Protein AF-0000000076351783 (afdb_homodimer)

Nearest PDB structures (foldseek):
  5v1q-assembly1_A  TM=6.896E-01  e=2.067E-13  Streptococcus suis
  5v1s-assembly1_A  TM=7.085E-01  e=1.022E-12  Streptococcus suis
  5v1t-assembly1_A  TM=7.245E-01  e=1.572E-12  Streptococcus suis
  7voc-assembly1_C  TM=6.623E-01  e=6.250E-13  Streptomyces griseochromogenes
  8wm2-assembly1_A  TM=5.155E-01  e=4.401E-07  Streptomyces sp. ATCC 700974

Solvent-accessible surface area (backbone atoms only — not comparable to full-atom values): 35086 Å² total; per-residue (Å²): 38,42,64,53,67,68,52,44,51,52,51,51,51,50,51,51,51,38,55,75,68,68,53,91,73,61,42,52,31,36,38,34,22,51,32,30,38,49,95,65,67,35,44,61,50,38,74,58,81,59,59,68,75,58,38,69,45,67,56,52,47,28,28,58,51,14,44,47,59,70,58,62,31,57,26,35,38,37,30,52,40,30,35,83,70,44,91,56,44,50,58,40,50,49,55,40,40,75,68,67,24,36,38,32,45,33,30,67,31,82,57,39,70,83,48,49,83,67,56,74,69,43,99,37,40,30,41,28,36,54,51,54,39,48,60,71,55,24,14,58,51,39,64,38,85,64,47,42,61,44,28,51,52,28,49,52,52,40,46,74,69,57,36,45,38,30,34,36,27,54,44,41,56,84,57,47,37,64,53,52,43,51,31,52,46,41,42,45,69,72,67,50,49,60,27,33,37,77,30,54,36,62,77,35,89,64,15,76,49,80,75,56,48,34,45,55,66,57,42,17,52,39,42,42,57,36,37,43,96,56,39,55,66,69,45,34,42,60,65,52,63,55,36,54,32,35,45,41,61,77,42,84,76,65,57,30,32,67,26,29,35,22,39,42,88,78,29,35,37,29,66,26,77,81,48,79,80,42,62,35,79,39,63,65,52,48,67,72,69,49,71,67,83,53,53,28,65,90,57,24,80,90,27,59,42,63,71,38,49,64,26,36,38,50,39,29,50,53,51,25,71,75,27,70,69,43,40,51,50,45,54,50,52,25,53,57,32,61,73,105,39,44,64,54,68,67,51,44,50,50,52,50,52,49,51,51,50,37,56,74,67,68,52,92,74,60,41,53,30,35,39,33,21,51,32,31,38,49,94,65,66,35,44,61,50,38,73,59,79,62,57,68,75,57,37,69,44,66,56,52,46,27,28,56,51,14,45,48,58,70,57,62,30,57,26,34,38,38,30,53,39,30,37,82,72,44,90,56,44,51,58,39,50,49,56,39,40,75,68,66,23,36,39,33,43,34,32,67,31,83,57,39,71,82,48,50,84,67,55,74,67,44,98,36,38,31,41,28,36,54,52,55,38,48,60,70,55,23,14,56,51,38,64,40,83,64,47,41,60,45,28,53,51,26,50,53,51,40,48,75,72,57,34,46,38,30,34,37,27,54,44,40,56,83,58,47,38,65,54,51,44,51,34,51,46,42,43,46,69,72,67,50,48,58,25,34,36,77,30,55,36,64,76,35,91,65,15,77,49,80,74,57,48,35,43,55,68,56,42,16,54,41,42,42,57,36,36,41,95,57,40,55,68,69,45,32,43,57,67,52,64,56,35,55,32,34,44,42,60,78,42,85,77,64,57,30,32,65,25,28,36,22,39,42,88,77,29,34,37,28,65,25,78,80,47,78,81,43,63,34,78,40,63,65,51,48,68,72,69,49,72,67,81,53,53,31,63,90,57,24,81,90,28,59,43,63,71,37,48,64,25,35,39,50,38,27,50,53,51,25,70,76,27,71,68,43,39,52,50,45,52,49,55,27,52,56,32,61,74,104

InterPro domains:
  IPR007197 Radical SAM [PF04055] (36-187)
  IPR007197 Radical SAM [PS51918] (22-231)
  IPR007197 Radical SAM [SFLDS00029] (1-335)
  IPR013785 Aldolase-type TIM barrel [G3DSA:3.20.20.70] (28-293)
  IPR017833 Hopanoid biosynthesis associated radical SAM protein HpnH [SFLDF00397] (1-335)
  IPR017833 Hopanoid biosynthesis associated radical SAM protein HpnH [TIGR03470] (1-318)
  IPR022563 Domain of unknown function DUF3463 [PF11946] (196-328)
  IPR050377 Radical SAM PqqA peptide cyclase/Mycofactocin maturase MftC-like [PTHR11228] (17-315)
  IPR058240 Radical SAM superfamily [SSF102114] (24-308)

Foldseek 3Di:
DEQPPVRVVVQLVVVVVCVVVVPPFAAAEAEEEQAAAAPFDFQQDQRNPDDPVRRPGGHDLCRRLVQCVQRVHLEYEYDHHALVPHPCSLVSVVVCVVVNRQYEYEHLQLCQVVCVVSHDADSSYEYEHEAAFPQVVRCNRRVHHPSRVNSLVSLLVCVVRPHAYEYEYEYWQPDALVRVLVRQCCVCPVSNHQEYEYWFRARAPRRNDRDTGDALVSQLVRLLSNPPPVSVLQGRYHAAPQLSCSSNVNDDDWWRQSHHWYQYPQATAPPHPRDHPDHDHHNVCRVPVDPPVCDTDPRDPSRVRGSGCSTCRVRSVVVLSVDPVSVVVRVVSNVSNVVD/DEQPPVRVVVQLVVVVVCVVVVPPFAAAEAEEEQAAAAPFDFQQDQRNPDDPVRRPGGHDLCRRLVQCVQRVHLEYEYDHHALVPHPCSLVSVVVCVVVNRQYEYEHLQLCQVVCVVSHDADSSYEYEHEAAFPQVVRCNRRVHHPSRVNSLVSLLVCVVRPHAYEYEYEYWQPDALVRVLVRQCCVCPVSNHQEYEYWFRARFPRRNDRDTGDALVRQLVRLLSNPPPVSVLQGRYHAAPQLSCSSNVVDDDWWRQSHHWYQYPQATAPPHPRDHPDHDHHNVCRVPVDPPVCDTDPRDPSRVRGSGCSTCRVRSVVVLSVDPVSVVVRVVSNVSNVVD

Organism: Streptomyces venezuelae (NCBI:txid54571)

Sequence (680 aa):
MAMPLRQSIKVATYLFEQKLRKRDKFPLIVELEPLFACNLKCEGCGKIQHPAGVLKQRMPVAQAVGAVLESGAPMVSIAGGEPLMHPQIDEIVRQLVARKKYVFLCTNAMLLRKKIEKFEPSPYFAFAVHIDGMRERHDESVAKEGVFDEAVAAIKEAKRRGFRVTTNSTFFNTDTPQTIIEVLNFLNDDLQVDEMMLSPAYAYEKAPDQEHFLGVEQTRELFKKAFAGGNRLRWRLNHSPLFLDFLEGKADFPCTAWAIPNYSLFGWQRPCYLMSDGYVPTYRQLIEETDWDKYGRGKDPRCANCMAHCGYEPTAVLATMGSLKESIRAARETVSGNRGMAMPLRQSIKVATYLFEQKLRKRDKFPLIVELEPLFACNLKCEGCGKIQHPAGVLKQRMPVAQAVGAVLESGAPMVSIAGGEPLMHPQIDEIVRQLVARKKYVFLCTNAMLLRKKIEKFEPSPYFAFAVHIDGMRERHDESVAKEGVFDEAVAAIKEAKRRGFRVTTNSTFFNTDTPQTIIEVLNFLNDDLQVDEMMLSPAYAYEKAPDQEHFLGVEQTRELFKKAFAGGNRLRWRLNHSPLFLDFLEGKADFPCTAWAIPNYSLFGWQRPCYLMSDGYVPTYRQLIEETDWDKYGRGKDPRCANCMAHCGYEPTAVLATMGSLKESIRAARETVSGNRG

pLDDT: mean 90.88, std 11.42, range [29.58, 98.81]

Secondary structure (DSSP, 8-state):
--S-HHHHHHHHHHHHHHHHTT-S---SEEEE-S----S---TT--TT---HHHHT----HHHHHHHHHHHT-SEEEE-SS-GGGSTTHHHHHHHHHHTT-EEEEEE-STTHHHHGGG----TTEEEEEE--SSHHHHHHHTT-TTHHHHHHHHHHHHHHTT-EEEEEEEE-TT--HHHHHHHHHIIIIIS--SEEEEEE----TT-S--S----HHHHHHHHHHHHTTTHHHHS-B-S-HHHHHHHHTS------GGGS-EEETTEEEES-SS--SEEESSHHHHHHHS-GGG-STTT-GGGTT---HHHHHHHHHHHHHH-HHHHHHHHHHHHHHH--/--S-HHHHHHHHHHHHHHHHTT-S---SEEEE-S----S---TT--TT---HHHHT----HHHHHHHHHHHT-SEEEE-SS-GGGSTTHHHHHHHHHHTT-EEEEEE-STTHHHHGGG----TTEEEEEE--SSHHHHHHHTT-TTHHHHHHHHHHHHHHTT-EEEEEEEE-TT--HHHHHHHHHIIIIIS--SEEEEEE----TT-S--S----HHHHHHHHHHHHTTTHHHHS-B-S-HHHHHHHHTS------GGGS-EEETTEEEES-SS--SEEESSHHHHHHHS-GGG-STTT-GGGTT---HHHHHHHHHHHHHH-HHHHHHHHHHHHHHH--

Radius of gyration: 28.99 Å; Cα contacts (8 Å, |Δi|>4): 1317; chains: 2; bounding box: 46×86×68 Å

Structure (mmCIF, N/CA/C/O backbone):
data_AF-0000000076351783-model_v1
#
loop_
_entity.id
_entity.type
_entity.pdbx_description
1 polymer 'Adenosyl-hopene transferase HpnH'
#
loop_
_atom_site.group_PDB
_atom_site.id
_atom_site.type_symbol
_atom_site.label_atom_id
_atom_site.label_alt_id
_atom_site.label_comp_id
_atom_site.label_asym_id
_atom_site.label_entity_id
_atom_site.label_seq_id
_atom_site.pdbx_PDB_ins_code
_atom_site.Cartn_x
_atom_site.Cartn_y
_atom_site.Cartn_z
_atom_site.occupancy
_atom_site.B_iso_or_equiv
_atom_site.auth_seq_id
_atom_site.auth_comp_id
_atom_site.auth_asym_id
_atom_site.auth_atom_id
_atom_site.pdbx_PDB_model_num
ATOM 1 N N . MET A 1 1 ? -13.188 22.578 20.219 1 29.58 1 MET A N 1
ATOM 2 C CA . MET A 1 1 ? -14.055 21.422 20.047 1 29.58 1 MET A CA 1
ATOM 3 C C . MET A 1 1 ? -13.234 20.125 19.969 1 29.58 1 MET A C 1
ATOM 5 O O . MET A 1 1 ? -12.297 20.047 19.172 1 29.58 1 MET A O 1
ATOM 9 N N . ALA A 1 2 ? -13.094 19.422 21.156 1 43.53 2 ALA A N 1
ATOM 10 C CA . ALA A 1 2 ? -12.391 18.188 21.484 1 43.53 2 ALA A CA 1
ATOM 11 C C . ALA A 1 2 ? -12.609 17.125 20.406 1 43.53 2 ALA A C 1
ATOM 13 O O . ALA A 1 2 ? -13.57 17.203 19.641 1 43.53 2 ALA A O 1
ATOM 14 N N . MET A 1 3 ? -11.727 16.422 20.188 1 56.38 3 MET A N 1
ATOM 15 C CA . MET A 1 3 ? -11.906 15.273 19.312 1 56.38 3 MET A CA 1
ATOM 16 C C . MET A 1 3 ? -13.305 14.68 19.469 1 56.38 3 MET A C 1
ATOM 18 O O . MET A 1 3 ? -13.797 14.531 20.594 1 56.38 3 MET A O 1
ATOM 22 N N . PRO A 1 4 ? -14.141 14.781 18.391 1 61.84 4 PRO A N 1
ATOM 23 C CA . PRO A 1 4 ? -15.414 14.062 18.531 1 61.84 4 PRO A CA 1
ATOM 24 C C . PRO A 1 4 ? -15.289 12.812 19.391 1 61.84 4 PRO A C 1
ATOM 26 O O . PRO A 1 4 ? -14.234 12.188 19.438 1 61.84 4 PRO A O 1
ATOM 29 N N . LEU A 1 5 ? -16.25 12.789 20.312 1 58.41 5 LEU A N 1
ATOM 30 C CA . LEU A 1 5 ? -16.281 11.672 21.25 1 58.41 5 LEU A CA 1
ATOM 31 C C . LEU A 1 5 ? -15.797 10.391 20.578 1 58.41 5 LEU A C 1
ATOM 33 O O . LEU A 1 5 ? -15.023 9.633 21.172 1 58.41 5 LEU A O 1
ATOM 37 N N . ARG A 1 6 ? -16.266 10.203 19.359 1 69.75 6 ARG A N 1
ATOM 38 C CA . ARG A 1 6 ? -15.859 9 18.641 1 69.75 6 ARG A CA 1
ATOM 39 C C . ARG A 1 6 ? -14.352 8.977 18.406 1 69.75 6 ARG A C 1
ATOM 41 O O . ARG A 1 6 ? -13.719 7.926 18.547 1 69.75 6 ARG A O 1
ATOM 48 N N . GLN A 1 7 ? -13.859 10.023 18.109 1 77.12 7 GLN A N 1
ATOM 49 C CA . GLN A 1 7 ? -12.422 10.141 17.875 1 77.12 7 GLN A CA 1
ATOM 50 C C . GLN A 1 7 ? -11.641 9.93 19.172 1 77.12 7 GLN A C 1
ATOM 52 O O . GLN A 1 7 ? -10.633 9.219 19.172 1 77.12 7 GLN A O 1
ATOM 57 N N . SER A 1 8 ? -12.195 10.492 20.234 1 74.88 8 SER A N 1
ATOM 58 C CA . SER A 1 8 ? -11.539 10.352 21.531 1 74.88 8 SER A CA 1
ATOM 59 C C . SER A 1 8 ? -11.531 8.891 21.984 1 74.88 8 SER A C 1
ATOM 61 O O . SER A 1 8 ? -10.523 8.398 22.484 1 74.88 8 SER A O 1
ATOM 63 N N . ILE A 1 9 ? -12.641 8.242 21.781 1 77.19 9 ILE A N 1
ATOM 64 C CA . ILE A 1 9 ? -12.758 6.848 22.188 1 77.19 9 ILE A CA 1
ATOM 65 C C . ILE A 1 9 ? -11.805 5.988 21.359 1 77.19 9 ILE A C 1
ATOM 67 O O . ILE A 1 9 ? -11.133 5.102 21.891 1 77.19 9 ILE A O 1
ATOM 71 N N . LYS A 1 10 ? -11.711 6.27 20.094 1 84.25 10 LYS A N 1
ATOM 72 C CA . LYS A 1 10 ? -10.828 5.516 19.203 1 84.25 10 LYS A CA 1
ATOM 73 C C . LYS A 1 10 ? -9.367 5.672 19.625 1 84.25 10 LYS A C 1
ATOM 75 O O . LYS A 1 10 ? -8.625 4.691 19.672 1 84.25 10 LYS A O 1
ATOM 80 N N . VAL A 1 11 ? -9.023 6.859 19.922 1 81.19 11 VAL A N 1
ATOM 81 C CA . VAL A 1 11 ? -7.652 7.137 20.312 1 81.19 11 VAL A CA 1
ATOM 82 C C . VAL A 1 11 ? -7.367 6.484 21.672 1 81.19 11 VAL A C 1
ATOM 84 O O . VAL A 1 11 ? -6.312 5.871 21.859 1 81.19 11 VAL A O 1
ATOM 87 N N . ALA A 1 12 ? -8.312 6.594 22.578 1 81.62 12 ALA A N 1
ATOM 88 C CA . ALA A 1 12 ? -8.141 5.992 23.891 1 81.62 12 ALA A CA 1
ATOM 89 C C . ALA A 1 12 ? -7.984 4.48 23.797 1 81.62 12 ALA A C 1
ATOM 91 O O . ALA A 1 12 ? -7.113 3.895 24.438 1 81.62 12 ALA A O 1
ATOM 92 N N . THR A 1 13 ? -8.852 3.885 23.031 1 86.75 13 THR A N 1
ATOM 93 C CA . THR A 1 13 ? -8.773 2.443 22.828 1 86.75 13 THR A CA 1
ATOM 94 C C . THR A 1 13 ? -7.438 2.061 22.188 1 86.75 13 THR A C 1
ATOM 96 O O . THR A 1 13 ? -6.805 1.085 22.609 1 86.75 13 THR A O 1
ATOM 99 N N . TYR A 1 14 ? -7.051 2.805 21.281 1 90.5 14 TYR A N 1
ATOM 100 C CA . TYR A 1 14 ? -5.77 2.584 20.609 1 90.5 14 TYR A CA 1
ATOM 101 C C . TYR A 1 14 ? -4.617 2.666 21.609 1 90.5 14 TYR A C 1
ATOM 103 O O . TYR A 1 14 ? -3.74 1.799 21.625 1 90.5 14 TYR A O 1
ATOM 111 N N . LEU A 1 15 ? -4.621 3.604 22.422 1 85.44 15 LEU A N 1
ATOM 112 C CA . LEU A 1 15 ? -3.553 3.783 23.406 1 85.44 15 LEU A CA 1
ATOM 113 C C . LEU A 1 15 ? -3.529 2.631 24.406 1 85.44 15 LEU A C 1
ATOM 115 O O . LEU A 1 15 ? -2.457 2.156 24.781 1 85.44 15 LEU A O 1
ATOM 119 N N . PHE A 1 16 ? -4.652 2.221 24.797 1 87.44 16 PHE A N 1
ATOM 120 C CA . PHE A 1 16 ? -4.762 1.087 25.703 1 87.44 16 PHE A CA 1
ATOM 121 C C . PHE A 1 16 ? -4.184 -0.173 25.078 1 87.44 16 PHE A C 1
ATOM 123 O O . PHE A 1 16 ? -3.453 -0.92 25.734 1 87.44 16 PHE A O 1
ATOM 130 N N . GLU A 1 17 ? -4.504 -0.352 23.844 1 90.31 17 GLU A N 1
ATOM 131 C CA . GLU A 1 17 ? -3.99 -1.514 23.125 1 90.31 17 GLU A CA 1
ATOM 132 C C . GLU A 1 17 ? -2.467 -1.477 23.031 1 90.31 17 GLU A C 1
ATOM 134 O O . GLU A 1 17 ? -1.806 -2.508 23.172 1 90.31 17 GLU A O 1
ATOM 139 N N . GLN A 1 18 ? -1.924 -0.348 22.703 1 90 18 GLN A N 1
ATOM 140 C CA . GLN A 1 18 ? -0.473 -0.219 22.625 1 90 18 GLN A CA 1
ATOM 141 C C . GLN A 1 18 ? 0.191 -0.524 23.953 1 90 18 GLN A C 1
ATOM 143 O O . GLN A 1 18 ? 1.243 -1.165 24 1 90 18 GLN A O 1
ATOM 148 N N . LYS A 1 19 ? -0.387 -0.045 25 1 84.81 19 LYS A N 1
ATOM 149 C CA . LYS A 1 19 ? 0.124 -0.322 26.328 1 84.81 19 LYS A CA 1
ATOM 150 C C . LYS A 1 19 ? 0.107 -1.819 26.625 1 84.81 19 LYS A C 1
ATOM 152 O O . LYS A 1 19 ? 1.076 -2.363 27.156 1 84.81 19 LYS A O 1
ATOM 157 N N . LEU A 1 20 ? -0.953 -2.457 26.297 1 89.5 20 LEU A N 1
ATOM 158 C CA . LEU A 1 20 ? -1.085 -3.895 26.516 1 89.5 20 LEU A CA 1
ATOM 159 C C . LEU A 1 20 ? -0.029 -4.66 25.719 1 89.5 20 LEU A C 1
ATOM 161 O O . LEU A 1 20 ? 0.486 -5.676 26.203 1 89.5 20 LEU A O 1
ATOM 165 N N . ARG A 1 21 ? 0.283 -4.145 24.594 1 91 21 ARG A N 1
ATOM 166 C CA . ARG A 1 21 ? 1.267 -4.797 23.734 1 91 21 ARG A CA 1
ATOM 167 C C . ARG A 1 21 ? 2.686 -4.387 24.109 1 91 21 ARG A C 1
ATOM 169 O O . ARG A 1 21 ? 3.652 -4.805 23.469 1 91 21 ARG A O 1
ATOM 176 N N . LYS A 1 22 ? 2.857 -3.525 25.078 1 89.94 22 LYS A N 1
ATOM 177 C CA . LYS A 1 22 ? 4.129 -3.064 25.625 1 89.94 22 LYS A CA 1
ATOM 178 C C . LYS A 1 22 ? 4.973 -2.379 24.547 1 89.94 22 LYS A C 1
ATOM 180 O O . LYS A 1 22 ? 6.172 -2.646 24.438 1 89.94 22 LYS A O 1
ATOM 185 N N . ARG A 1 23 ? 4.277 -1.635 23.766 1 90.12 23 ARG A N 1
ATOM 186 C CA . ARG A 1 23 ? 4.98 -0.859 22.75 1 90.12 23 ARG A CA 1
ATOM 187 C C . ARG A 1 23 ? 5.387 0.508 23.297 1 90.12 23 ARG A C 1
ATOM 189 O O . ARG A 1 23 ? 4.535 1.294 23.703 1 90.12 23 ARG A O 1
ATOM 196 N N . ASP A 1 24 ? 6.695 0.792 23.188 1 88.25 24 ASP A N 1
ATOM 197 C CA . ASP A 1 24 ? 7.227 2.045 23.719 1 88.25 24 ASP A CA 1
ATOM 198 C C . ASP A 1 24 ? 7.043 3.186 22.719 1 88.25 24 ASP A C 1
ATOM 200 O O . ASP A 1 24 ? 6.961 4.352 23.109 1 88.25 24 ASP A O 1
ATOM 204 N N . LYS A 1 25 ? 7.02 2.854 21.484 1 93.75 25 LYS A N 1
ATOM 205 C CA . LYS A 1 25 ? 6.836 3.828 20.406 1 93.75 25 LYS A CA 1
ATOM 206 C C . LYS A 1 25 ? 5.742 3.387 19.438 1 93.75 25 LYS A C 1
ATOM 208 O O . LYS A 1 25 ? 5.727 2.236 19 1 93.75 25 LYS A O 1
ATOM 213 N N . PHE A 1 26 ? 4.812 4.273 19.25 1 93.94 26 PHE A N 1
ATOM 214 C CA . PHE A 1 26 ? 3.684 3.99 18.375 1 93.94 26 PHE A CA 1
ATOM 215 C C . PHE A 1 26 ? 3.143 5.273 17.75 1 93.94 26 PHE A C 1
ATOM 217 O O . PHE A 1 26 ? 3.199 6.34 18.375 1 93.94 26 PHE A O 1
ATOM 224 N N . PRO A 1 27 ? 2.613 5.156 16.578 1 95.19 27 PRO A N 1
ATOM 225 C CA . PRO A 1 27 ? 2.143 6.352 15.867 1 95.19 27 PRO A CA 1
ATOM 226 C C . PRO A 1 27 ? 0.735 6.77 16.281 1 95.19 27 PRO A C 1
ATOM 228 O O . PRO A 1 27 ? -0.129 5.914 16.5 1 95.19 27 PRO A O 1
ATOM 231 N N . LEU A 1 28 ? 0.527 8.07 16.438 1 93.75 28 LEU A N 1
ATOM 232 C CA . LEU A 1 28 ? -0.812 8.609 16.625 1 93.75 28 LEU A CA 1
ATOM 233 C C . LEU A 1 28 ? -1.401 9.109 15.312 1 93.75 28 LEU A C 1
ATOM 235 O O . LEU A 1 28 ? -2.562 8.836 15.008 1 93.75 28 LEU A O 1
ATOM 239 N N . ILE A 1 29 ? -0.597 9.805 14.594 1 95.38 29 ILE A N 1
ATOM 240 C CA . ILE A 1 29 ? -0.979 10.359 13.305 1 95.38 29 ILE A CA 1
ATOM 241 C C . ILE A 1 29 ? 0.149 10.148 12.297 1 95.38 29 ILE A C 1
ATOM 243 O O . ILE A 1 29 ? 1.315 10.414 12.594 1 95.38 29 ILE A O 1
ATOM 247 N N . VAL A 1 30 ? -0.186 9.617 11.156 1 97.81 30 VAL A N 1
ATOM 248 C CA . VAL A 1 30 ? 0.773 9.562 10.062 1 97.81 30 VAL A CA 1
ATOM 249 C C . VAL A 1 30 ? 0.634 10.812 9.188 1 97.81 30 VAL A C 1
ATOM 251 O O . VAL A 1 30 ? -0.477 11.188 8.812 1 97.81 30 VAL A O 1
ATOM 254 N N . GLU A 1 31 ? 1.743 11.484 9.008 1 97.88 31 GLU A N 1
ATOM 255 C CA . GLU A 1 31 ? 1.794 12.508 7.977 1 97.88 31 GLU A CA 1
ATOM 256 C C . GLU A 1 31 ? 2.113 11.906 6.613 1 97.88 31 GLU A C 1
ATOM 258 O O . GLU A 1 31 ? 3.244 11.477 6.363 1 97.88 31 GLU A O 1
ATOM 263 N N . LEU A 1 32 ? 1.16 11.898 5.75 1 98.56 32 LEU A N 1
ATOM 264 C CA . LEU A 1 32 ? 1.303 11.281 4.438 1 98.56 32 LEU A CA 1
ATOM 265 C C . LEU A 1 32 ? 1.491 12.336 3.357 1 98.56 32 LEU A C 1
ATOM 267 O O . LEU A 1 32 ? 0.7 13.281 3.258 1 98.56 32 LEU A O 1
ATOM 271 N N . GLU A 1 33 ? 2.514 12.203 2.529 1 98.12 33 GLU A N 1
ATOM 272 C CA . GLU A 1 33 ? 2.773 13.102 1.405 1 98.12 33 GLU A CA 1
ATOM 273 C C . GLU A 1 33 ? 2.764 12.336 0.082 1 98.12 33 GLU A C 1
ATOM 275 O O . GLU A 1 33 ? 3.822 11.977 -0.442 1 98.12 33 GLU A O 1
ATOM 280 N N . PRO A 1 34 ? 1.61 12.281 -0.55 1 98.44 34 PRO A N 1
ATOM 281 C CA . PRO A 1 34 ? 1.5 11.5 -1.782 1 98.44 34 PRO A CA 1
ATOM 282 C C . PRO A 1 34 ? 2.098 12.219 -2.992 1 98.44 34 PRO A C 1
ATOM 284 O O . PRO A 1 34 ? 2.211 11.625 -4.07 1 98.44 34 PRO A O 1
ATOM 287 N N . LEU A 1 35 ? 2.473 13.445 -2.852 1 98.38 35 LEU A N 1
ATOM 288 C CA . LEU A 1 35 ? 3.156 14.25 -3.859 1 98.38 35 LEU A CA 1
ATOM 289 C C . LEU A 1 35 ? 3.885 15.43 -3.215 1 98.38 35 LEU A C 1
ATOM 291 O O . LEU A 1 35 ? 3.605 15.781 -2.068 1 98.38 35 LEU A O 1
ATOM 295 N N . PHE A 1 36 ? 4.789 16.016 -4.023 1 97.38 36 PHE A N 1
ATOM 296 C CA . PHE A 1 36 ? 5.488 17.203 -3.537 1 97.38 36 PHE A CA 1
ATOM 297 C C . PHE A 1 36 ? 5.062 18.438 -4.316 1 97.38 36 PHE A C 1
ATOM 299 O O . PHE A 1 36 ? 5.289 19.562 -3.869 1 97.38 36 PHE A O 1
ATOM 306 N N . ALA A 1 37 ? 4.453 18.266 -5.434 1 97.44 37 ALA A N 1
ATOM 307 C CA . ALA A 1 37 ? 4.047 19.391 -6.285 1 97.44 37 ALA A CA 1
ATOM 308 C C . ALA A 1 37 ? 2.965 20.219 -5.613 1 97.44 37 ALA A C 1
ATOM 310 O O . ALA A 1 37 ? 2.08 19.688 -4.941 1 97.44 37 ALA A O 1
ATOM 311 N N . CYS A 1 38 ? 3.064 21.5 -5.875 1 97.31 38 CYS A N 1
ATOM 312 C CA . CYS A 1 38 ? 2.086 22.438 -5.344 1 97.31 38 CYS A CA 1
ATOM 313 C C . CYS A 1 38 ? 1.77 23.531 -6.359 1 97.31 38 CYS A C 1
ATOM 315 O O . CYS A 1 38 ? 2.617 23.891 -7.184 1 97.31 38 CYS A O 1
ATOM 317 N N . ASN A 1 39 ? 0.604 24.031 -6.301 1 97.12 39 ASN A N 1
ATOM 318 C CA . ASN A 1 39 ? 0.207 25.094 -7.211 1 97.12 39 ASN A CA 1
ATOM 319 C C . ASN A 1 39 ? 0.465 26.469 -6.609 1 97.12 39 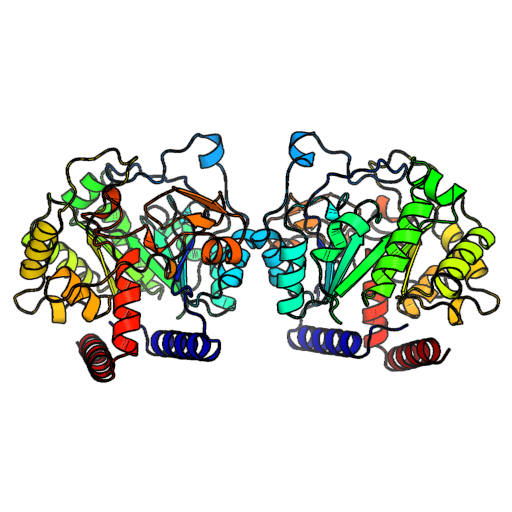ASN A C 1
ATOM 321 O O . ASN A 1 39 ? 0.062 27.484 -7.18 1 97.12 39 ASN A O 1
ATOM 325 N N . LEU A 1 40 ? 1.062 26.516 -5.383 1 96.69 40 LEU A N 1
ATOM 326 C CA . LEU A 1 40 ? 1.504 27.75 -4.754 1 96.69 40 LEU A CA 1
ATOM 327 C C . LEU A 1 40 ? 2.998 27.703 -4.453 1 96.69 40 LEU A C 1
ATOM 329 O O . LEU A 1 40 ? 3.611 26.641 -4.492 1 96.69 40 LEU A O 1
ATOM 333 N N . LYS A 1 41 ? 3.582 28.812 -4.219 1 91.44 41 LYS A N 1
ATOM 334 C CA . LYS A 1 41 ? 4.996 28.953 -3.879 1 91.44 41 LYS A CA 1
ATOM 335 C C . LYS A 1 41 ? 5.18 29.797 -2.617 1 91.44 41 LYS A C 1
ATOM 337 O O . LYS A 1 41 ? 5.789 30.859 -2.664 1 91.44 41 LYS A O 1
ATOM 342 N N . CYS A 1 42 ? 4.832 29.234 -1.562 1 90.38 42 CYS A N 1
ATOM 343 C CA . CYS A 1 42 ? 4.828 29.953 -0.301 1 90.38 42 CYS A CA 1
ATOM 344 C C . CYS A 1 42 ? 6.25 30.297 0.141 1 90.38 42 CYS A C 1
ATOM 346 O O . CYS A 1 42 ? 7.156 29.469 -0.011 1 90.38 42 CYS A O 1
ATOM 348 N N . GLU A 1 43 ? 6.41 31.359 0.812 1 83.69 43 GLU A N 1
ATOM 349 C CA . GLU A 1 43 ? 7.727 31.891 1.18 1 83.69 43 GLU A CA 1
ATOM 350 C C . GLU A 1 43 ? 8.375 31.031 2.266 1 83.69 43 GLU A C 1
ATOM 352 O O . GLU A 1 43 ? 9.594 30.859 2.285 1 83.69 43 GLU A O 1
ATOM 357 N N . GLY A 1 44 ? 7.598 30.5 3.125 1 81.06 44 GLY A N 1
ATOM 358 C CA . GLY A 1 44 ? 8.133 29.75 4.246 1 81.06 44 GLY A CA 1
ATOM 359 C C . GLY A 1 44 ? 8.148 28.25 4.004 1 81.06 44 GLY A C 1
ATOM 360 O O . GLY A 1 44 ? 8.469 27.469 4.906 1 81.06 44 GLY A O 1
ATOM 361 N N . CYS A 1 45 ? 7.855 27.859 2.768 1 84.12 45 CYS A N 1
ATOM 362 C CA . CYS A 1 45 ? 7.699 26.422 2.514 1 84.12 45 CYS A CA 1
ATOM 363 C C . CYS A 1 45 ? 8.992 25.828 1.975 1 84.12 45 CYS A C 1
ATOM 365 O O . CYS A 1 45 ? 9.516 26.281 0.958 1 84.12 45 CYS A O 1
ATOM 367 N N . GLY A 1 46 ? 9.469 24.781 2.576 1 79.38 46 GLY A N 1
ATOM 368 C CA . 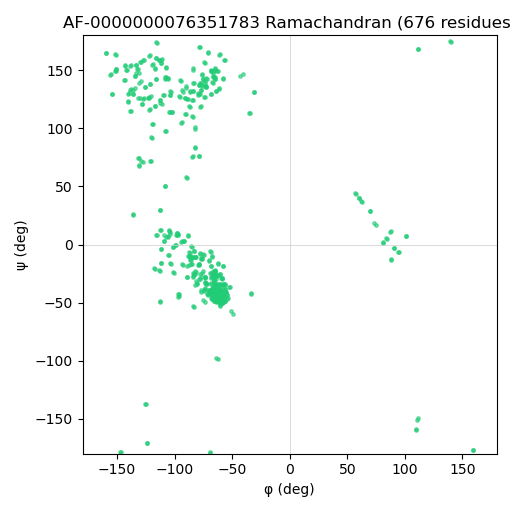GLY A 1 46 ? 10.648 24.078 2.102 1 79.38 46 GLY A CA 1
ATOM 369 C C . GLY A 1 46 ? 10.328 22.719 1.507 1 79.38 46 GLY A C 1
ATOM 370 O O . GLY A 1 46 ? 11.227 21.984 1.084 1 79.38 46 GLY A O 1
ATOM 371 N N . LYS A 1 47 ? 9.094 22.406 1.34 1 84.19 47 LYS A N 1
ATOM 372 C CA . LYS A 1 47 ? 8.664 21.047 1.003 1 84.19 47 LYS A CA 1
ATOM 373 C C . LYS A 1 47 ? 8.641 20.844 -0.509 1 84.19 47 LYS A C 1
ATOM 375 O O . LYS A 1 47 ? 8.672 19.703 -0.986 1 84.19 47 LYS A O 1
ATOM 380 N N . ILE A 1 48 ? 8.617 21.875 -1.304 1 86.94 48 ILE A N 1
ATOM 381 C CA . ILE A 1 48 ? 8.383 21.703 -2.732 1 86.94 48 ILE A CA 1
ATOM 382 C C . ILE A 1 48 ? 9.688 21.906 -3.498 1 86.94 48 ILE A C 1
ATOM 384 O O . ILE A 1 48 ? 9.688 21.984 -4.727 1 86.94 48 ILE A O 1
ATOM 388 N N . GLN A 1 49 ? 10.766 22.047 -2.832 1 88.5 49 GLN A N 1
ATOM 389 C CA . GLN A 1 49 ? 12.055 22.25 -3.473 1 88.5 49 GLN A CA 1
ATOM 390 C C . GLN A 1 49 ? 12.688 20.922 -3.885 1 88.5 49 GLN A C 1
ATOM 392 O O . GLN A 1 49 ? 13.672 20.484 -3.285 1 88.5 49 GLN A O 1
ATOM 397 N N . HIS A 1 50 ? 12.211 20.328 -4.938 1 92.69 50 HIS A N 1
ATOM 398 C CA . HIS A 1 50 ? 12.672 19.062 -5.5 1 92.69 50 HIS A CA 1
ATOM 399 C C . HIS A 1 50 ? 12.852 19.172 -7.012 1 92.69 50 HIS A C 1
ATOM 401 O O . HIS A 1 50 ? 12.273 20.062 -7.648 1 92.69 50 HIS A O 1
ATOM 407 N N . PRO A 1 51 ? 13.711 18.359 -7.594 1 94.56 51 PRO A N 1
ATOM 408 C CA . PRO A 1 51 ? 13.828 18.328 -9.055 1 94.56 51 PRO A CA 1
ATOM 409 C C . PRO A 1 51 ? 12.5 18.031 -9.742 1 94.56 51 PRO A C 1
ATOM 411 O O . PRO A 1 51 ? 11.617 17.406 -9.148 1 94.56 51 PRO A O 1
ATOM 414 N N . ALA A 1 52 ? 12.391 18.391 -10.992 1 94.81 52 ALA A N 1
ATOM 415 C CA . ALA A 1 52 ? 11.164 18.281 -11.773 1 94.81 52 ALA A CA 1
ATOM 416 C C . ALA A 1 52 ? 10.656 16.844 -11.805 1 94.81 52 ALA A C 1
ATOM 418 O O . ALA A 1 52 ? 9.453 16.594 -11.734 1 94.81 52 ALA A O 1
ATOM 419 N N . GLY A 1 53 ? 11.586 15.953 -12 1 95.12 53 GLY A N 1
ATOM 420 C CA . GLY A 1 53 ? 11.203 14.555 -12.047 1 95.12 53 GLY A CA 1
ATOM 421 C C . GLY A 1 53 ? 10.469 14.094 -10.797 1 95.12 53 GLY A C 1
ATOM 422 O O . GLY A 1 53 ? 9.523 13.312 -10.875 1 95.12 53 GLY A O 1
ATOM 423 N N . VAL A 1 54 ? 10.883 14.57 -9.656 1 95.81 54 VAL A N 1
ATOM 424 C CA . VAL A 1 54 ? 10.273 14.227 -8.383 1 95.81 54 VAL A CA 1
ATOM 425 C C . VAL A 1 54 ? 8.93 14.945 -8.242 1 95.81 54 VAL A C 1
ATOM 427 O O . VAL A 1 54 ? 7.945 14.352 -7.797 1 95.81 54 VAL A O 1
ATOM 430 N N . LEU A 1 55 ? 8.891 16.172 -8.68 1 96.44 55 LEU A N 1
ATOM 431 C CA . LEU A 1 55 ? 7.672 16.969 -8.57 1 96.44 55 LEU A CA 1
ATOM 432 C C . LEU A 1 55 ? 6.551 16.375 -9.414 1 96.44 55 LEU A C 1
ATOM 434 O O . LEU A 1 55 ? 5.371 16.562 -9.109 1 96.44 55 LEU A O 1
ATOM 438 N N . LYS A 1 56 ? 6.84 15.617 -10.383 1 96.75 56 LYS A N 1
ATOM 439 C CA . LYS A 1 56 ? 5.836 15.031 -11.266 1 96.75 56 LYS A CA 1
ATOM 440 C C . LYS A 1 56 ? 5.289 13.727 -10.688 1 96.75 56 LYS A C 1
ATOM 442 O O . LYS A 1 56 ? 4.25 13.234 -11.133 1 96.75 56 LYS A O 1
ATOM 447 N N . GLN A 1 57 ? 5.926 13.164 -9.789 1 96.69 57 GLN A N 1
ATOM 448 C CA . GLN A 1 57 ? 5.543 11.867 -9.25 1 96.69 57 GLN A CA 1
ATOM 449 C C . GLN A 1 57 ? 4.289 11.969 -8.391 1 96.69 57 GLN A C 1
ATOM 451 O O . GLN A 1 57 ? 4.074 12.984 -7.719 1 96.69 57 GLN A O 1
ATOM 456 N N . ARG A 1 58 ? 3.457 10.945 -8.492 1 98.19 58 ARG A N 1
ATOM 457 C CA . ARG A 1 58 ? 2.266 10.75 -7.672 1 98.19 58 ARG A CA 1
ATOM 458 C C . ARG A 1 58 ? 2.271 9.375 -7.016 1 98.19 58 ARG A C 1
ATOM 460 O O . ARG A 1 58 ? 2.457 8.359 -7.691 1 98.19 58 ARG A O 1
ATOM 467 N N . MET A 1 59 ? 2.129 9.383 -5.742 1 98.38 59 MET A N 1
ATOM 468 C CA . MET A 1 59 ? 2.107 8.117 -5.016 1 98.38 59 MET A CA 1
ATOM 469 C C . MET A 1 59 ? 0.899 7.277 -5.414 1 98.38 59 MET A C 1
ATOM 471 O O . MET A 1 59 ? -0.228 7.773 -5.438 1 98.38 59 MET A O 1
ATOM 475 N N . PRO A 1 60 ? 1.104 5.93 -5.738 1 98.19 60 PRO A N 1
ATOM 476 C CA . PRO A 1 60 ? -0.049 5.07 -6.012 1 98.19 60 PRO A CA 1
ATOM 477 C C . PRO A 1 60 ? -0.978 4.922 -4.812 1 98.19 60 PRO A C 1
ATOM 479 O O . PRO A 1 60 ? -0.52 4.945 -3.666 1 98.19 60 PRO A O 1
ATOM 482 N N . VAL A 1 61 ? -2.279 4.738 -5.074 1 98.56 61 VAL A N 1
ATOM 483 C CA . VAL A 1 61 ? -3.293 4.602 -4.035 1 98.56 61 VAL A CA 1
ATOM 484 C C . VAL A 1 61 ? -2.904 3.477 -3.078 1 98.56 61 VAL A C 1
ATOM 486 O O . VAL A 1 61 ? -2.936 3.652 -1.857 1 98.56 61 VAL A O 1
ATOM 489 N N . ALA A 1 62 ? -2.449 2.371 -3.629 1 98.5 62 ALA A N 1
ATOM 490 C CA . ALA A 1 62 ? -2.088 1.205 -2.828 1 98.5 62 ALA A CA 1
ATOM 491 C C . ALA A 1 62 ? -0.941 1.527 -1.876 1 98.5 62 ALA A C 1
ATOM 493 O O . ALA A 1 62 ? -0.929 1.07 -0.731 1 98.5 62 ALA A O 1
ATOM 494 N N . GLN A 1 63 ? -0.029 2.285 -2.371 1 98.56 63 GLN A N 1
ATOM 495 C CA . GLN A 1 63 ? 1.127 2.656 -1.562 1 98.56 63 GLN A CA 1
ATOM 496 C C . GLN A 1 63 ? 0.719 3.559 -0.401 1 98.56 63 GLN A C 1
ATOM 498 O O . GLN A 1 63 ? 1.132 3.336 0.739 1 98.56 63 GLN A O 1
ATOM 503 N N . ALA A 1 64 ? -0.075 4.551 -0.673 1 98.75 64 ALA A N 1
ATOM 504 C CA . ALA A 1 64 ? -0.537 5.496 0.339 1 98.75 64 ALA A CA 1
ATOM 505 C C . ALA A 1 64 ? -1.326 4.785 1.435 1 98.75 64 ALA A C 1
ATOM 507 O O . ALA A 1 64 ? -1.02 4.926 2.621 1 98.75 64 ALA A O 1
ATOM 508 N N . VAL A 1 65 ? -2.291 4.031 1.001 1 98.62 65 VAL A N 1
ATOM 509 C CA . VAL A 1 65 ? -3.145 3.32 1.946 1 98.62 65 VAL A CA 1
ATOM 510 C C . VAL A 1 65 ? -2.316 2.293 2.717 1 98.62 65 VAL A C 1
ATOM 512 O O . VAL A 1 65 ? -2.445 2.174 3.938 1 98.62 65 VAL A O 1
ATOM 515 N N . GLY A 1 66 ? -1.425 1.607 2.004 1 98.5 66 GLY A N 1
ATOM 516 C CA . GLY A 1 66 ? -0.575 0.607 2.627 1 98.5 66 GLY A CA 1
ATOM 517 C C . GLY A 1 66 ? 0.315 1.176 3.717 1 98.5 66 GLY A C 1
ATOM 518 O O . GLY A 1 66 ? 0.523 0.539 4.75 1 98.5 66 GLY A O 1
ATOM 519 N N . ALA A 1 67 ? 0.84 2.359 3.51 1 98.56 67 ALA A N 1
ATOM 520 C CA . ALA A 1 67 ? 1.719 2.988 4.492 1 98.56 67 ALA A CA 1
ATOM 521 C C . ALA A 1 67 ? 0.967 3.291 5.785 1 98.56 67 ALA A C 1
ATOM 523 O O . ALA A 1 67 ? 1.479 3.045 6.879 1 98.56 67 ALA A O 1
ATOM 524 N N . VAL A 1 68 ? -0.244 3.805 5.645 1 98.5 68 VAL A N 1
ATOM 525 C CA . VAL A 1 68 ? -1.049 4.141 6.812 1 98.5 68 VAL A CA 1
ATOM 526 C C . VAL A 1 68 ? -1.39 2.867 7.586 1 98.5 68 VAL A C 1
ATOM 528 O O . VAL A 1 68 ? -1.248 2.82 8.812 1 98.5 68 VAL A O 1
ATOM 531 N N . LEU A 1 69 ? -1.725 1.865 6.863 1 97.38 69 LEU A N 1
ATOM 532 C CA . LEU A 1 69 ? -2.109 0.618 7.512 1 97.38 69 LEU A CA 1
ATOM 533 C C . LEU A 1 69 ? -0.9 -0.056 8.156 1 97.38 69 LEU A C 1
ATOM 535 O O . LEU A 1 69 ? -1.01 -0.641 9.234 1 97.38 69 LEU A O 1
ATOM 539 N N . GLU A 1 70 ? 0.221 -0.004 7.508 1 97.12 70 GLU A N 1
ATOM 540 C CA . GLU A 1 70 ? 1.459 -0.572 8.031 1 97.12 70 GLU A CA 1
ATOM 541 C C . GLU A 1 70 ? 1.794 0.004 9.406 1 97.12 70 GLU A C 1
ATOM 543 O O . GLU A 1 70 ? 2.229 -0.723 10.297 1 97.12 70 GLU A O 1
ATOM 548 N N . SER A 1 71 ? 1.586 1.273 9.562 1 96.62 71 SER A N 1
ATOM 549 C CA . SER A 1 71 ? 1.957 1.961 10.797 1 96.62 71 SER A CA 1
ATOM 550 C C . SER A 1 71 ? 1.006 1.607 11.93 1 96.62 71 SER A C 1
ATOM 552 O O . SER A 1 71 ? 1.374 1.697 13.109 1 96.62 71 SER A O 1
ATOM 554 N N . GLY A 1 72 ? -0.294 1.357 11.562 1 95.06 72 GLY A N 1
ATOM 555 C CA . GLY A 1 72 ? -1.318 1.089 12.555 1 95.06 72 GLY A CA 1
ATOM 556 C C . GLY A 1 72 ? -1.915 2.35 13.156 1 95.06 72 GLY A C 1
ATOM 557 O O . GLY A 1 72 ? -2.775 2.277 14.031 1 95.06 72 GLY A O 1
ATOM 558 N N . ALA A 1 73 ? -1.558 3.502 12.672 1 95.81 73 ALA A N 1
ATOM 559 C CA . ALA A 1 73 ? -2.037 4.766 13.234 1 95.81 73 ALA A CA 1
ATOM 560 C C . ALA A 1 73 ? -3.547 4.906 13.047 1 95.81 73 ALA A C 1
ATOM 562 O O . ALA A 1 73 ? -4.086 4.543 12 1 95.81 73 ALA A O 1
ATOM 563 N N . PRO A 1 74 ? -4.223 5.465 14.039 1 95.88 74 PRO A N 1
ATOM 564 C CA . PRO A 1 74 ? -5.668 5.668 13.914 1 95.88 74 PRO A CA 1
ATOM 565 C C . PRO A 1 74 ? -6.023 6.891 13.07 1 95.88 74 PRO A C 1
ATOM 567 O O . PRO A 1 74 ? -7.16 7.02 12.617 1 95.88 74 PRO A O 1
ATOM 570 N N . MET A 1 75 ? -5.031 7.781 12.859 1 96.5 75 MET A N 1
ATOM 571 C CA . MET A 1 75 ? -5.281 9.031 12.156 1 96.5 75 MET A CA 1
ATOM 572 C C . MET A 1 75 ? -4.223 9.273 11.078 1 96.5 75 MET A C 1
ATOM 574 O O . MET A 1 75 ? -3.094 8.797 11.203 1 96.5 75 MET A O 1
ATOM 578 N N . VAL A 1 76 ? -4.633 9.969 10.055 1 98.06 76 VAL A N 1
ATOM 579 C CA . VAL A 1 76 ? -3.705 10.328 8.992 1 98.06 76 VAL A CA 1
ATOM 580 C C . VAL A 1 76 ? -3.986 11.758 8.523 1 98.06 76 VAL A C 1
ATOM 582 O O . VAL A 1 76 ? -5.145 12.148 8.383 1 98.06 76 VAL A O 1
ATOM 585 N N . SER A 1 77 ? -2.949 12.516 8.477 1 97.88 77 SER A N 1
ATOM 586 C CA . SER A 1 77 ? -2.979 13.812 7.812 1 97.88 77 SER A CA 1
ATOM 587 C C . SER A 1 77 ? -2.318 13.75 6.438 1 97.88 77 SER A C 1
ATOM 589 O O . SER A 1 77 ? -1.116 13.5 6.332 1 97.88 77 SER A O 1
ATOM 591 N N . ILE A 1 78 ? -3.127 13.945 5.414 1 98.69 78 ILE A N 1
ATOM 592 C CA . ILE A 1 78 ? -2.596 13.898 4.059 1 98.69 78 ILE A CA 1
ATOM 593 C C . ILE A 1 78 ? -2.158 15.297 3.625 1 98.69 78 ILE A C 1
ATOM 595 O O . ILE A 1 78 ? -2.984 16.203 3.52 1 98.69 78 ILE A O 1
ATOM 599 N N . ALA A 1 79 ? -0.89 15.422 3.471 1 96.19 79 ALA A N 1
ATOM 600 C CA . ALA A 1 79 ? -0.302 16.703 3.074 1 96.19 79 ALA A CA 1
ATOM 601 C C . ALA A 1 79 ? 0.56 16.547 1.824 1 96.19 79 ALA A C 1
ATOM 603 O O . ALA A 1 79 ? 0.196 15.812 0.899 1 96.19 79 ALA A O 1
ATOM 604 N N . GLY A 1 80 ? 1.725 17.219 1.886 1 92.81 80 GLY A N 1
ATOM 605 C CA . GLY A 1 80 ? 2.564 17.328 0.703 1 92.81 80 GLY A CA 1
ATOM 606 C C . GLY A 1 80 ? 2.607 18.734 0.132 1 92.81 80 GLY A C 1
ATOM 607 O O . GLY A 1 80 ? 2.641 19.703 0.88 1 92.81 80 GLY A O 1
ATOM 608 N N . GLY A 1 81 ? 2.824 18.828 -1.216 1 95.12 81 GLY A N 1
ATOM 609 C CA . GLY A 1 81 ? 2.496 20.125 -1.803 1 95.12 81 GLY A CA 1
ATOM 610 C C . GLY A 1 81 ? 1.028 20.484 -1.672 1 95.12 81 GLY A C 1
ATOM 611 O O . GLY A 1 81 ? 0.561 20.812 -0.582 1 95.12 81 GLY A O 1
ATOM 612 N N . GLU A 1 82 ? 0.348 20.234 -2.752 1 98.19 82 GLU A N 1
ATOM 613 C CA . GLU A 1 82 ? -1.106 20.344 -2.711 1 98.19 82 GLU A CA 1
ATOM 614 C C . GLU A 1 82 ? -1.768 19 -3.039 1 98.19 82 GLU A C 1
ATOM 616 O O . GLU A 1 82 ? -1.893 18.641 -4.211 1 98.19 82 GLU A O 1
ATOM 621 N N . PRO A 1 83 ? -2.262 18.328 -1.945 1 98.31 83 PRO A N 1
ATOM 622 C CA . PRO A 1 83 ? -2.779 16.969 -2.15 1 98.31 83 PRO A CA 1
ATOM 623 C C . PRO A 1 83 ? -3.924 16.922 -3.16 1 98.31 83 PRO A C 1
ATOM 625 O O . PRO A 1 83 ? -4.098 15.922 -3.857 1 98.31 83 PRO A O 1
ATOM 628 N N . LEU A 1 84 ? -4.68 17.953 -3.295 1 98.69 84 LEU A N 1
ATOM 629 C CA . LEU A 1 84 ? -5.809 17.953 -4.215 1 98.69 84 LEU A CA 1
ATOM 630 C C . LEU A 1 84 ? -5.332 17.891 -5.664 1 98.69 84 LEU A C 1
ATOM 632 O O . LEU A 1 84 ? -6.137 17.672 -6.578 1 98.69 84 LEU A O 1
ATOM 636 N N . MET A 1 85 ? -4.039 18.047 -5.887 1 98.44 85 MET A N 1
ATOM 637 C CA . MET A 1 85 ? -3.471 17.891 -7.223 1 98.44 85 MET A CA 1
ATOM 638 C C . MET A 1 85 ? -3.279 16.422 -7.562 1 98.44 85 MET A C 1
ATOM 640 O O . MET A 1 85 ? -3.035 16.062 -8.719 1 98.44 85 MET A O 1
ATOM 644 N N . HIS A 1 86 ? -3.281 15.516 -6.637 1 98.44 86 HIS A N 1
ATOM 645 C CA . HIS A 1 86 ? -3.184 14.078 -6.887 1 98.44 86 HIS A CA 1
ATOM 646 C C . HIS A 1 86 ? -4.438 13.555 -7.578 1 98.44 86 HIS A C 1
ATOM 648 O O . HIS A 1 86 ? -5.551 13.734 -7.078 1 98.44 86 HIS A O 1
ATOM 654 N N . PRO A 1 87 ? -4.309 12.859 -8.617 1 97.56 87 PRO A N 1
ATOM 655 C CA . PRO A 1 87 ? -5.477 12.477 -9.414 1 97.56 87 PRO A CA 1
ATOM 656 C C . PRO A 1 87 ? -6.391 11.492 -8.695 1 97.56 87 PRO A C 1
ATOM 658 O O . PRO A 1 87 ? -7.594 11.445 -8.961 1 97.56 87 PRO A O 1
ATOM 661 N N . GLN A 1 88 ? -5.867 10.664 -7.797 1 97.88 88 GLN A N 1
ATOM 662 C CA . GLN A 1 88 ? -6.668 9.656 -7.113 1 97.88 88 GLN A CA 1
ATOM 663 C C . GLN A 1 88 ? -6.797 9.969 -5.625 1 97.88 88 GLN A C 1
ATOM 665 O O . GLN A 1 88 ? -6.895 9.055 -4.801 1 97.88 88 GLN A O 1
ATOM 670 N N . ILE A 1 89 ? -6.754 11.25 -5.262 1 98.69 89 ILE A N 1
ATOM 671 C CA . ILE A 1 89 ? -6.789 11.641 -3.859 1 98.69 89 ILE A CA 1
ATOM 672 C C . ILE A 1 89 ? -8.109 11.203 -3.23 1 98.69 89 ILE A C 1
ATOM 674 O O . ILE A 1 89 ? -8.148 10.812 -2.062 1 98.69 89 ILE A O 1
ATOM 678 N N . ASP A 1 90 ? -9.164 11.266 -4 1 98.44 90 ASP A N 1
ATOM 679 C CA . ASP A 1 90 ? -10.477 10.867 -3.512 1 98.44 90 ASP A CA 1
ATOM 680 C C . ASP A 1 90 ? -10.508 9.383 -3.158 1 98.44 90 ASP A C 1
ATOM 682 O O . ASP A 1 90 ? -11.109 8.992 -2.158 1 98.44 90 ASP A O 1
ATOM 686 N N . GLU A 1 91 ? -9.812 8.562 -3.955 1 98.12 91 GLU A N 1
ATOM 687 C CA . GLU A 1 91 ? -9.75 7.129 -3.707 1 98.12 91 GLU A CA 1
ATOM 688 C C . GLU A 1 91 ? -8.93 6.812 -2.461 1 98.12 91 GLU A C 1
ATOM 690 O O . GLU A 1 91 ? -9.281 5.914 -1.693 1 98.12 91 GLU A O 1
ATOM 695 N N . ILE A 1 92 ? -7.84 7.52 -2.275 1 98.69 92 ILE A N 1
ATOM 696 C CA . ILE A 1 92 ? -7.035 7.367 -1.069 1 98.69 92 ILE A CA 1
ATOM 697 C C . ILE A 1 92 ? -7.887 7.656 0.163 1 98.69 92 ILE A C 1
ATOM 699 O O . ILE A 1 92 ? -7.941 6.852 1.095 1 98.69 92 ILE A O 1
ATOM 703 N N . VAL A 1 93 ? -8.625 8.766 0.122 1 98.81 93 VAL A N 1
ATOM 704 C CA . VAL A 1 93 ? -9.469 9.18 1.24 1 98.81 93 VAL A CA 1
ATOM 705 C C . VAL A 1 93 ? -10.578 8.148 1.461 1 98.81 93 VAL A C 1
ATOM 707 O O . VAL A 1 93 ? -10.812 7.715 2.59 1 98.81 93 VAL A O 1
ATOM 710 N N . ARG A 1 94 ? -11.219 7.75 0.405 1 98.38 94 ARG A N 1
ATOM 711 C CA . ARG A 1 94 ? -12.32 6.805 0.494 1 98.38 94 ARG A CA 1
ATOM 712 C C . ARG A 1 94 ? -11.875 5.504 1.16 1 98.38 94 ARG A C 1
ATOM 714 O O . ARG A 1 94 ? -12.555 5 2.057 1 98.38 94 ARG A O 1
ATOM 721 N N . GLN A 1 95 ? -10.766 4.961 0.751 1 98.19 95 GLN A N 1
ATOM 722 C CA . GLN A 1 95 ? -10.297 3.682 1.276 1 98.19 95 GLN A CA 1
ATOM 723 C C . GLN A 1 95 ? -9.906 3.799 2.748 1 98.19 95 GLN A C 1
ATOM 725 O O . GLN A 1 95 ? -10.18 2.893 3.539 1 98.19 95 GLN A O 1
ATOM 730 N N . LEU A 1 96 ? -9.297 4.863 3.111 1 98.69 96 LEU A N 1
ATOM 731 C CA . LEU A 1 96 ? -8.898 5.062 4.5 1 98.69 96 LEU A CA 1
ATOM 732 C C . LEU A 1 96 ? -10.117 5.262 5.395 1 98.69 96 LEU A C 1
ATOM 734 O O . LEU A 1 96 ? -10.18 4.715 6.496 1 98.69 96 LEU A O 1
ATOM 738 N N . VAL A 1 97 ? -11.117 6.043 4.898 1 98.31 97 VAL A N 1
ATOM 739 C CA . VAL A 1 97 ? -12.344 6.266 5.645 1 98.31 97 VAL A CA 1
ATOM 740 C C . VAL A 1 97 ? -13.094 4.945 5.82 1 98.31 97 VAL A C 1
ATOM 742 O O . VAL A 1 97 ? -13.609 4.656 6.902 1 98.31 97 VAL A O 1
ATOM 745 N N . ALA A 1 98 ? -13.094 4.156 4.746 1 97.12 98 ALA A N 1
ATOM 746 C CA . ALA A 1 98 ? -13.758 2.859 4.797 1 97.12 98 ALA A CA 1
ATOM 747 C C . ALA A 1 98 ? -13.133 1.963 5.863 1 97.12 98 ALA A C 1
ATOM 749 O O . ALA A 1 98 ? -13.797 1.075 6.402 1 97.12 98 ALA A O 1
ATOM 750 N N . ARG A 1 99 ? -11.945 2.203 6.164 1 96.56 99 ARG A N 1
ATOM 751 C CA . ARG A 1 99 ? -11.227 1.418 7.164 1 96.56 99 ARG A CA 1
ATOM 752 C C . ARG A 1 99 ? -11.219 2.123 8.516 1 96.56 99 ARG A C 1
ATOM 754 O O . ARG A 1 99 ? -10.406 1.803 9.383 1 96.56 99 ARG A O 1
ATOM 761 N N . LYS A 1 100 ? -11.969 3.199 8.625 1 96.62 100 LYS A N 1
ATOM 762 C CA . LYS A 1 100 ? -12.266 3.928 9.852 1 96.62 100 LYS A CA 1
ATOM 763 C C . LYS A 1 100 ? -11.023 4.656 10.367 1 96.62 100 LYS A C 1
ATOM 765 O O . LYS A 1 100 ? -10.789 4.711 11.578 1 96.62 100 LYS A O 1
ATOM 770 N N . LYS A 1 101 ? -10.211 4.988 9.477 1 97.5 101 LYS A N 1
ATOM 771 C CA . LYS A 1 101 ? -9.164 5.945 9.812 1 97.5 101 LYS A CA 1
ATOM 772 C C . LYS A 1 101 ? -9.703 7.375 9.812 1 97.5 101 LYS A C 1
ATOM 774 O O . LYS A 1 101 ? -10.531 7.727 8.969 1 97.5 101 LYS A O 1
ATOM 779 N N . TYR A 1 102 ? -9.328 8.172 10.789 1 96.94 102 TYR A N 1
ATOM 780 C CA . TYR A 1 102 ? -9.648 9.594 10.734 1 96.94 102 TYR A CA 1
ATOM 781 C C . TYR A 1 102 ? -8.727 10.328 9.773 1 96.94 102 TYR A C 1
ATOM 783 O O . TYR A 1 102 ? -7.512 10.383 9.984 1 96.94 102 TYR A O 1
ATOM 791 N N . VAL A 1 103 ? -9.305 10.914 8.758 1 98.44 103 VAL A N 1
ATOM 792 C CA . VAL A 1 103 ? -8.516 11.484 7.672 1 98.44 103 VAL A CA 1
ATOM 793 C C . VAL A 1 103 ? -8.656 13.008 7.688 1 98.44 103 VAL A C 1
ATOM 795 O O . VAL A 1 103 ? -9.766 13.539 7.652 1 98.44 103 VAL A O 1
ATOM 798 N N . PHE A 1 104 ? -7.535 13.68 7.82 1 98.06 104 PHE A N 1
ATOM 799 C CA . PHE A 1 104 ? -7.441 15.117 7.594 1 98.06 104 PHE A CA 1
ATOM 800 C C . PHE A 1 104 ? -6.766 15.414 6.262 1 98.06 104 PHE A C 1
ATOM 802 O O . PHE A 1 104 ? -5.594 15.078 6.066 1 98.06 104 PHE A O 1
ATOM 809 N N . LEU A 1 105 ? -7.465 15.969 5.344 1 98.75 105 LEU A N 1
ATOM 810 C CA . LEU A 1 105 ? -6.891 16.359 4.059 1 98.75 105 LEU A CA 1
ATOM 811 C C . LEU A 1 105 ? -6.441 17.812 4.082 1 98.75 105 LEU A C 1
ATOM 813 O O . LEU A 1 105 ? -7.273 18.719 4.027 1 98.75 105 LEU A O 1
ATOM 817 N N . CYS A 1 106 ? -5.152 18 4.145 1 98.12 106 CYS A N 1
ATOM 818 C CA . CYS A 1 106 ? -4.586 19.344 4.223 1 98.12 106 CYS A CA 1
ATOM 819 C C . CYS A 1 106 ? -4.547 20 2.848 1 98.12 106 CYS A C 1
ATOM 821 O O . CYS A 1 106 ? -4.004 19.422 1.899 1 98.12 106 CYS A O 1
ATOM 823 N N . THR A 1 107 ? -5.07 21.234 2.711 1 98.5 107 THR A N 1
ATOM 824 C CA . THR A 1 107 ? -5.164 21.859 1.396 1 98.5 107 THR A CA 1
ATOM 825 C C . THR A 1 107 ? -5.074 23.375 1.515 1 98.5 107 THR A C 1
ATOM 827 O O . THR A 1 107 ? -5.438 23.953 2.545 1 98.5 107 THR A O 1
ATOM 830 N N . ASN A 1 108 ? -4.57 24 0.477 1 97.88 108 ASN A N 1
ATOM 831 C CA . ASN A 1 108 ? -4.637 25.453 0.372 1 97.88 108 ASN A CA 1
ATOM 832 C C . ASN A 1 108 ? -5.977 25.906 -0.187 1 97.88 108 ASN A C 1
ATOM 834 O O . ASN A 1 108 ? -6.23 27.109 -0.293 1 97.88 108 ASN A O 1
ATOM 838 N N . ALA A 1 109 ? -6.84 25.016 -0.6 1 98.25 109 ALA A N 1
ATOM 839 C CA . ALA A 1 109 ? -8.25 25.188 -0.936 1 98.25 109 ALA A CA 1
ATOM 840 C C . ALA A 1 109 ? -8.414 25.75 -2.344 1 98.25 109 ALA A C 1
ATOM 842 O O . ALA A 1 109 ? -9.539 25.922 -2.826 1 98.25 109 ALA A O 1
ATOM 843 N N . MET A 1 110 ? -7.344 25.969 -3.088 1 98.38 110 MET A N 1
ATOM 844 C CA . MET A 1 110 ? -7.445 26.562 -4.418 1 98.38 110 MET A CA 1
ATOM 845 C C . MET A 1 110 ? -8.172 25.625 -5.375 1 98.38 110 MET A C 1
ATOM 847 O O . MET A 1 110 ? -8.82 26.078 -6.324 1 98.38 110 MET A O 1
ATOM 851 N N . LEU A 1 111 ? -8.086 24.359 -5.105 1 98.56 111 LEU A N 1
ATOM 852 C CA . LEU A 1 111 ? -8.711 23.375 -5.988 1 98.56 111 LEU A CA 1
ATOM 853 C C . LEU A 1 111 ? -9.922 22.734 -5.316 1 98.56 111 LEU A C 1
ATOM 855 O O . LEU A 1 111 ? -10.555 21.844 -5.891 1 98.56 111 LEU A O 1
ATOM 859 N N . LEU A 1 112 ? -10.266 23.172 -4.113 1 98.75 112 LEU A N 1
ATOM 860 C CA . LEU A 1 112 ? -11.25 22.484 -3.291 1 98.75 112 LEU A CA 1
ATOM 861 C C . LEU A 1 112 ? -12.633 22.531 -3.932 1 98.75 112 LEU A C 1
ATOM 863 O O . LEU A 1 112 ? -13.305 21.516 -4.074 1 98.75 112 LEU A O 1
ATOM 867 N N . ARG A 1 113 ? -13.086 23.688 -4.371 1 98.19 113 ARG A N 1
ATOM 868 C CA . ARG A 1 113 ? -14.422 23.828 -4.938 1 98.19 113 ARG A CA 1
ATOM 869 C C . ARG A 1 113 ? -14.547 23.047 -6.246 1 98.19 113 ARG A C 1
ATOM 871 O O . ARG A 1 113 ? -15.625 22.531 -6.566 1 98.19 113 ARG A O 1
ATOM 878 N N . LYS A 1 114 ? -13.484 22.938 -6.973 1 98.12 114 LYS A N 1
ATOM 879 C CA . LYS A 1 114 ? -13.484 22.203 -8.242 1 98.12 114 LYS A CA 1
ATOM 880 C C . LYS A 1 114 ? -13.547 20.703 -8.008 1 98.12 114 LYS A C 1
ATOM 882 O O . LYS A 1 114 ? -14.109 19.969 -8.82 1 98.12 114 LYS A O 1
ATOM 887 N N . LYS A 1 115 ? -13.039 20.25 -6.91 1 98.31 115 LYS A N 1
ATOM 888 C CA . LYS A 1 115 ? -12.859 18.812 -6.707 1 98.31 115 LYS A CA 1
ATOM 889 C C . LYS A 1 115 ? -13.797 18.297 -5.621 1 98.31 115 LYS A C 1
ATOM 891 O O . LYS A 1 115 ? -13.875 17.078 -5.391 1 98.31 115 LYS A O 1
ATOM 896 N N . ILE A 1 116 ? -14.531 19.094 -4.996 1 98.44 116 ILE A N 1
ATOM 897 C CA . ILE A 1 116 ? -15.258 18.781 -3.77 1 98.44 116 ILE A CA 1
ATOM 898 C C . ILE A 1 116 ? -16.281 17.688 -4.043 1 98.44 116 ILE A C 1
ATOM 900 O O . ILE A 1 116 ? -16.609 16.906 -3.154 1 98.44 116 ILE A O 1
ATOM 904 N N . GLU A 1 117 ? -16.797 17.531 -5.266 1 98.19 117 GLU A N 1
ATOM 905 C CA . GLU A 1 117 ? -17.797 16.531 -5.625 1 98.19 117 GLU A CA 1
ATOM 906 C C . GLU A 1 117 ? -17.234 15.117 -5.566 1 98.19 117 GLU A C 1
ATOM 908 O O . GLU A 1 117 ? -17.984 14.141 -5.523 1 98.19 117 GLU A O 1
ATOM 913 N N . LYS A 1 118 ? -15.953 15.008 -5.586 1 97.94 118 LYS A N 1
ATOM 914 C CA . LYS A 1 118 ? -15.305 13.703 -5.555 1 97.94 118 LYS A CA 1
ATOM 915 C C . LYS A 1 118 ? -15.328 13.102 -4.148 1 97.94 118 LYS A C 1
ATOM 917 O O . LYS A 1 118 ? -15.055 11.914 -3.969 1 97.94 118 LYS A O 1
ATOM 922 N N . PHE A 1 119 ? -15.664 13.891 -3.197 1 98.62 119 PHE A N 1
ATOM 923 C CA . PHE A 1 119 ? -15.609 13.461 -1.804 1 98.62 119 PHE A CA 1
ATOM 924 C C . PHE A 1 119 ? -17.016 13.336 -1.221 1 98.62 119 PHE A C 1
ATOM 926 O O . PHE A 1 119 ? -17.953 13.945 -1.732 1 98.62 119 PHE A O 1
ATOM 933 N N . GLU A 1 120 ? -17.109 12.586 -0.161 1 98.31 120 GLU A N 1
ATOM 934 C CA . GLU A 1 120 ? -18.344 12.438 0.604 1 98.31 120 GLU A CA 1
ATOM 935 C C . GLU A 1 120 ? -18.125 12.773 2.078 1 98.31 120 GLU A C 1
ATOM 937 O O . GLU A 1 120 ? -17.109 12.367 2.666 1 98.31 120 GLU A O 1
ATOM 942 N N . PRO A 1 121 ? -19.078 13.547 2.619 1 98.19 121 PRO A N 1
ATOM 943 C CA . PRO A 1 121 ? -18.953 13.812 4.055 1 98.19 121 PRO A CA 1
ATOM 944 C C . PRO A 1 121 ? -18.938 12.547 4.898 1 98.19 121 PRO A C 1
ATOM 946 O O . PRO A 1 121 ? -19.594 11.562 4.547 1 98.19 121 PRO A O 1
ATOM 949 N N . SER A 1 122 ? -18.141 12.555 5.938 1 97.62 122 SER A N 1
ATOM 950 C CA . SER A 1 122 ? -18 11.445 6.871 1 97.62 122 SER A CA 1
ATOM 951 C C . SER A 1 122 ? -17.516 11.922 8.234 1 97.62 122 SER A C 1
ATOM 953 O O . SER A 1 122 ? -16.75 12.875 8.32 1 97.62 122 SER A O 1
ATOM 955 N N . PRO A 1 123 ? -17.969 11.266 9.273 1 96.12 123 PRO A N 1
ATOM 956 C CA . PRO A 1 123 ? -17.406 11.586 10.586 1 96.12 123 PRO A CA 1
ATOM 957 C C . PRO A 1 123 ? -15.906 11.297 10.664 1 96.12 123 PRO A C 1
ATOM 959 O O . PRO A 1 123 ? -15.234 11.766 11.586 1 96.12 123 PRO A O 1
ATOM 962 N N . TYR A 1 124 ? -15.398 10.516 9.727 1 97.12 124 TYR A N 1
ATOM 963 C CA . TYR A 1 124 ? -13.992 10.141 9.727 1 97.12 124 TYR A CA 1
ATOM 964 C C . TYR A 1 124 ? -13.188 11.031 8.773 1 97.12 124 TYR A C 1
ATOM 966 O O . TYR A 1 124 ? -12.016 10.766 8.508 1 97.12 124 TYR A O 1
ATOM 974 N N . PHE A 1 125 ? -13.82 12.062 8.289 1 98.06 125 PHE A N 1
ATOM 975 C CA . PHE A 1 125 ? -13.156 12.859 7.266 1 98.06 125 PHE A CA 1
ATOM 976 C C . PHE A 1 125 ? -13.359 14.344 7.52 1 98.06 125 PHE A C 1
ATOM 978 O O . PHE A 1 125 ? -14.477 14.781 7.809 1 98.06 125 PHE A O 1
ATOM 985 N N . ALA A 1 126 ? -12.234 15.094 7.414 1 98.12 126 ALA A N 1
ATOM 986 C CA . ALA A 1 126 ? -12.297 16.547 7.492 1 98.12 126 ALA A CA 1
ATOM 987 C C . ALA A 1 126 ? -11.289 17.203 6.543 1 98.12 126 ALA A C 1
ATOM 989 O O . ALA A 1 126 ? -10.18 16.688 6.363 1 98.12 126 ALA A O 1
ATOM 990 N N . PHE A 1 127 ? -11.734 18.297 5.941 1 98.69 127 PHE A N 1
ATOM 991 C CA . PHE A 1 127 ? -10.758 19.156 5.266 1 98.69 127 PHE A CA 1
ATOM 992 C C . PHE A 1 127 ? -9.992 20 6.266 1 98.69 127 PHE A C 1
ATOM 994 O O . PHE A 1 127 ? -10.578 20.531 7.219 1 98.69 127 PHE A O 1
ATOM 1001 N N . ALA A 1 128 ? -8.711 20.047 6.125 1 98.25 128 ALA A N 1
ATOM 1002 C CA . ALA A 1 128 ? -7.867 20.953 6.891 1 98.25 128 ALA A CA 1
ATOM 1003 C C . ALA A 1 128 ? -7.336 22.094 6.008 1 98.25 128 ALA A C 1
ATOM 1005 O O . ALA A 1 128 ? -6.285 21.953 5.383 1 98.25 128 ALA A O 1
ATOM 1006 N N . VAL A 1 129 ? -7.984 23.219 6.066 1 98.62 129 VAL A N 1
ATOM 1007 C CA . VAL A 1 129 ? -7.672 24.328 5.168 1 98.62 129 VAL A CA 1
ATOM 1008 C C . VAL A 1 129 ? -6.672 25.266 5.84 1 98.62 129 VAL A C 1
ATOM 1010 O O . VAL A 1 129 ? -6.859 25.656 6.988 1 98.62 129 VAL A O 1
ATOM 1013 N N . HIS A 1 130 ? -5.684 25.609 5.117 1 97.31 130 HIS A N 1
ATOM 1014 C CA . HIS A 1 130 ? -4.664 26.5 5.652 1 97.31 130 HIS A CA 1
ATOM 1015 C C . HIS A 1 130 ? -5.066 27.953 5.492 1 97.31 130 HIS A C 1
ATOM 1017 O O . HIS A 1 130 ? -5.34 28.406 4.379 1 97.31 130 HIS A O 1
ATOM 1023 N N . ILE A 1 131 ? -5.086 28.656 6.57 1 97.69 131 ILE A N 1
ATOM 1024 C CA . ILE A 1 131 ? -5.309 30.094 6.617 1 97.69 131 ILE A CA 1
ATOM 1025 C C . ILE A 1 131 ? -4.348 30.734 7.613 1 97.69 131 ILE A C 1
ATOM 1027 O O . ILE A 1 131 ? -4.504 30.578 8.828 1 97.69 131 ILE A O 1
ATOM 1031 N N . ASP A 1 132 ? -3.43 31.578 7.109 1 95.19 132 ASP A N 1
ATOM 1032 C CA . ASP A 1 132 ? -2.322 32.031 7.945 1 95.19 132 ASP A CA 1
ATOM 1033 C C . ASP A 1 132 ? -2.525 33.469 8.398 1 95.19 132 ASP A C 1
ATOM 1035 O O . ASP A 1 132 ? -1.603 34.094 8.922 1 95.19 132 ASP A O 1
ATOM 1039 N N . GLY A 1 133 ? -3.635 34.062 8.242 1 96.94 133 GLY A N 1
ATOM 1040 C CA . GLY A 1 133 ? -3.984 35.406 8.602 1 96.94 133 GLY A CA 1
ATOM 1041 C C . GLY A 1 133 ? -5.184 35.938 7.832 1 96.94 133 GLY A C 1
ATOM 1042 O O . GLY A 1 133 ? -5.832 35.219 7.094 1 96.94 133 GLY A O 1
ATOM 1043 N N . MET A 1 134 ? -5.438 37.219 8.133 1 97.81 134 MET A N 1
ATOM 1044 C CA . MET A 1 134 ? -6.465 37.875 7.328 1 97.81 134 MET A CA 1
ATOM 1045 C C . MET A 1 134 ? -5.984 38.094 5.895 1 97.81 134 MET A C 1
ATOM 1047 O O . MET A 1 134 ? -4.898 37.625 5.527 1 97.81 134 MET A O 1
ATOM 1051 N N . ARG A 1 135 ? -6.809 38.688 5.086 1 97.88 135 ARG A N 1
ATOM 1052 C CA . ARG A 1 135 ? -6.684 38.688 3.631 1 97.88 135 ARG A CA 1
ATOM 1053 C C . ARG A 1 135 ? -5.273 39.062 3.205 1 97.88 135 ARG A C 1
ATOM 1055 O O . ARG A 1 135 ? -4.59 38.312 2.52 1 97.88 135 ARG A O 1
ATOM 1062 N N . GLU A 1 136 ? -4.773 40.25 3.559 1 96.69 136 GLU A N 1
ATOM 1063 C CA . GLU A 1 136 ? -3.48 40.75 3.111 1 96.69 136 GLU A CA 1
ATOM 1064 C C . GLU A 1 136 ? -2.336 39.875 3.609 1 96.69 136 GLU A C 1
ATOM 1066 O O . GLU A 1 136 ? -1.44 39.5 2.84 1 96.69 136 GLU A O 1
ATOM 1071 N N . ARG A 1 137 ? -2.395 39.531 4.82 1 95.31 137 ARG A N 1
ATOM 1072 C CA . ARG A 1 137 ? -1.343 38.719 5.434 1 95.31 137 ARG A CA 1
ATOM 1073 C C . ARG A 1 137 ? -1.302 37.344 4.824 1 95.31 137 ARG A C 1
ATOM 1075 O O . ARG A 1 137 ? -0.225 36.812 4.539 1 95.31 137 ARG A O 1
ATOM 1082 N N . HIS A 1 138 ? -2.445 36.688 4.707 1 97 138 HIS A N 1
ATOM 1083 C CA . HIS A 1 138 ? -2.504 35.344 4.137 1 97 138 HIS A CA 1
ATOM 1084 C C . HIS A 1 138 ? -1.956 35.344 2.713 1 97 138 HIS A C 1
ATOM 1086 O O . HIS A 1 138 ? -1.109 34.5 2.377 1 97 138 HIS A O 1
ATOM 1092 N N . ASP A 1 139 ? -2.4 36.281 1.907 1 97.5 139 ASP A N 1
ATOM 1093 C CA . ASP A 1 139 ? -1.965 36.312 0.515 1 97.5 139 ASP A CA 1
ATOM 1094 C C . ASP A 1 139 ? -0.464 36.594 0.419 1 97.5 139 ASP A C 1
ATOM 1096 O O . ASP A 1 139 ? 0.207 36.062 -0.477 1 97.5 139 ASP A O 1
ATOM 1100 N N . GLU A 1 140 ? 0.057 37.375 1.295 1 94.56 140 GLU A N 1
ATOM 1101 C CA . GLU A 1 140 ? 1.496 37.625 1.351 1 94.56 140 GLU A CA 1
ATOM 1102 C C . GLU A 1 140 ? 2.254 36.344 1.699 1 94.56 140 GLU A C 1
ATOM 1104 O O . GLU A 1 140 ? 3.275 36.031 1.081 1 94.56 140 GLU A O 1
ATOM 1109 N N . SER A 1 141 ? 1.774 35.594 2.625 1 92.62 141 SER A N 1
ATOM 1110 C CA . SER A 1 141 ? 2.438 34.406 3.102 1 92.62 141 SER A CA 1
ATOM 1111 C C . SER A 1 141 ? 2.514 33.344 2.008 1 92.62 141 SER A C 1
ATOM 1113 O O . SER A 1 141 ? 3.482 32.562 1.938 1 92.62 141 SER A O 1
ATOM 1115 N N . VAL A 1 142 ? 1.489 33.281 1.169 1 95.12 142 VAL A N 1
ATOM 1116 C CA . VAL A 1 142 ? 1.454 32.25 0.142 1 95.12 142 VAL A CA 1
ATOM 1117 C C . VAL A 1 142 ? 1.931 32.812 -1.189 1 95.12 142 VAL A C 1
ATOM 1119 O O . VAL A 1 142 ? 1.871 32.156 -2.221 1 95.12 142 VAL A O 1
ATOM 1122 N N . ALA A 1 143 ? 2.285 34.094 -1.237 1 94.5 143 ALA A N 1
ATOM 1123 C CA . ALA A 1 143 ? 2.891 34.812 -2.367 1 94.5 143 ALA A CA 1
ATOM 1124 C C . ALA A 1 143 ? 1.951 34.812 -3.57 1 94.5 143 ALA A C 1
ATOM 1126 O O . ALA A 1 143 ? 2.387 34.625 -4.707 1 94.5 143 ALA A O 1
ATOM 1127 N N . LYS A 1 144 ? 0.691 34.938 -3.355 1 96.94 144 LYS A N 1
ATOM 1128 C CA . LYS A 1 144 ? -0.307 35.031 -4.418 1 96.94 144 LYS A CA 1
ATOM 1129 C C . LYS A 1 144 ? -1.557 35.781 -3.947 1 96.94 144 LYS A C 1
ATOM 1131 O O . LYS A 1 144 ? -2.133 35.438 -2.914 1 96.94 144 LYS A O 1
ATOM 1136 N N . GLU A 1 145 ? -1.975 36.75 -4.715 1 97.06 145 GLU A N 1
ATOM 1137 C CA . GLU A 1 145 ? -3.172 37.5 -4.383 1 97.06 145 GLU A CA 1
ATOM 1138 C C . GLU A 1 145 ? -4.438 36.719 -4.672 1 97.06 145 GLU A C 1
ATOM 1140 O O . GLU A 1 145 ? -4.5 35.969 -5.66 1 97.06 145 GLU A O 1
ATOM 1145 N N . GLY A 1 146 ? -5.438 36.875 -3.803 1 97.94 146 GLY A N 1
ATOM 1146 C CA . GLY A 1 146 ? -6.742 36.281 -4.059 1 97.94 146 GLY A CA 1
ATOM 1147 C C . GLY A 1 146 ? -6.914 34.906 -3.41 1 97.94 146 GLY A C 1
ATOM 1148 O O . GLY A 1 146 ? -8.016 34.375 -3.408 1 97.94 146 GLY A O 1
ATOM 1149 N N . VAL A 1 147 ? -5.883 34.406 -2.848 1 98.38 147 VAL A N 1
ATOM 1150 C CA . VAL A 1 147 ? -5.93 33.062 -2.281 1 98.38 147 VAL A CA 1
ATOM 1151 C C . VAL A 1 147 ? -6.844 33.062 -1.056 1 98.38 147 VAL A C 1
ATOM 1153 O O . VAL A 1 147 ? -7.613 32.125 -0.858 1 98.38 147 VAL A O 1
ATOM 1156 N N . PHE A 1 148 ? -6.809 34.094 -0.257 1 98.44 148 PHE A N 1
ATOM 1157 C CA . PHE A 1 148 ? -7.648 34.188 0.931 1 98.44 148 PHE A CA 1
ATOM 1158 C C . PHE A 1 148 ? -9.125 34.094 0.56 1 98.44 148 PHE A C 1
ATOM 1160 O O . PHE A 1 148 ? -9.867 33.281 1.129 1 98.44 148 PHE A O 1
ATOM 1167 N N . ASP A 1 149 ? -9.547 34.844 -0.346 1 98.69 149 ASP A N 1
ATOM 1168 C CA . ASP A 1 149 ? -10.945 34.875 -0.75 1 98.69 149 ASP A CA 1
ATOM 1169 C C . ASP A 1 149 ? -11.406 33.531 -1.298 1 98.69 149 ASP A C 1
ATOM 1171 O O . ASP A 1 149 ? -12.516 33.094 -1.012 1 98.69 149 ASP A O 1
ATOM 1175 N N . GLU A 1 150 ? -10.539 32.969 -2.076 1 98.56 150 GLU A N 1
ATOM 1176 C CA . GLU A 1 150 ? -10.859 31.641 -2.615 1 98.56 150 GLU A CA 1
ATOM 1177 C C . GLU A 1 150 ? -10.984 30.609 -1.504 1 98.56 150 GLU A C 1
ATOM 1179 O O . GLU A 1 150 ? -11.883 29.766 -1.531 1 98.56 150 GLU A O 1
ATOM 1184 N N . ALA A 1 151 ? -10.102 30.625 -0.576 1 98.75 151 ALA A N 1
ATOM 1185 C CA . ALA A 1 151 ? -10.148 29.688 0.545 1 98.75 151 ALA A CA 1
ATOM 1186 C C . ALA A 1 151 ? -11.422 29.875 1.364 1 98.75 151 ALA A C 1
ATOM 1188 O O . ALA A 1 151 ? -12.055 28.891 1.76 1 98.75 151 ALA A O 1
ATOM 1189 N N . VAL A 1 152 ? -11.797 31.078 1.623 1 98.75 152 VAL A N 1
ATOM 1190 C CA . VAL A 1 152 ? -13.008 31.391 2.377 1 98.75 152 VAL A CA 1
ATOM 1191 C C . VAL A 1 152 ? -14.227 30.844 1.639 1 98.75 152 VAL A C 1
ATOM 1193 O O . VAL A 1 152 ? -15.086 30.203 2.24 1 98.75 152 VAL A O 1
ATOM 1196 N N . ALA A 1 153 ? -14.266 31.109 0.348 1 98.75 153 ALA A N 1
ATOM 1197 C CA . ALA A 1 153 ? -15.359 30.594 -0.465 1 98.75 153 ALA A CA 1
ATOM 1198 C C . ALA A 1 153 ? -15.422 29.078 -0.418 1 98.75 153 ALA A C 1
ATOM 1200 O O . ALA A 1 153 ? -16.5 28.484 -0.337 1 98.75 153 ALA A O 1
ATOM 1201 N N . ALA A 1 154 ? -14.297 28.484 -0.474 1 98.81 154 ALA A N 1
ATOM 1202 C CA . ALA A 1 154 ? -14.211 27.031 -0.448 1 98.81 154 ALA A CA 1
ATOM 1203 C C . ALA A 1 154 ? -14.688 26.469 0.892 1 98.81 154 ALA A C 1
ATOM 1205 O O . ALA A 1 154 ? -15.383 25.453 0.938 1 98.81 154 ALA A O 1
ATOM 1206 N N . ILE A 1 155 ? -14.289 27.109 1.971 1 98.81 155 ILE A N 1
ATOM 1207 C CA . ILE A 1 155 ? -14.711 26.688 3.305 1 98.81 155 ILE A CA 1
ATOM 1208 C C . ILE A 1 155 ? -16.234 26.766 3.412 1 98.81 155 ILE A C 1
ATOM 1210 O O . ILE A 1 155 ? -16.875 25.812 3.873 1 98.81 155 ILE A O 1
ATOM 1214 N N . LYS A 1 156 ? -16.797 27.844 2.99 1 98.75 156 LYS A N 1
ATOM 1215 C CA . LYS A 1 156 ? -18.25 28.016 3.039 1 98.75 156 LYS A CA 1
ATOM 1216 C C . LYS A 1 156 ? -18.953 26.922 2.232 1 98.75 156 LYS A C 1
ATOM 1218 O O . LYS A 1 156 ? -19.938 26.344 2.688 1 98.75 156 LYS A O 1
ATOM 1223 N N . GLU A 1 157 ? -18.406 26.656 1.071 1 98.62 157 GLU A N 1
ATOM 1224 C CA . GLU A 1 157 ? -18.984 25.625 0.224 1 98.62 157 GLU A CA 1
ATOM 1225 C C . GLU A 1 157 ? -18.891 24.25 0.884 1 98.62 157 GLU A C 1
ATOM 1227 O O . GLU A 1 157 ? -19.844 23.469 0.859 1 98.62 157 GLU A O 1
ATOM 1232 N N . ALA A 1 158 ? -17.734 23.938 1.433 1 98.75 158 ALA A N 1
ATOM 1233 C CA . ALA A 1 158 ? -17.547 22.656 2.107 1 98.75 158 ALA A CA 1
ATOM 1234 C C . ALA A 1 158 ? -18.516 22.484 3.266 1 98.75 158 ALA A C 1
ATOM 1236 O O . ALA A 1 158 ? -19.156 21.438 3.4 1 98.75 158 ALA A O 1
ATOM 1237 N N . LYS A 1 159 ? -18.672 23.516 4.043 1 98.19 159 LYS A N 1
ATOM 1238 C CA . LYS A 1 159 ? -19.594 23.469 5.18 1 98.19 159 LYS A CA 1
ATOM 1239 C C . LYS A 1 159 ? -21.047 23.328 4.715 1 98.19 159 LYS A C 1
ATOM 1241 O O . LYS A 1 159 ? -21.812 22.562 5.301 1 98.19 159 LYS A O 1
ATOM 1246 N N . ARG A 1 160 ? -21.391 24.047 3.701 1 98.19 160 ARG A N 1
ATOM 1247 C CA . ARG A 1 160 ? -22.734 23.969 3.141 1 98.19 160 ARG A CA 1
ATOM 1248 C C . ARG A 1 160 ? -23.062 22.531 2.73 1 98.19 160 ARG A C 1
ATOM 1250 O O . ARG A 1 160 ? -24.203 22.094 2.861 1 98.19 160 ARG A O 1
ATOM 1257 N N . ARG A 1 161 ? -22.062 21.828 2.285 1 98.06 161 ARG A N 1
ATOM 1258 C CA . ARG A 1 161 ? -22.266 20.484 1.771 1 98.06 161 ARG A CA 1
ATOM 1259 C C . ARG A 1 161 ? -22.203 19.453 2.896 1 98.06 161 ARG A C 1
ATOM 1261 O O . ARG A 1 161 ? -22.375 18.25 2.662 1 98.06 161 ARG A O 1
ATOM 1268 N N . GLY A 1 162 ? -21.859 19.891 4.059 1 98 162 GLY A N 1
ATOM 1269 C CA . GLY A 1 162 ? -21.906 19 5.207 1 98 162 GLY A CA 1
ATOM 1270 C C . GLY A 1 162 ? -20.562 18.453 5.598 1 98 162 GLY A C 1
ATOM 1271 O O . GLY A 1 162 ? -20.469 17.562 6.449 1 98 162 GLY A O 1
ATOM 1272 N N . PHE A 1 163 ? -19.531 18.938 4.984 1 98.5 163 PHE A N 1
ATOM 1273 C CA . PHE A 1 163 ? -18.203 18.484 5.355 1 98.5 163 PHE A CA 1
ATOM 1274 C C . PHE A 1 163 ? -17.75 19.125 6.664 1 98.5 163 PHE A C 1
ATOM 1276 O O . PHE A 1 163 ? -18.125 20.281 6.953 1 98.5 163 PHE A O 1
ATOM 1283 N N . ARG A 1 164 ? -16.984 18.391 7.441 1 97.5 164 ARG A N 1
ATOM 1284 C CA . ARG A 1 164 ? -16.25 19 8.539 1 97.5 164 ARG A CA 1
ATOM 1285 C C . ARG A 1 164 ? -15.023 19.75 8.031 1 97.5 164 ARG A C 1
ATOM 1287 O O . ARG A 1 164 ? -14.312 19.266 7.148 1 97.5 164 ARG A O 1
ATOM 1294 N N . VAL A 1 165 ? -14.828 20.922 8.586 1 98.25 165 VAL A N 1
ATOM 1295 C CA . VAL A 1 165 ? -13.703 21.75 8.148 1 98.25 165 VAL A CA 1
ATOM 1296 C C . VAL A 1 165 ? -12.891 22.188 9.367 1 98.25 165 VAL A C 1
ATOM 1298 O O . VAL A 1 165 ? -13.43 22.766 10.305 1 98.25 165 VAL A O 1
ATOM 1301 N N . THR A 1 166 ? -11.625 21.797 9.312 1 97.19 166 THR A N 1
ATOM 1302 C CA . THR A 1 166 ? -10.625 22.312 10.242 1 97.19 166 THR A CA 1
ATOM 1303 C C . THR A 1 166 ? -9.68 23.266 9.531 1 97.19 166 THR A C 1
ATOM 1305 O O . THR A 1 166 ? -9.523 23.219 8.312 1 97.19 166 THR A O 1
ATOM 1308 N N . THR A 1 167 ? -9.156 24.188 10.289 1 97.69 167 THR A N 1
ATOM 1309 C CA . THR A 1 167 ? -8.156 25.078 9.703 1 97.69 167 THR A CA 1
ATOM 1310 C C . THR A 1 167 ? -6.809 24.922 10.398 1 97.69 167 THR A C 1
ATOM 1312 O O . THR A 1 167 ? -6.738 24.406 11.516 1 97.69 167 THR A O 1
ATOM 1315 N N . ASN A 1 168 ? -5.836 25.156 9.68 1 96.06 168 ASN A N 1
ATOM 1316 C CA . ASN A 1 168 ? -4.477 25.234 10.203 1 96.06 168 ASN A CA 1
ATOM 1317 C C . ASN A 1 168 ? -3.85 26.609 9.945 1 96.06 168 ASN A C 1
ATOM 1319 O O . ASN A 1 168 ? -3.881 27.094 8.812 1 96.06 168 ASN A O 1
ATOM 1323 N N . SER A 1 169 ? -3.348 27.203 10.984 1 96.25 169 SER A N 1
ATOM 1324 C CA . SER A 1 169 ? -2.691 28.5 10.867 1 96.25 169 SER A CA 1
ATOM 1325 C C . SER A 1 169 ? -1.259 28.453 11.383 1 96.25 169 SER A C 1
ATOM 1327 O O . SER A 1 169 ? -1.01 27.953 12.484 1 96.25 169 SER A O 1
ATOM 1329 N N . THR A 1 170 ? -0.365 28.859 10.586 1 93.88 170 THR A N 1
ATOM 1330 C CA . THR A 1 170 ? 1.038 28.969 10.977 1 93.88 170 THR A CA 1
ATOM 1331 C C . THR A 1 170 ? 1.423 30.422 11.234 1 93.88 170 THR A C 1
ATOM 1333 O O . THR A 1 170 ? 1.178 31.297 10.398 1 93.88 170 THR A O 1
ATOM 1336 N N . PHE A 1 171 ? 2.064 30.641 12.336 1 93.81 171 PHE A N 1
ATOM 1337 C CA . PHE A 1 171 ? 2.381 32 12.711 1 93.81 171 PHE A CA 1
ATOM 1338 C C . PHE A 1 171 ? 3.889 32.219 12.75 1 93.81 171 PHE A C 1
ATOM 1340 O O . PHE A 1 171 ? 4.637 31.359 13.195 1 93.81 171 PHE A O 1
ATOM 1347 N N . PHE A 1 172 ? 4.27 33.406 12.312 1 91.69 172 PHE A N 1
ATOM 1348 C CA . PHE A 1 172 ? 5.668 33.781 12.18 1 91.69 172 PHE A CA 1
ATOM 1349 C C . PHE A 1 172 ? 6 34.938 13.125 1 91.69 172 PHE A C 1
ATOM 1351 O O . PHE A 1 172 ? 5.133 35.406 13.867 1 91.69 172 PHE A O 1
ATOM 1358 N N . ASN A 1 173 ? 7.312 35.281 13.172 1 90.75 173 ASN A N 1
ATOM 1359 C CA . ASN A 1 173 ? 7.742 36.375 14.062 1 90.75 173 ASN A CA 1
ATOM 1360 C C . ASN A 1 173 ? 7.238 37.719 13.586 1 90.75 173 ASN A C 1
ATOM 1362 O O . ASN A 1 173 ? 7.391 38.719 14.281 1 90.75 173 ASN A O 1
ATOM 1366 N N . THR A 1 174 ? 6.609 37.812 12.438 1 90.25 174 THR A N 1
ATOM 1367 C CA . THR A 1 174 ? 5.996 39.031 11.922 1 90.25 174 THR A CA 1
ATOM 1368 C C . THR A 1 174 ? 4.57 39.156 12.438 1 90.25 174 THR A C 1
ATOM 1370 O O . THR A 1 174 ? 3.959 40.219 12.305 1 90.25 174 THR A O 1
ATOM 1373 N N . ASP A 1 175 ? 4.094 38.188 13.008 1 94 175 ASP A N 1
ATOM 1374 C CA . ASP A 1 175 ? 2.742 38.25 13.555 1 94 175 ASP A CA 1
ATOM 1375 C C . ASP A 1 175 ? 2.732 38.875 14.945 1 94 175 ASP A C 1
ATOM 1377 O O . ASP A 1 175 ? 3.74 38.844 15.656 1 94 175 ASP A O 1
ATOM 1381 N N . THR A 1 176 ? 1.62 39.5 15.305 1 95.88 176 THR A N 1
ATOM 1382 C CA . THR A 1 176 ? 1.357 40.062 16.625 1 95.88 176 THR A CA 1
ATOM 1383 C C . THR A 1 176 ? 0.186 39.344 17.297 1 95.88 176 THR A C 1
ATOM 1385 O O . THR A 1 176 ? -0.595 38.656 16.625 1 95.88 176 THR A O 1
ATOM 1388 N N . PRO A 1 177 ? 0.102 39.469 18.609 1 96.88 177 PRO A N 1
ATOM 1389 C CA . PRO A 1 177 ? -1.075 38.875 19.266 1 96.88 177 PRO A CA 1
ATOM 1390 C C . PRO A 1 177 ? -2.387 39.344 18.625 1 96.88 177 PRO A C 1
ATOM 1392 O O . PRO A 1 177 ? -3.309 38.531 18.469 1 96.88 177 PRO A O 1
ATOM 1395 N N . GLN A 1 178 ? -2.396 40.562 18.234 1 97 178 GLN A N 1
ATOM 1396 C CA . GLN A 1 178 ? -3.625 41.125 17.672 1 97 178 GLN A CA 1
ATOM 1397 C C . GLN A 1 178 ? -3.947 40.469 16.328 1 97 178 GLN A C 1
ATOM 1399 O O . GLN A 1 178 ? -5.109 40.188 16.031 1 97 178 GLN A O 1
ATOM 1404 N N . THR A 1 179 ? -2.986 40.25 15.469 1 96.56 179 THR A N 1
ATOM 1405 C CA . THR A 1 179 ? -3.234 39.625 14.18 1 96.56 179 THR A CA 1
ATOM 1406 C C . THR A 1 179 ? -3.701 38.188 14.375 1 96.56 179 THR A C 1
ATOM 1408 O O . THR A 1 179 ? -4.523 37.688 13.602 1 96.56 179 THR A O 1
ATOM 1411 N N . ILE A 1 180 ? -3.172 37.5 15.352 1 9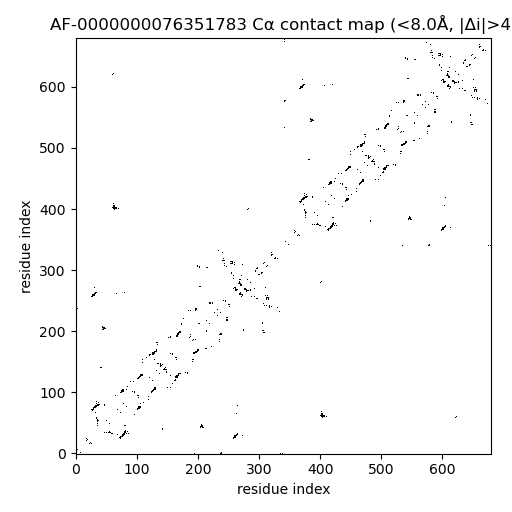7.25 180 ILE A N 1
ATOM 1412 C CA . ILE A 1 180 ? -3.594 36.125 15.68 1 97.25 180 ILE A CA 1
ATOM 1413 C C . ILE A 1 180 ? -5.055 36.125 16.125 1 97.25 180 ILE A C 1
ATOM 1415 O O . ILE A 1 180 ? -5.863 35.344 15.633 1 97.25 180 ILE A O 1
ATOM 1419 N N . ILE A 1 181 ? -5.395 37.031 17.031 1 98 181 ILE A N 1
ATOM 1420 C CA . ILE A 1 181 ? -6.746 37.125 17.562 1 98 181 ILE A CA 1
ATOM 1421 C C . ILE A 1 181 ? -7.73 37.406 16.438 1 98 181 ILE A C 1
ATOM 1423 O O . ILE A 1 181 ? -8.797 36.812 16.375 1 98 181 ILE A O 1
ATOM 1427 N N . GLU A 1 182 ? -7.371 38.281 15.539 1 97.94 182 GLU A N 1
ATOM 1428 C CA . GLU A 1 182 ? -8.258 38.656 14.453 1 97.94 182 GLU A CA 1
ATOM 1429 C C . GLU A 1 182 ? -8.586 37.5 13.547 1 97.94 182 GLU A C 1
ATOM 1431 O O . GLU A 1 182 ? -9.75 37.25 13.219 1 97.94 182 GLU A O 1
ATOM 1436 N N . VAL A 1 183 ? -7.574 36.781 13.125 1 98.06 183 VAL A N 1
ATOM 1437 C CA . VAL A 1 183 ? -7.82 35.688 12.195 1 98.06 183 VAL A CA 1
ATOM 1438 C C . VAL A 1 183 ? -8.562 34.562 12.914 1 98.06 183 VAL A C 1
ATOM 1440 O O . VAL A 1 183 ? -9.469 33.938 12.344 1 98.06 183 VAL A O 1
ATOM 1443 N N . LEU A 1 184 ? -8.227 34.219 14.141 1 98.06 184 LEU A N 1
ATOM 1444 C CA . LEU A 1 184 ? -8.898 33.156 14.867 1 98.06 184 LEU A CA 1
ATOM 1445 C C . LEU A 1 184 ? -10.344 33.531 15.18 1 98.06 184 LEU A C 1
ATOM 1447 O O . LEU A 1 184 ? -11.227 32.656 15.156 1 98.06 184 LEU A O 1
ATOM 1451 N N . ASN A 1 185 ? -10.609 34.812 15.492 1 98.12 185 ASN A N 1
ATOM 1452 C CA . ASN A 1 185 ? -11.984 35.281 15.633 1 98.12 185 ASN A CA 1
ATOM 1453 C C . ASN A 1 185 ? -12.773 35.094 14.344 1 98.12 185 ASN A C 1
ATOM 1455 O O . ASN A 1 185 ? -13.914 34.625 14.375 1 98.12 185 ASN A O 1
ATOM 1459 N N . PHE A 1 186 ? -12.18 35.5 13.297 1 98.38 186 PHE A N 1
ATOM 1460 C CA . PHE A 1 186 ? -12.836 35.406 12 1 98.38 186 PHE A CA 1
ATOM 1461 C C . PHE A 1 186 ? -13.188 33.938 11.68 1 98.38 186 PHE A C 1
ATOM 1463 O O . PHE A 1 186 ? -14.312 33.656 11.289 1 98.38 186 PHE A O 1
ATOM 1470 N N . LEU A 1 187 ? -12.227 33.031 11.812 1 98.44 187 LEU A N 1
ATOM 1471 C CA . LEU A 1 187 ? -12.43 31.594 11.531 1 98.44 187 LEU A CA 1
ATOM 1472 C C . LEU A 1 187 ? -13.477 31 12.469 1 98.44 187 LEU A C 1
ATOM 1474 O O . LEU A 1 187 ? -14.328 30.219 12.031 1 98.44 187 LEU A O 1
ATOM 1478 N N . ASN A 1 188 ? -13.406 31.359 13.711 1 97.81 188 ASN A N 1
ATOM 1479 C CA . ASN A 1 188 ? -14.266 30.812 14.75 1 97.81 188 ASN A CA 1
ATOM 1480 C C . ASN A 1 188 ? -15.688 31.359 14.656 1 97.81 188 ASN A C 1
ATOM 1482 O O . ASN A 1 188 ? -16.656 30.609 14.688 1 97.81 188 ASN A O 1
ATOM 1486 N N . ASP A 1 189 ? -15.828 32.656 14.555 1 97.56 189 ASP A N 1
ATOM 1487 C CA . ASP A 1 189 ? -17.109 33.344 14.734 1 97.56 189 ASP A CA 1
ATOM 1488 C C . ASP A 1 189 ? -17.781 33.594 13.391 1 97.56 189 ASP A C 1
ATOM 1490 O O . ASP A 1 189 ? -19.016 33.469 13.273 1 97.56 189 ASP A O 1
ATOM 1494 N N . ASP A 1 190 ? -17.062 34 12.445 1 97.56 190 ASP A N 1
ATOM 1495 C CA . ASP A 1 190 ? -17.641 34.344 11.156 1 97.56 190 ASP A CA 1
ATOM 1496 C C . ASP A 1 190 ? -17.812 33.125 10.273 1 97.56 190 ASP A C 1
ATOM 1498 O O . ASP A 1 190 ? -18.906 32.875 9.75 1 97.56 190 ASP A O 1
ATOM 1502 N N . LEU A 1 191 ? -16.719 32.375 10.102 1 97.69 191 LEU A N 1
ATOM 1503 C CA . LEU A 1 191 ? -16.781 31.188 9.242 1 97.69 191 LEU A CA 1
ATOM 1504 C C . LEU A 1 191 ? -17.328 29.984 10.008 1 97.69 191 LEU A C 1
ATOM 1506 O O . LEU A 1 191 ? -17.766 29 9.398 1 97.69 191 LEU A O 1
ATOM 1510 N N . GLN A 1 192 ? -17.156 30 11.336 1 97.62 192 GLN A N 1
ATOM 1511 C CA . GLN A 1 192 ? -17.688 28.953 12.211 1 97.62 192 GLN A CA 1
ATOM 1512 C C . GLN A 1 192 ? -17.156 27.578 11.812 1 97.62 192 GLN A C 1
ATOM 1514 O O . GLN A 1 192 ? -17.906 26.625 11.688 1 97.62 192 GLN A O 1
ATOM 1519 N N . VAL A 1 193 ? -15.875 27.484 11.523 1 97.38 193 VAL A N 1
ATOM 1520 C CA . VAL A 1 193 ? -15.25 26.203 11.219 1 97.38 193 VAL A CA 1
ATOM 1521 C C . VAL A 1 193 ? -15.383 25.266 12.414 1 97.38 193 VAL A C 1
ATOM 1523 O O . VAL A 1 193 ? -15.672 25.703 13.531 1 97.38 193 VAL A O 1
ATOM 1526 N N . ASP A 1 194 ? -15.164 24 12.164 1 95.75 194 ASP A N 1
ATOM 1527 C CA . ASP A 1 194 ? -15.406 23 13.203 1 95.75 194 ASP A CA 1
ATOM 1528 C C . ASP A 1 194 ? -14.281 23 14.227 1 95.75 194 ASP A C 1
ATOM 1530 O O . ASP A 1 194 ? -14.523 22.797 15.422 1 95.75 194 ASP A O 1
ATOM 1534 N N . GLU A 1 195 ? -13.086 23.125 13.758 1 95.12 195 GLU A N 1
ATOM 1535 C CA . GLU A 1 195 ? -11.914 23.172 14.633 1 95.12 195 GLU A CA 1
ATOM 1536 C C . GLU A 1 195 ? -10.789 24 14.008 1 95.12 195 GLU A C 1
ATOM 1538 O O . GLU A 1 195 ? -10.844 24.328 12.828 1 95.12 195 GLU A O 1
ATOM 1543 N N . MET A 1 196 ? -9.859 24.359 14.953 1 96.12 196 MET A N 1
ATOM 1544 C CA . MET A 1 196 ? -8.719 25.141 14.484 1 96.12 196 MET A CA 1
ATOM 1545 C C . MET A 1 196 ? -7.414 24.594 15.07 1 96.12 196 MET A C 1
ATOM 1547 O O . MET A 1 196 ? -7.352 24.25 16.25 1 96.12 196 MET A O 1
ATOM 1551 N N . MET A 1 197 ? -6.461 24.469 14.219 1 94.88 197 MET A N 1
ATOM 1552 C CA . MET A 1 197 ? -5.109 24.109 14.641 1 94.88 197 MET A CA 1
ATOM 1553 C C . MET A 1 197 ? -4.168 25.312 14.516 1 94.88 197 MET A C 1
ATOM 1555 O O . MET A 1 197 ? -4.289 26.109 13.586 1 94.88 197 MET A O 1
ATOM 1559 N N . LEU A 1 198 ? -3.242 25.359 15.492 1 93.44 198 LEU A N 1
ATOM 1560 C CA . LEU A 1 198 ? -2.248 26.438 15.531 1 93.44 198 LEU A CA 1
ATOM 1561 C C . LEU A 1 198 ? -0.835 25.859 15.484 1 93.44 198 LEU A C 1
ATOM 1563 O O . LEU A 1 198 ? -0.553 24.844 16.125 1 93.44 198 LEU A O 1
ATOM 1567 N N . SER A 1 199 ? -0.027 26.516 14.719 1 89.69 199 SER A N 1
ATOM 1568 C CA . SER A 1 199 ? 1.359 26.062 14.648 1 89.69 199 SER A CA 1
ATOM 1569 C C . SER A 1 199 ? 2.322 27.234 14.609 1 89.69 199 SER A C 1
ATOM 1571 O O . SER A 1 199 ? 2.199 28.125 13.75 1 89.69 199 SER A O 1
ATOM 1573 N N . PRO A 1 200 ? 3.256 27.25 15.594 1 91.25 200 PRO A N 1
ATOM 1574 C CA . PRO A 1 200 ? 4.371 28.156 15.359 1 91.25 200 PRO A CA 1
ATOM 1575 C C . PRO A 1 200 ? 5.223 27.766 14.156 1 91.25 200 PRO A C 1
ATOM 1577 O O . PRO A 1 200 ? 5.438 26.578 13.914 1 91.25 200 PRO A O 1
ATOM 1580 N N . ALA A 1 201 ? 5.695 28.766 13.477 1 87.81 201 ALA A N 1
ATOM 1581 C CA . ALA A 1 201 ? 6.496 28.484 12.289 1 87.81 201 ALA A CA 1
ATOM 1582 C C . ALA A 1 201 ? 7.824 27.828 12.664 1 87.81 201 ALA A C 1
ATOM 1584 O O . ALA A 1 201 ? 8.406 28.156 13.703 1 87.81 201 ALA A O 1
ATOM 1585 N N . TYR A 1 202 ? 8.18 26.891 11.891 1 82.56 202 TYR A N 1
ATOM 1586 C CA . TYR A 1 202 ? 9.477 26.234 11.984 1 82.56 202 TYR A CA 1
ATOM 1587 C C . TYR A 1 202 ? 10.383 26.625 10.828 1 82.56 202 TYR A C 1
ATOM 1589 O O . TYR A 1 202 ? 9.922 26.797 9.703 1 82.56 202 TYR A O 1
ATOM 1597 N N . ALA A 1 203 ? 11.617 26.75 11.188 1 77.31 203 ALA A N 1
ATOM 1598 C CA . ALA A 1 203 ? 12.586 27.094 10.156 1 77.31 203 ALA A CA 1
ATOM 1599 C C . ALA A 1 203 ? 13.031 25.859 9.375 1 77.31 203 ALA A C 1
ATOM 1601 O O . ALA A 1 203 ? 13.93 25.125 9.805 1 77.31 203 ALA A O 1
ATOM 1602 N N . TYR A 1 204 ? 12.422 25.703 8.203 1 74.31 204 TYR A N 1
ATOM 1603 C CA . TYR A 1 204 ? 12.883 24.625 7.32 1 74.31 204 TYR A CA 1
ATOM 1604 C C . TYR A 1 204 ? 14.227 24.984 6.699 1 74.31 204 TYR A C 1
ATOM 1606 O O . TYR A 1 204 ? 14.461 26.125 6.309 1 74.31 204 TYR A O 1
ATOM 1614 N N . GLU A 1 205 ? 15.055 23.953 6.621 1 72.69 205 GLU A N 1
ATOM 1615 C CA . GLU A 1 205 ? 16.359 24.188 6.027 1 72.69 205 GLU A CA 1
ATOM 1616 C C . GLU A 1 205 ? 16.234 24.734 4.609 1 72.69 205 GLU A C 1
ATOM 1618 O O . GLU A 1 205 ? 17 25.609 4.211 1 72.69 205 GLU A O 1
ATOM 1623 N N . LYS A 1 206 ? 15.242 24.328 3.852 1 74.75 206 LYS A N 1
ATOM 1624 C CA . LYS A 1 206 ? 15.156 24.703 2.439 1 74.75 206 LYS A CA 1
ATOM 1625 C C . LYS A 1 206 ? 14.109 25.781 2.215 1 74.75 206 LYS A C 1
ATOM 1627 O O . LYS A 1 206 ? 13.797 26.125 1.073 1 74.75 206 LYS A O 1
ATOM 1632 N N . ALA A 1 207 ? 13.633 26.344 3.248 1 76.81 207 ALA A N 1
ATOM 1633 C CA . ALA A 1 207 ? 12.633 27.391 3.096 1 76.81 207 ALA A CA 1
ATOM 1634 C C . ALA A 1 207 ? 13.266 28.672 2.574 1 76.81 207 ALA A C 1
ATOM 1636 O O . ALA A 1 207 ? 14.352 29.062 3.014 1 76.81 207 ALA A O 1
ATOM 1637 N N . PRO A 1 208 ? 12.602 29.297 1.623 1 79.69 208 PRO A N 1
ATOM 1638 C CA . PRO A 1 208 ? 13.141 30.562 1.11 1 79.69 208 PRO A CA 1
ATOM 1639 C C . PRO A 1 208 ? 13.336 31.609 2.205 1 79.69 208 PRO A C 1
ATOM 1641 O O . PRO A 1 208 ? 14.344 32.312 2.217 1 79.69 208 PRO A O 1
ATOM 1644 N N . ASP A 1 209 ? 12.375 31.734 3.049 1 80.31 209 ASP A N 1
ATOM 1645 C CA . ASP A 1 209 ? 12.461 32.688 4.168 1 80.31 209 ASP A CA 1
ATOM 1646 C C . ASP A 1 209 ? 13.141 32.031 5.371 1 80.31 209 ASP A C 1
ATOM 1648 O O . ASP A 1 209 ? 12.609 31.094 5.961 1 80.31 209 ASP A O 1
ATOM 1652 N N . GLN A 1 210 ? 14.258 32.562 5.816 1 74.31 210 GLN A N 1
ATOM 1653 C CA . GLN A 1 210 ? 15.023 32 6.934 1 74.31 210 GLN A CA 1
ATOM 1654 C C . GLN A 1 210 ? 15.062 32.969 8.102 1 74.31 210 GLN A C 1
ATOM 1656 O O . GLN A 1 210 ? 15.719 32.719 9.117 1 74.31 210 GLN A O 1
ATOM 1661 N N . GLU A 1 211 ? 14.297 34 7.957 1 78.25 211 GLU A N 1
ATOM 1662 C CA . GLU A 1 211 ? 14.508 35.094 8.906 1 78.25 211 GLU A CA 1
ATOM 1663 C C . GLU A 1 211 ? 13.305 35.25 9.828 1 78.25 211 GLU A C 1
ATOM 1665 O O . GLU A 1 211 ? 13.422 35.812 10.922 1 78.25 211 GLU A O 1
ATOM 1670 N N . HIS A 1 212 ? 12.258 34.812 9.406 1 80.06 212 HIS A N 1
ATOM 1671 C CA . HIS A 1 212 ? 11.039 35.219 10.117 1 80.06 212 HIS A CA 1
ATOM 1672 C C . HIS A 1 212 ? 10.469 34.031 10.906 1 80.06 212 HIS A C 1
ATOM 1674 O O . HIS A 1 212 ? 9.266 33.781 10.852 1 80.06 212 HIS A O 1
ATOM 1680 N N . PHE A 1 213 ? 11.281 33.375 11.68 1 83.81 213 PHE A N 1
ATOM 1681 C CA . PHE A 1 213 ? 10.82 32.281 12.516 1 83.81 213 PHE A CA 1
ATOM 1682 C C . PHE A 1 213 ? 10.891 32.656 13.992 1 83.81 213 PHE A C 1
ATOM 1684 O O . PHE A 1 213 ? 11.648 33.562 14.375 1 83.81 213 PHE A O 1
ATOM 1691 N N . LEU A 1 214 ? 10.102 32 14.719 1 86.62 214 LEU A N 1
ATOM 1692 C CA . LEU A 1 214 ? 9.938 32.344 16.125 1 86.62 214 LEU A CA 1
ATOM 1693 C C . LEU A 1 214 ? 10.938 31.578 16.984 1 86.62 214 LEU A C 1
ATOM 1695 O O . LEU A 1 214 ? 11.133 30.375 16.797 1 86.62 214 LEU A O 1
ATOM 1699 N N . GLY A 1 215 ? 11.508 32.25 17.875 1 88.44 215 GLY A N 1
ATOM 1700 C CA . GLY A 1 215 ? 12.172 31.562 18.984 1 88.44 215 GLY A CA 1
ATOM 1701 C C . GLY A 1 215 ? 11.203 31.078 20.047 1 88.44 215 GLY A C 1
ATOM 1702 O O . GLY A 1 215 ? 10.023 31.438 20.031 1 88.44 215 GLY A O 1
ATOM 1703 N N . VAL A 1 216 ? 11.758 30.281 20.953 1 92.19 216 VAL A N 1
ATOM 1704 C CA . VAL A 1 216 ? 10.93 29.672 21.969 1 92.19 216 VAL A CA 1
ATOM 1705 C C . VAL A 1 216 ? 10.266 30.75 22.812 1 92.19 216 VAL A C 1
ATOM 1707 O O . VAL A 1 216 ? 9.039 30.75 22.984 1 92.19 216 VAL A O 1
ATOM 1710 N N . GLU A 1 217 ? 11.031 31.656 23.266 1 93.31 217 GLU A N 1
ATOM 1711 C CA . GLU A 1 217 ? 10.492 32.688 24.156 1 93.31 217 GLU A CA 1
ATOM 1712 C C . GLU A 1 217 ? 9.523 33.594 23.406 1 93.31 217 GLU A C 1
ATOM 1714 O O . GLU A 1 217 ? 8.508 34.031 23.953 1 93.31 217 GLU A O 1
ATOM 1719 N N . GLN A 1 218 ? 9.859 33.906 22.25 1 93.44 218 GLN A N 1
ATOM 1720 C CA . GLN A 1 218 ? 8.961 34.719 21.422 1 93.44 218 GLN A CA 1
ATOM 1721 C C . GLN A 1 218 ? 7.617 34 21.219 1 93.44 218 GLN A C 1
ATOM 1723 O O . GLN A 1 218 ? 6.57 34.656 21.266 1 93.44 218 GLN A O 1
ATOM 1728 N N . THR A 1 219 ? 7.695 32.75 20.953 1 94.25 219 THR A N 1
ATOM 1729 C CA . THR A 1 219 ? 6.484 31.938 20.781 1 94.25 219 THR A CA 1
ATOM 1730 C C . THR A 1 219 ? 5.633 31.969 22.062 1 94.25 219 THR A C 1
ATOM 1732 O O . THR A 1 219 ? 4.434 32.25 22 1 94.25 219 THR A O 1
ATOM 1735 N N . ARG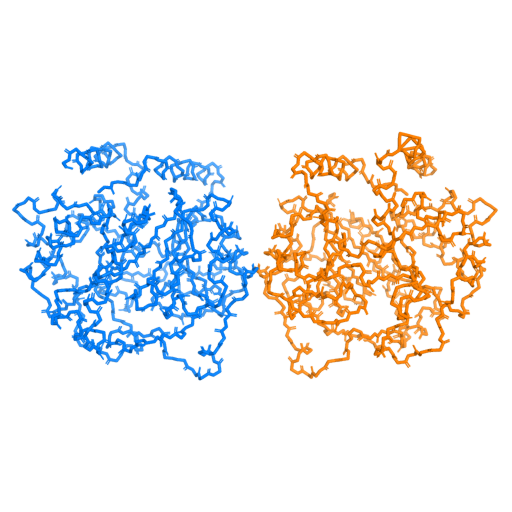 A 1 220 ? 6.23 31.734 23.156 1 95.31 220 ARG A N 1
ATOM 1736 C CA . ARG A 1 220 ? 5.527 31.703 24.438 1 95.31 220 ARG A CA 1
ATOM 1737 C C . ARG A 1 220 ? 4.84 33.031 24.703 1 95.31 220 ARG A C 1
ATOM 1739 O O . ARG A 1 220 ? 3.658 33.062 25.062 1 95.31 220 ARG A O 1
ATOM 1746 N N . GLU A 1 221 ? 5.52 34.094 24.484 1 96.06 221 GLU A N 1
ATOM 1747 C CA . GLU A 1 221 ? 4.965 35.438 24.719 1 96.06 221 GLU A CA 1
ATOM 1748 C C . GLU A 1 221 ? 3.803 35.719 23.781 1 96.06 221 GLU A C 1
ATOM 1750 O O . GLU A 1 221 ? 2.777 36.281 24.203 1 96.06 221 GLU A O 1
ATOM 1755 N N . LEU A 1 222 ? 4.051 35.375 22.562 1 95.75 222 LEU A N 1
ATOM 1756 C CA . LEU A 1 222 ? 3.047 35.594 21.531 1 95.75 222 LEU A CA 1
ATOM 1757 C C . LEU A 1 222 ? 1.741 34.906 21.891 1 95.75 222 LEU A C 1
ATOM 1759 O O . LEU A 1 222 ? 0.674 35.531 21.875 1 95.75 222 LEU A O 1
ATOM 1763 N N . PHE A 1 223 ? 1.772 33.656 22.281 1 96.56 223 PHE A N 1
ATOM 1764 C CA . PHE A 1 223 ? 0.564 32.875 22.516 1 96.56 223 PHE A CA 1
ATOM 1765 C C . PHE A 1 223 ? -0.028 33.188 23.891 1 96.56 223 PHE A C 1
ATOM 1767 O O . PHE A 1 223 ? -1.247 33.156 24.062 1 96.56 223 PHE A O 1
ATOM 1774 N N . LYS A 1 224 ? 0.825 33.469 24.844 1 96.75 224 LYS A N 1
ATOM 1775 C CA . LYS A 1 224 ? 0.305 33.938 26.125 1 96.75 224 LYS A CA 1
ATOM 1776 C C . LYS A 1 224 ? -0.627 35.156 25.938 1 96.75 224 LYS A C 1
ATOM 1778 O O . LYS A 1 224 ? -1.718 35.188 26.516 1 96.75 224 LYS A O 1
ATOM 1783 N N . LYS A 1 225 ? -0.185 36.031 25.172 1 97.31 225 LYS A N 1
ATOM 1784 C CA . LYS A 1 225 ? -0.961 37.25 24.938 1 97.31 225 LYS A CA 1
ATOM 1785 C C . LYS A 1 225 ? -2.189 36.969 24.078 1 97.31 225 LYS A C 1
ATOM 1787 O O . LYS A 1 225 ? -3.279 37.469 24.359 1 97.31 225 LYS A O 1
ATOM 1792 N N . ALA A 1 226 ? -2.049 36.188 23.047 1 97 226 ALA A N 1
ATOM 1793 C CA . ALA A 1 226 ? -3.154 35.844 22.156 1 97 226 ALA A CA 1
ATOM 1794 C C . ALA A 1 226 ? -4.258 35.094 22.891 1 97 226 ALA A C 1
ATOM 1796 O O . ALA A 1 226 ? -5.445 35.312 22.625 1 97 226 ALA A O 1
ATOM 1797 N N . PHE A 1 227 ? -3.855 34.25 23.828 1 97.06 227 PHE A N 1
ATOM 1798 C CA . PHE A 1 227 ? -4.789 33.375 24.531 1 97.06 227 PHE A CA 1
ATOM 1799 C C . PHE A 1 227 ? -5.477 34.125 25.672 1 97.06 227 PHE A C 1
ATOM 1801 O O . PHE A 1 227 ? -6.473 33.656 26.219 1 97.06 227 PHE A O 1
ATOM 1808 N N . ALA A 1 228 ? -5.027 35.25 25.969 1 95.75 228 ALA A N 1
ATOM 1809 C CA . ALA A 1 228 ? -5.527 36.031 27.109 1 95.75 228 ALA A CA 1
ATOM 1810 C C . ALA A 1 228 ? -6.93 36.562 26.828 1 95.75 228 ALA A C 1
ATOM 1812 O O . ALA A 1 228 ? -7.43 36.469 25.719 1 95.75 228 ALA A O 1
ATOM 1813 N N . GLY A 1 229 ? -7.582 37 27.922 1 94.06 229 GLY A N 1
ATOM 1814 C CA . GLY A 1 229 ? -8.883 37.656 27.781 1 94.06 229 GLY A CA 1
ATOM 1815 C C . GLY A 1 229 ? -10 36.688 27.484 1 94.06 229 GLY A C 1
ATOM 1816 O O . GLY A 1 229 ? -11 37.031 26.859 1 94.06 229 GLY A O 1
ATOM 1817 N N . GLY A 1 230 ? -9.688 35.375 27.75 1 93.5 230 GLY A N 1
ATOM 1818 C CA . GLY A 1 230 ? -10.719 34.375 27.547 1 93.5 230 GLY A CA 1
ATOM 1819 C C . GLY A 1 230 ? -10.703 33.781 26.141 1 93.5 230 GLY A C 1
ATOM 1820 O O . GLY A 1 230 ? -11.492 32.906 25.828 1 93.5 230 GLY A O 1
ATOM 1821 N N . ASN A 1 231 ? -9.836 34.25 25.281 1 94.56 231 ASN A N 1
ATOM 1822 C CA . ASN A 1 231 ? -9.773 33.812 23.891 1 94.56 231 ASN A CA 1
ATOM 1823 C C . ASN A 1 231 ? -9.562 32.312 23.781 1 94.56 231 ASN A C 1
ATOM 1825 O O . ASN A 1 231 ? -10.258 31.641 23.016 1 94.56 231 ASN A O 1
ATOM 1829 N N . ARG A 1 232 ? -8.68 31.844 24.531 1 93.62 232 ARG A N 1
ATOM 1830 C CA . ARG A 1 232 ? -8.336 30.422 24.484 1 93.62 232 ARG A CA 1
ATOM 1831 C C . ARG A 1 232 ? -9.57 29.547 24.734 1 93.62 232 ARG A C 1
ATOM 1833 O O . ARG A 1 232 ? -9.773 28.547 24.047 1 93.62 232 ARG A O 1
ATOM 1840 N N . LEU A 1 233 ? -10.367 29.953 25.641 1 91.5 233 LEU A N 1
ATOM 1841 C CA . LEU A 1 233 ? -11.531 29.156 26.031 1 91.5 233 LEU A CA 1
ATOM 1842 C C . LEU A 1 233 ? -12.648 29.297 25.016 1 91.5 233 LEU A C 1
ATOM 1844 O O . LEU A 1 233 ? -13.469 28.375 24.859 1 91.5 233 LEU A O 1
ATOM 1848 N N . ARG A 1 234 ? -12.648 30.344 24.359 1 94 234 ARG A N 1
ATOM 1849 C CA . ARG A 1 234 ? -13.719 30.641 23.406 1 94 234 ARG A CA 1
ATOM 1850 C C . ARG A 1 234 ? -13.469 29.938 22.078 1 94 234 ARG A C 1
ATOM 1852 O O . ARG A 1 234 ? -14.414 29.547 21.391 1 94 234 ARG A O 1
ATOM 1859 N N . TRP A 1 235 ? -12.273 29.797 21.672 1 95.62 235 TRP A N 1
ATOM 1860 C CA . TRP A 1 235 ? -11.914 29.266 20.359 1 95.62 235 TRP A CA 1
ATOM 1861 C C . TRP A 1 235 ? -12.062 27.75 20.328 1 95.62 235 TRP A C 1
ATOM 1863 O O . TRP A 1 235 ? -11.719 27.062 21.297 1 95.62 235 TRP A O 1
ATOM 1873 N N . ARG A 1 236 ? -12.586 27.156 19.266 1 94.06 236 ARG A N 1
ATOM 1874 C CA . ARG A 1 236 ? -12.648 25.719 19.031 1 94.06 236 ARG A CA 1
ATOM 1875 C C . ARG A 1 236 ? -11.305 25.172 18.547 1 94.06 236 ARG A C 1
ATOM 1877 O O . ARG A 1 236 ? -11.148 24.828 17.375 1 94.06 236 ARG A O 1
ATOM 1884 N N . LEU A 1 237 ? -10.383 25.031 19.469 1 93.12 237 LEU A N 1
ATOM 1885 C CA . LEU A 1 237 ? -9.031 24.609 19.141 1 93.12 237 LEU A CA 1
ATOM 1886 C C . LEU A 1 237 ? -8.938 23.078 19.125 1 93.12 237 LEU A C 1
ATOM 1888 O O . LEU A 1 237 ? -9.461 22.422 20.031 1 93.12 237 LEU A O 1
ATOM 1892 N N . ASN A 1 238 ? -8.328 22.594 18.062 1 90.06 238 ASN A N 1
ATOM 1893 C CA . ASN A 1 238 ? -8.094 21.156 17.922 1 90.06 238 ASN A CA 1
ATOM 1894 C C . ASN A 1 238 ? -6.746 20.75 18.516 1 90.06 238 ASN A C 1
ATOM 1896 O O . ASN A 1 238 ? -5.902 20.172 17.828 1 90.06 238 ASN A O 1
ATOM 1900 N N . HIS A 1 239 ? -6.508 21 19.781 1 90.06 239 HIS A N 1
ATOM 1901 C CA . HIS A 1 239 ? -5.285 20.688 20.516 1 90.06 239 HIS A CA 1
ATOM 1902 C C . HIS A 1 239 ? -5.598 20.25 21.953 1 90.06 239 HIS A C 1
ATOM 1904 O O . HIS A 1 239 ? -6.637 20.625 22.5 1 90.06 239 HIS A O 1
ATOM 1910 N N . SER A 1 240 ? -4.719 19.469 22.5 1 85.5 240 SER A N 1
ATOM 1911 C CA . SER A 1 240 ? -4.836 19.172 23.922 1 85.5 240 SER A CA 1
ATOM 1912 C C . SER A 1 240 ? -4.562 20.406 24.781 1 85.5 240 SER A C 1
ATOM 1914 O O . SER A 1 240 ? -3.762 21.266 24.406 1 85.5 240 SER A O 1
ATOM 1916 N N . PRO A 1 241 ? -5.219 20.406 25.906 1 87.5 241 PRO A N 1
ATOM 1917 C CA . PRO A 1 241 ? -4.953 21.531 26.812 1 87.5 241 PRO A CA 1
ATOM 1918 C C . PRO A 1 241 ? -3.479 21.641 27.203 1 87.5 241 PRO A C 1
ATOM 1920 O O . PRO A 1 241 ? -2.943 22.75 27.312 1 87.5 241 PRO A O 1
ATOM 1923 N N . LEU A 1 242 ? -2.893 20.516 27.328 1 87.94 242 LEU A N 1
ATOM 1924 C CA . LEU A 1 242 ? -1.492 20.5 27.734 1 87.94 242 LEU A CA 1
ATOM 1925 C C . LEU A 1 242 ? -0.604 21.062 26.625 1 87.94 242 LEU A C 1
ATOM 1927 O O . LEU A 1 242 ? 0.411 21.719 26.906 1 87.94 242 LEU A O 1
ATOM 1931 N N . PHE A 1 243 ? -0.932 20.859 25.484 1 90.19 243 PHE A N 1
ATOM 1932 C CA . PHE A 1 243 ? -0.164 21.453 24.391 1 90.19 243 PHE A CA 1
ATOM 1933 C C . PHE A 1 243 ? -0.309 22.969 24.406 1 90.19 243 PHE A C 1
ATOM 1935 O O . PHE A 1 243 ? 0.661 23.703 24.156 1 90.19 243 PHE A O 1
ATOM 1942 N N . LEU A 1 244 ? -1.505 23.406 24.594 1 92.75 244 LEU A N 1
ATOM 1943 C CA . LEU A 1 244 ? -1.727 24.844 24.672 1 92.75 244 LEU A CA 1
ATOM 1944 C C . LEU A 1 244 ? -0.942 25.453 25.828 1 92.75 244 LEU A C 1
ATOM 1946 O O . LEU A 1 244 ? -0.397 26.562 25.703 1 92.75 244 LEU A O 1
ATOM 1950 N N . ASP A 1 245 ? -0.868 24.75 26.922 1 92.81 245 ASP A N 1
ATOM 1951 C CA . ASP A 1 245 ? -0.013 25.172 28.031 1 92.81 245 ASP A CA 1
ATOM 1952 C C . ASP A 1 245 ? 1.447 25.25 27.594 1 92.81 245 ASP A C 1
ATOM 1954 O O . ASP A 1 245 ? 2.17 26.172 28.016 1 92.81 245 ASP A O 1
ATOM 1958 N N . PHE A 1 246 ? 1.8 24.328 26.844 1 93 246 PHE A N 1
ATOM 1959 C CA . PHE A 1 246 ? 3.154 24.297 26.312 1 93 246 PHE A CA 1
ATOM 1960 C C . PHE A 1 246 ? 3.447 25.531 25.484 1 93 246 PHE A C 1
ATOM 1962 O O . PHE A 1 246 ? 4.5 26.156 25.641 1 93 246 PHE A O 1
ATOM 1969 N N . LEU A 1 247 ? 2.523 25.922 24.641 1 93.31 247 LEU A N 1
ATOM 1970 C CA . LEU A 1 247 ? 2.695 27.094 23.797 1 93.31 247 LEU A CA 1
ATOM 1971 C C . LEU A 1 247 ? 2.809 28.359 24.641 1 93.31 247 LEU A C 1
ATOM 1973 O O . LEU A 1 247 ? 3.555 29.281 24.281 1 93.31 247 LEU A O 1
ATOM 1977 N N . GLU A 1 248 ? 2.162 28.312 25.781 1 94.81 248 GLU A N 1
ATOM 1978 C CA . GLU A 1 248 ? 2.16 29.484 26.672 1 94.81 248 GLU A CA 1
ATOM 1979 C C . GLU A 1 248 ? 3.369 29.469 27.594 1 94.81 248 GLU A C 1
ATOM 1981 O O . GLU A 1 248 ? 3.607 30.438 28.328 1 94.81 248 GLU A O 1
ATOM 1986 N N . GLY A 1 249 ? 4.055 28.406 27.641 1 93.25 249 GLY A N 1
ATOM 1987 C CA . GLY A 1 249 ? 5.219 28.312 28.5 1 93.25 249 GLY A CA 1
ATOM 1988 C C . GLY A 1 249 ? 4.883 27.844 29.906 1 93.25 249 GLY A C 1
ATOM 1989 O O . GLY A 1 249 ? 5.727 27.891 30.797 1 93.25 249 GLY A O 1
ATOM 1990 N N . LYS A 1 250 ? 3.695 27.375 30.094 1 92.75 250 LYS A N 1
ATOM 1991 C CA . LYS A 1 250 ? 3.258 26.906 31.406 1 92.75 250 LYS A CA 1
ATOM 1992 C C . LYS A 1 250 ? 3.723 25.469 31.656 1 92.75 250 LYS A C 1
ATOM 1994 O O . LYS A 1 250 ? 3.742 25 32.812 1 92.75 250 LYS A O 1
ATOM 1999 N N . ALA A 1 251 ? 3.973 24.781 30.625 1 89.62 251 ALA A N 1
ATOM 2000 C CA . ALA A 1 251 ? 4.496 23.422 30.672 1 89.62 251 ALA A CA 1
ATOM 2001 C C . ALA A 1 251 ? 5.578 23.203 29.609 1 89.62 251 ALA A C 1
ATOM 2003 O O . ALA A 1 251 ? 5.652 23.953 28.625 1 89.62 251 ALA A O 1
ATOM 2004 N N . ASP A 1 252 ? 6.441 22.281 29.891 1 88.75 252 ASP A N 1
ATOM 2005 C CA . ASP A 1 252 ? 7.461 21.906 28.922 1 88.75 252 ASP A CA 1
ATOM 2006 C C . ASP A 1 252 ? 7.496 20.406 28.719 1 88.75 252 ASP A C 1
ATOM 2008 O O . ASP A 1 252 ? 7.191 19.641 29.641 1 88.75 252 ASP A O 1
ATOM 2012 N N . PHE A 1 253 ? 7.691 20.062 27.453 1 85.75 253 PHE A N 1
ATOM 2013 C CA . PHE A 1 253 ? 7.645 18.656 27.062 1 85.75 253 PHE A CA 1
ATOM 2014 C C . PHE A 1 253 ? 8.836 18.312 26.172 1 85.75 253 PHE A C 1
ATOM 2016 O O . PHE A 1 253 ? 9.375 19.172 25.484 1 85.75 253 PHE A O 1
ATOM 2023 N N . PRO A 1 254 ? 9.227 17.031 26.375 1 88.44 254 PRO A N 1
ATOM 2024 C CA . PRO A 1 254 ? 10.141 16.562 25.328 1 88.44 254 PRO A CA 1
ATOM 2025 C C . PRO A 1 254 ? 9.445 16.297 24 1 88.44 254 PRO A C 1
ATOM 2027 O O . PRO A 1 254 ? 8.227 16.078 23.969 1 88.44 254 PRO A O 1
ATOM 2030 N N . CYS A 1 255 ? 10.219 16.359 22.969 1 90.88 255 CYS A N 1
ATOM 2031 C CA . CYS A 1 255 ? 9.703 16.047 21.641 1 90.88 255 CYS A CA 1
ATOM 2032 C C . CYS A 1 255 ? 9.461 14.555 21.484 1 90.88 255 CYS A C 1
ATOM 2034 O O . CYS A 1 255 ? 10.266 13.734 21.938 1 90.88 255 CYS A O 1
ATOM 2036 N N . THR A 1 256 ? 8.352 14.219 20.922 1 91.81 256 THR A N 1
ATOM 2037 C CA . THR A 1 256 ? 8.016 12.836 20.594 1 91.81 256 THR A CA 1
ATOM 2038 C C . THR A 1 256 ? 7.762 12.68 19.094 1 91.81 256 THR A C 1
ATOM 2040 O O . THR A 1 256 ? 6.641 12.398 18.688 1 91.81 256 THR A O 1
ATOM 2043 N N . ALA A 1 257 ? 8.828 12.758 18.375 1 91.56 257 ALA A N 1
ATOM 2044 C CA . ALA A 1 257 ? 8.742 12.789 16.922 1 91.56 257 ALA A CA 1
ATOM 2045 C C . ALA A 1 257 ? 8.242 11.461 16.375 1 91.56 257 ALA A C 1
ATOM 2047 O O . ALA A 1 257 ? 7.559 11.414 15.336 1 91.56 257 ALA A O 1
ATOM 2048 N N . TRP A 1 258 ? 8.477 10.375 17.125 1 93.56 258 TRP A N 1
ATOM 2049 C CA . TRP A 1 258 ? 8.117 9.047 16.641 1 93.56 258 TRP A CA 1
ATOM 2050 C C . TRP A 1 258 ? 6.602 8.867 16.609 1 93.56 258 TRP A C 1
ATOM 2052 O O . TRP A 1 258 ? 6.09 7.941 15.984 1 93.56 258 TRP A O 1
ATOM 2062 N N . ALA A 1 259 ? 5.824 9.742 17.25 1 94.44 259 ALA A N 1
ATOM 2063 C CA . ALA A 1 259 ? 4.375 9.578 17.375 1 94.44 259 ALA A CA 1
ATOM 2064 C C . ALA A 1 259 ? 3.654 10.148 16.156 1 94.44 259 ALA A C 1
ATOM 2066 O O . ALA A 1 259 ? 2.465 9.898 15.961 1 94.44 259 ALA A O 1
ATOM 2067 N N . ILE A 1 260 ? 4.328 10.922 15.32 1 95.69 260 ILE A N 1
ATOM 2068 C CA . ILE A 1 260 ? 3.771 11.461 14.078 1 95.69 260 ILE A CA 1
ATOM 2069 C C . ILE A 1 260 ? 4.734 11.195 12.922 1 95.69 260 ILE A C 1
ATOM 2071 O O . ILE A 1 260 ? 5.309 12.133 12.359 1 95.69 260 ILE A O 1
ATOM 2075 N N . PRO A 1 261 ? 4.887 9.953 12.578 1 97.12 261 PRO A N 1
ATOM 2076 C CA . PRO A 1 261 ? 5.805 9.617 11.484 1 97.12 261 PRO A CA 1
ATOM 2077 C C . PRO A 1 261 ? 5.348 10.18 10.141 1 97.12 261 PRO A C 1
ATOM 2079 O O . PRO A 1 261 ? 4.148 10.383 9.922 1 97.12 261 PRO A O 1
ATOM 2082 N N . ASN A 1 262 ? 6.344 10.43 9.328 1 97.38 262 ASN A N 1
ATOM 2083 C CA . ASN A 1 262 ? 6.09 10.953 7.988 1 97.38 262 ASN A CA 1
ATOM 2084 C C . ASN A 1 262 ? 6.391 9.906 6.918 1 97.38 262 ASN A C 1
ATOM 2086 O O . ASN A 1 262 ? 7.418 9.227 6.977 1 97.38 262 ASN A O 1
ATOM 2090 N N . TYR A 1 263 ? 5.477 9.664 6.023 1 98.5 263 TYR A N 1
ATOM 2091 C CA . TYR A 1 263 ? 5.68 8.836 4.844 1 98.5 263 TYR A CA 1
ATOM 2092 C C . TYR A 1 263 ? 5.523 9.648 3.566 1 98.5 263 TYR A C 1
ATOM 2094 O O . TYR A 1 263 ? 4.469 10.242 3.326 1 98.5 263 TYR A O 1
ATOM 2102 N N . SER A 1 264 ? 6.582 9.703 2.773 1 97.44 264 SER A N 1
ATOM 2103 C CA . SER A 1 264 ? 6.586 10.484 1.541 1 97.44 264 SER A CA 1
ATOM 2104 C C . SER A 1 264 ? 6.93 9.617 0.336 1 97.44 264 SER A C 1
ATOM 2106 O O . SER A 1 264 ? 6.926 8.383 0.429 1 97.44 264 SER A O 1
ATOM 2108 N N . LEU A 1 265 ? 7.156 10.234 -0.864 1 96.94 265 LEU A N 1
ATOM 2109 C CA . LEU A 1 265 ? 7.508 9.539 -2.1 1 96.94 265 LEU A CA 1
ATOM 2110 C C . LEU A 1 265 ? 8.781 8.727 -1.926 1 96.94 265 LEU A C 1
ATOM 2112 O O . LEU A 1 265 ? 9.031 7.781 -2.676 1 96.94 265 LEU A O 1
ATOM 2116 N N . PHE A 1 266 ? 9.547 9.055 -0.892 1 96.31 266 PHE A N 1
ATOM 2117 C CA . PHE A 1 266 ? 10.852 8.438 -0.718 1 96.31 266 PHE A CA 1
ATOM 2118 C C . PHE A 1 266 ? 10.805 7.344 0.34 1 96.31 266 PHE A C 1
ATOM 2120 O O . PHE A 1 266 ? 11.805 6.684 0.607 1 96.31 266 PHE A O 1
ATOM 2127 N N . GLY A 1 267 ? 9.617 7.172 0.95 1 97.5 267 GLY A N 1
ATOM 2128 C CA . GLY A 1 267 ? 9.461 6.207 2.027 1 97.5 267 GLY A CA 1
ATOM 2129 C C . GLY A 1 267 ? 9.258 6.855 3.383 1 97.5 267 GLY A C 1
ATOM 2130 O O . GLY A 1 267 ? 8.766 7.98 3.471 1 97.5 267 GLY A O 1
ATOM 2131 N N . TRP A 1 268 ? 9.555 6.07 4.422 1 98.44 268 TRP A N 1
ATOM 2132 C CA . TRP A 1 268 ? 9.453 6.59 5.781 1 98.44 268 TRP A CA 1
ATOM 2133 C C . TRP A 1 268 ? 10.602 7.539 6.094 1 98.44 268 TRP A C 1
ATOM 2135 O O . TRP A 1 268 ? 11.773 7.164 5.98 1 98.44 268 TRP A O 1
ATOM 2145 N N . GLN A 1 269 ? 10.297 8.758 6.559 1 96.94 269 GLN A N 1
ATOM 2146 C CA . GLN A 1 269 ? 11.266 9.836 6.734 1 96.94 269 GLN A CA 1
ATOM 2147 C C . GLN A 1 269 ? 11.789 9.875 8.164 1 96.94 269 GLN A C 1
ATOM 2149 O O . GLN A 1 269 ? 11.023 9.711 9.117 1 96.94 269 GLN A O 1
ATOM 2154 N N . ARG A 1 270 ? 13.086 10.148 8.391 1 95.75 270 ARG A N 1
ATOM 2155 C CA . ARG A 1 270 ? 13.711 10.367 9.688 1 95.75 270 ARG A CA 1
ATOM 2156 C C . ARG A 1 270 ? 14.031 11.844 9.898 1 95.75 270 ARG A C 1
ATOM 2158 O O . ARG A 1 270 ? 14.523 12.516 8.992 1 95.75 270 ARG A O 1
ATOM 2165 N N . PRO A 1 271 ? 13.883 12.328 11.078 1 94.06 271 PRO A N 1
ATOM 2166 C CA . PRO A 1 271 ? 13.172 11.742 12.211 1 94.06 271 PRO A CA 1
ATOM 2167 C C . PRO A 1 271 ? 11.719 12.211 12.305 1 94.06 271 PRO A C 1
ATOM 2169 O O . PRO A 1 271 ? 10.93 11.641 13.062 1 94.06 271 PRO A O 1
ATOM 2172 N N . CYS A 1 272 ? 11.508 13.312 11.562 1 91.5 272 CYS A N 1
ATOM 2173 C CA . CYS A 1 272 ? 10.195 13.945 11.68 1 91.5 272 CYS A CA 1
ATOM 2174 C C . CYS A 1 272 ? 9.773 14.578 10.359 1 91.5 272 CYS A C 1
ATOM 2176 O O . CYS A 1 272 ? 10.453 14.406 9.344 1 91.5 272 CYS A O 1
ATOM 2178 N N . TYR A 1 273 ? 8.648 15.156 10.438 1 88.88 273 TYR A N 1
ATOM 2179 C CA . TYR A 1 273 ? 8.016 15.766 9.281 1 88.88 273 TYR A CA 1
ATOM 2180 C C . TYR A 1 273 ? 8.836 16.953 8.773 1 88.88 273 TYR A C 1
ATOM 2182 O O . TYR A 1 273 ? 8.859 17.234 7.574 1 88.88 273 TYR A O 1
ATOM 2190 N N . LEU A 1 274 ? 9.664 17.562 9.633 1 89.62 274 LEU A N 1
ATOM 2191 C CA . LEU A 1 274 ? 10.289 18.844 9.336 1 89.62 274 LEU A CA 1
ATOM 2192 C C . LEU A 1 274 ? 11.75 18.656 8.938 1 89.62 274 LEU A C 1
ATOM 2194 O O . LEU A 1 274 ? 12.367 19.562 8.375 1 89.62 274 LEU A O 1
ATOM 2198 N N . MET A 1 275 ? 12.305 17.516 9.227 1 90.31 275 MET A N 1
ATOM 2199 C CA . MET A 1 275 ? 13.695 17.188 8.922 1 90.31 275 MET A CA 1
ATOM 2200 C C . MET A 1 275 ? 13.781 15.992 7.98 1 90.31 275 MET A C 1
ATOM 2202 O O . MET A 1 275 ? 12.836 15.219 7.863 1 90.31 275 MET A O 1
ATOM 2206 N N . SER A 1 276 ? 14.883 15.891 7.227 1 90.75 276 SER A N 1
ATOM 2207 C CA . SER A 1 276 ? 15.078 14.789 6.293 1 90.75 276 SER A CA 1
ATOM 2208 C C . SER A 1 276 ? 16.469 14.172 6.449 1 90.75 276 SER A C 1
ATOM 2210 O O . SER A 1 276 ? 17.297 14.273 5.551 1 90.75 276 SER A O 1
ATOM 2212 N N . ASP A 1 277 ? 16.625 13.438 7.484 1 94.5 277 ASP A N 1
ATOM 2213 C CA . ASP A 1 277 ? 17.922 12.82 7.758 1 94.5 277 ASP A CA 1
ATOM 2214 C C . ASP A 1 277 ? 18.047 11.461 7.078 1 94.5 277 ASP A C 1
ATOM 2216 O O . ASP A 1 277 ? 19 10.719 7.32 1 94.5 277 ASP A O 1
ATOM 2220 N N . GLY A 1 278 ? 17.078 11.164 6.277 1 95.5 278 GLY A N 1
ATOM 2221 C CA . GLY A 1 278 ? 17.094 9.898 5.562 1 95.5 278 GLY A CA 1
ATOM 2222 C C . GLY A 1 278 ? 15.742 9.227 5.488 1 95.5 278 GLY A C 1
ATOM 2223 O O . GLY A 1 278 ? 14.773 9.703 6.082 1 95.5 278 GLY A O 1
ATOM 2224 N N . TYR A 1 279 ? 15.773 8.117 4.727 1 97.5 279 TYR A N 1
ATOM 2225 C CA . TYR A 1 279 ? 14.539 7.371 4.504 1 97.5 279 TYR A CA 1
ATOM 2226 C C . TYR A 1 279 ? 14.766 5.875 4.68 1 97.5 279 TYR A C 1
ATOM 2228 O O . TYR A 1 279 ? 15.859 5.367 4.41 1 97.5 279 TYR A O 1
ATOM 2236 N N . VAL A 1 280 ? 13.789 5.211 5.191 1 98.06 280 VAL A N 1
ATOM 2237 C CA . VAL A 1 280 ? 13.828 3.76 5.312 1 98.06 280 VAL A CA 1
ATOM 2238 C C . VAL A 1 280 ? 12.578 3.156 4.672 1 98.06 280 VAL A C 1
ATOM 2240 O O . VAL A 1 280 ? 11.547 3.826 4.555 1 98.06 280 VAL A O 1
ATOM 2243 N N . PRO A 1 281 ? 12.594 1.913 4.297 1 96.5 281 PRO A N 1
ATOM 2244 C CA . PRO A 1 281 ? 11.531 1.345 3.467 1 96.5 281 PRO A CA 1
ATOM 2245 C C . PRO A 1 281 ? 10.312 0.921 4.285 1 96.5 281 PRO A C 1
ATOM 2247 O O . PRO A 1 281 ? 9.203 0.814 3.742 1 96.5 281 PRO A O 1
ATOM 2250 N N . THR A 1 282 ? 10.5 0.611 5.578 1 97.62 282 THR A N 1
ATOM 2251 C CA . THR A 1 282 ? 9.375 0.101 6.355 1 97.62 282 THR A CA 1
ATOM 2252 C C . THR A 1 282 ? 9.227 0.874 7.664 1 97.62 282 THR A C 1
ATOM 2254 O O . THR A 1 282 ? 10.203 1.409 8.188 1 97.62 282 THR A O 1
ATOM 2257 N N . TYR A 1 283 ? 8 0.813 8.18 1 98.12 283 TYR A N 1
ATOM 2258 C CA . TYR A 1 283 ? 7.734 1.468 9.453 1 98.12 283 TYR A CA 1
ATOM 2259 C C . TYR A 1 283 ? 8.539 0.82 10.578 1 98.12 283 TYR A C 1
ATOM 2261 O O . TYR A 1 283 ? 9.07 1.514 11.445 1 98.12 283 TYR A O 1
ATOM 2269 N N . ARG A 1 284 ? 8.664 -0.428 10.539 1 96.56 284 ARG A N 1
ATOM 2270 C CA . ARG A 1 284 ? 9.445 -1.152 11.531 1 96.56 284 ARG A CA 1
ATOM 2271 C C . ARG A 1 284 ? 10.883 -0.644 11.57 1 96.56 284 ARG A C 1
ATOM 2273 O O . ARG A 1 284 ? 11.422 -0.375 12.648 1 96.56 284 ARG A O 1
ATOM 2280 N N . GLN A 1 285 ? 11.469 -0.518 10.406 1 97.5 285 GLN A N 1
ATOM 2281 C CA . GLN A 1 285 ? 12.836 -0.016 10.336 1 97.5 285 GLN A CA 1
ATOM 2282 C C . GLN A 1 285 ? 12.93 1.414 10.859 1 97.5 285 GLN A C 1
ATOM 2284 O O . GLN A 1 285 ? 13.906 1.776 11.523 1 97.5 285 GLN A O 1
ATOM 2289 N N . LEU A 1 286 ? 11.906 2.221 10.555 1 97.94 286 LEU A N 1
ATOM 2290 C CA . LEU A 1 286 ? 11.898 3.588 11.062 1 97.94 286 LEU A CA 1
ATOM 2291 C C . LEU A 1 286 ? 11.977 3.605 12.586 1 97.94 286 LEU A C 1
ATOM 2293 O O . LEU A 1 286 ? 12.828 4.297 13.156 1 97.94 286 LEU A O 1
ATOM 2297 N N . ILE A 1 287 ? 11.141 2.809 13.234 1 97.12 287 ILE A N 1
ATOM 2298 C CA . ILE A 1 287 ? 11 2.834 14.688 1 97.12 287 ILE A CA 1
ATOM 2299 C C . ILE A 1 287 ? 12.227 2.191 15.328 1 97.12 287 ILE A C 1
ATOM 2301 O O . ILE A 1 287 ? 12.781 2.727 16.297 1 97.12 287 ILE A O 1
ATOM 2305 N N . GLU A 1 288 ? 12.758 1.121 14.734 1 96.19 288 GLU A N 1
ATOM 2306 C CA . GLU A 1 288 ? 13.773 0.308 15.391 1 96.19 288 GLU A CA 1
ATOM 2307 C C . GLU A 1 288 ? 15.18 0.831 15.086 1 96.19 288 GLU A C 1
ATOM 2309 O O . GLU A 1 288 ? 16.094 0.683 15.906 1 96.19 288 GLU A O 1
ATOM 2314 N N . GLU A 1 289 ? 15.336 1.461 13.93 1 97.12 289 GLU A N 1
ATOM 2315 C CA . GLU A 1 289 ? 16.703 1.768 13.516 1 97.12 289 GLU A CA 1
ATOM 2316 C C . GLU A 1 289 ? 17.016 3.25 13.695 1 97.12 289 GLU A C 1
ATOM 2318 O O . GLU A 1 289 ? 18.156 3.67 13.555 1 97.12 289 GLU A O 1
ATOM 2323 N N . THR A 1 290 ? 16.031 4.055 14 1 97 290 THR A N 1
ATOM 2324 C CA . THR A 1 290 ? 16.266 5.477 14.234 1 97 290 THR A CA 1
ATOM 2325 C C . THR A 1 290 ? 16.703 5.727 15.672 1 97 290 THR A C 1
ATOM 2327 O O . THR A 1 290 ? 16.125 5.176 16.609 1 97 290 THR A O 1
ATOM 2330 N N . ASP A 1 291 ? 17.766 6.508 15.867 1 95.94 291 ASP A N 1
ATOM 2331 C CA . ASP A 1 291 ? 18.188 6.934 17.188 1 95.94 291 ASP A CA 1
ATOM 2332 C C . ASP A 1 291 ? 17.391 8.141 17.672 1 95.94 291 ASP A C 1
ATOM 2334 O O . ASP A 1 291 ? 17.875 9.273 17.625 1 95.94 291 ASP A O 1
ATOM 2338 N N . TRP A 1 292 ? 16.297 7.902 18.188 1 94.62 292 TRP A N 1
ATOM 2339 C CA . TRP A 1 292 ? 15.32 8.922 18.547 1 94.62 292 TRP A CA 1
ATOM 2340 C C . TRP A 1 292 ? 15.875 9.859 19.625 1 94.62 292 TRP A C 1
ATOM 2342 O O . TRP A 1 292 ? 15.469 11.023 19.703 1 94.62 292 TRP A O 1
ATOM 2352 N N . ASP A 1 293 ? 16.797 9.477 20.469 1 92.19 293 ASP A N 1
ATOM 2353 C CA . ASP A 1 293 ? 17.312 10.25 21.578 1 92.19 293 ASP A CA 1
ATOM 2354 C C . ASP A 1 293 ? 18.25 11.352 21.109 1 92.19 293 ASP A C 1
ATOM 2356 O O . ASP A 1 293 ? 18.625 12.234 21.875 1 92.19 293 ASP A O 1
ATOM 2360 N N . LYS A 1 294 ? 18.531 11.297 19.906 1 94.5 294 LYS A N 1
ATOM 2361 C CA . LYS A 1 294 ? 19.422 12.305 19.344 1 94.5 294 LYS A CA 1
ATOM 2362 C C . LYS A 1 294 ? 18.641 13.562 18.953 1 94.5 294 LYS A C 1
ATOM 2364 O O . LYS A 1 294 ? 19.25 14.609 18.672 1 94.5 294 LYS A O 1
ATOM 2369 N N . TYR A 1 295 ? 17.406 13.469 18.969 1 93.56 295 TYR A N 1
ATOM 2370 C CA . TYR A 1 295 ? 16.609 14.57 18.438 1 93.56 295 TYR A CA 1
ATOM 2371 C C . TYR A 1 295 ? 15.805 15.25 19.531 1 93.56 295 TYR A C 1
ATOM 2373 O O . TYR A 1 295 ? 15.531 14.648 20.578 1 93.56 295 TYR A O 1
ATOM 2381 N N . GLY A 1 296 ? 15.406 16.547 19.219 1 91.44 296 GLY A N 1
ATOM 2382 C CA . GLY A 1 296 ? 14.664 17.344 20.172 1 91.44 296 GLY A CA 1
ATOM 2383 C C . GLY A 1 296 ? 15.461 18.516 20.719 1 91.44 296 GLY A C 1
ATOM 2384 O O . GLY A 1 296 ? 16.672 18.578 20.547 1 91.44 296 GLY A O 1
ATOM 2385 N N . ARG A 1 297 ? 14.703 19.391 21.391 1 90.56 297 ARG A N 1
ATOM 2386 C CA . ARG A 1 297 ? 15.352 20.547 21.984 1 90.56 297 ARG A CA 1
ATOM 2387 C C . ARG A 1 297 ? 16.391 20.125 23.016 1 90.56 297 ARG A C 1
ATOM 2389 O O . ARG A 1 297 ? 16.125 19.266 23.859 1 90.56 297 ARG A O 1
ATOM 2396 N N . GLY A 1 298 ? 17.562 20.766 22.922 1 89.44 298 GLY A N 1
ATOM 2397 C CA . GLY A 1 298 ? 18.656 20.438 23.844 1 89.44 298 GLY A CA 1
ATOM 2398 C C . GLY A 1 298 ? 19.531 19.297 23.344 1 89.44 298 GLY A C 1
ATOM 2399 O O . GLY A 1 298 ? 20.609 19.062 23.891 1 89.44 298 GLY A O 1
ATOM 2400 N N . LYS A 1 299 ? 19.094 18.609 22.359 1 92.75 299 LYS A N 1
ATOM 2401 C CA . LYS A 1 299 ? 19.844 17.469 21.844 1 92.75 299 LYS A CA 1
ATOM 2402 C C . LYS A 1 299 ? 20.375 17.75 20.438 1 92.75 299 LYS A C 1
ATOM 2404 O O . LYS A 1 299 ? 21.547 17.516 20.156 1 92.75 299 LYS A O 1
ATOM 2409 N N . ASP A 1 300 ? 19.562 18.203 19.594 1 92.69 300 ASP A N 1
ATOM 2410 C CA . ASP A 1 300 ? 19.906 18.578 18.234 1 92.69 300 ASP A CA 1
ATOM 2411 C C . ASP A 1 300 ? 19.781 20.094 18.031 1 92.69 300 ASP A C 1
ATOM 2413 O O . ASP A 1 300 ? 18.703 20.656 18.266 1 92.69 300 ASP A O 1
ATOM 2417 N N . PRO A 1 301 ? 20.812 20.75 17.594 1 92.62 301 PRO A N 1
ATOM 2418 C CA . PRO A 1 301 ? 20.75 22.203 17.406 1 92.62 301 PRO A CA 1
ATOM 2419 C C . PRO A 1 301 ? 19.672 22.641 16.422 1 92.62 301 PRO A C 1
ATOM 2421 O O . PRO A 1 301 ? 19.141 23.75 16.531 1 92.62 301 PRO A O 1
ATOM 2424 N N . ARG A 1 302 ? 19.312 21.953 15.523 1 92.69 302 ARG A N 1
ATOM 2425 C CA . ARG A 1 302 ? 18.266 22.281 14.547 1 92.69 302 ARG A CA 1
ATOM 2426 C C . ARG A 1 302 ? 16.906 22.359 15.219 1 92.69 302 ARG A C 1
ATOM 2428 O O . ARG A 1 302 ? 15.977 22.969 14.672 1 92.69 302 ARG A O 1
ATOM 2435 N N . CYS A 1 303 ? 16.812 21.688 16.344 1 92.19 303 CYS A N 1
ATOM 2436 C CA . CYS A 1 303 ? 15.531 21.594 17.047 1 92.19 303 CYS A CA 1
ATOM 2437 C C . CYS A 1 303 ? 15.422 22.688 18.109 1 92.19 303 CYS A C 1
ATOM 2439 O O . CYS A 1 303 ? 14.414 22.766 18.812 1 92.19 303 CYS A O 1
ATOM 2441 N N . ALA A 1 304 ? 16.328 23.516 18.25 1 89.38 304 ALA A N 1
ATOM 2442 C CA . ALA A 1 304 ? 16.484 24.406 19.406 1 89.38 304 ALA A CA 1
ATOM 2443 C C . ALA A 1 304 ? 15.266 25.312 19.578 1 89.38 304 ALA A C 1
ATOM 2445 O O . ALA A 1 304 ? 14.852 25.594 20.703 1 89.38 304 ALA A O 1
ATOM 2446 N N . ASN A 1 305 ? 14.664 25.703 18.5 1 89.19 305 ASN A N 1
ATOM 2447 C CA . ASN A 1 305 ? 13.555 26.656 18.594 1 89.19 305 ASN A CA 1
ATOM 2448 C C . ASN A 1 305 ? 12.234 26 18.188 1 89.19 305 ASN A C 1
ATOM 2450 O O . ASN A 1 305 ? 11.227 26.688 18.016 1 89.19 305 ASN A O 1
ATOM 2454 N N . CYS A 1 306 ? 12.273 24.688 18.078 1 91 306 CYS A N 1
ATOM 2455 C CA . CYS A 1 306 ? 11.094 24 17.562 1 91 306 CYS A CA 1
ATOM 2456 C C . CYS A 1 306 ? 10.016 23.891 18.641 1 91 306 CYS A C 1
ATOM 2458 O O . CYS A 1 306 ? 10.281 23.453 19.766 1 91 306 CYS A O 1
ATOM 2460 N N . MET A 1 307 ? 8.773 24.312 18.281 1 90.44 307 MET A N 1
ATOM 2461 C CA . MET A 1 307 ? 7.598 24.125 19.125 1 90.44 307 MET A CA 1
ATOM 2462 C C . MET A 1 307 ? 6.41 23.641 18.297 1 90.44 307 MET A C 1
ATOM 2464 O O . MET A 1 307 ? 5.258 23.906 18.641 1 90.44 307 MET A O 1
ATOM 2468 N N . ALA A 1 308 ? 6.742 23 17.219 1 88.81 308 ALA A N 1
ATOM 2469 C CA . ALA A 1 308 ? 5.723 22.531 16.281 1 88.81 308 ALA A CA 1
ATOM 2470 C C . ALA A 1 308 ? 4.863 21.438 16.906 1 88.81 308 ALA A C 1
ATOM 2472 O O . ALA A 1 308 ? 5.355 20.641 17.703 1 88.81 308 ALA A O 1
ATOM 2473 N N . HIS A 1 309 ? 3.656 21.406 16.516 1 84.81 309 HIS A N 1
ATOM 2474 C CA . HIS A 1 309 ? 2.715 20.469 17.125 1 84.81 309 HIS A CA 1
ATOM 2475 C C . HIS A 1 309 ? 3.061 19.031 16.766 1 84.81 309 HIS A C 1
ATOM 2477 O O . HIS A 1 309 ? 2.75 18.109 17.531 1 84.81 309 HIS A O 1
ATOM 2483 N N . CYS A 1 310 ? 3.707 18.766 15.734 1 79.25 310 CYS A N 1
ATOM 2484 C CA . CYS A 1 310 ? 4.02 17.406 15.32 1 79.25 310 CYS A CA 1
ATOM 2485 C C . CYS A 1 310 ? 4.953 16.734 16.312 1 79.25 310 CYS A C 1
ATOM 2487 O O . CYS A 1 310 ? 4.914 15.516 16.484 1 79.25 310 CYS A O 1
ATOM 2489 N N . GLY A 1 311 ? 5.652 17.5 17 1 81.44 311 GLY A N 1
ATOM 2490 C CA . GLY A 1 311 ? 6.598 16.922 17.953 1 81.44 311 GLY A CA 1
ATOM 2491 C C . GLY A 1 311 ? 6.102 16.938 19.375 1 81.44 311 GLY A C 1
ATOM 2492 O O . GLY A 1 311 ? 6.508 16.109 20.203 1 81.44 311 GLY A O 1
ATOM 2493 N N . TYR A 1 312 ? 5.219 17.844 19.609 1 85.69 312 TYR A N 1
ATOM 2494 C CA . TYR A 1 312 ? 4.977 18.078 21.031 1 85.69 312 TYR A CA 1
ATOM 2495 C C . TYR A 1 312 ? 3.537 17.734 21.406 1 85.69 312 TYR A C 1
ATOM 2497 O O . TYR A 1 312 ? 3.234 17.484 22.562 1 85.69 312 TYR A O 1
ATOM 2505 N N . GLU A 1 313 ? 2.678 17.719 20.406 1 83.88 313 GLU A N 1
ATOM 2506 C CA . GLU A 1 313 ? 1.289 17.375 20.672 1 83.88 313 GLU A CA 1
ATOM 2507 C C . GLU A 1 313 ? 1.173 15.922 21.141 1 83.88 313 GLU A C 1
ATOM 2509 O O . GLU A 1 313 ? 0.451 15.641 22.109 1 83.88 313 GLU A O 1
ATOM 2514 N N . PRO A 1 314 ? 1.86 15.023 20.547 1 83.81 314 PRO A N 1
ATOM 2515 C CA . PRO A 1 314 ? 1.765 13.648 21.031 1 83.81 314 PRO A CA 1
ATOM 2516 C C . PRO A 1 314 ? 2.203 13.516 22.5 1 83.81 314 PRO A C 1
ATOM 2518 O O . PRO A 1 314 ? 1.584 12.773 23.266 1 83.81 314 PRO A O 1
ATOM 2521 N N . THR A 1 315 ? 3.252 14.227 22.844 1 80.56 315 THR A N 1
ATOM 2522 C CA . THR A 1 315 ? 3.68 14.211 24.234 1 80.56 315 THR A CA 1
ATOM 2523 C C . THR A 1 315 ? 2.561 14.703 25.141 1 80.56 315 THR A C 1
ATOM 2525 O O . THR A 1 315 ? 2.301 14.102 26.188 1 80.56 315 THR A O 1
ATOM 2528 N N . ALA A 1 316 ? 1.923 15.703 24.734 1 79.81 316 ALA A N 1
ATOM 2529 C CA . ALA A 1 316 ? 0.831 16.281 25.516 1 79.81 316 ALA A CA 1
ATOM 2530 C C . ALA A 1 316 ? -0.328 15.297 25.641 1 79.81 316 ALA A C 1
ATOM 2532 O O . ALA A 1 316 ? -0.907 15.148 26.719 1 79.81 316 ALA A O 1
ATOM 2533 N N . VAL A 1 317 ? -0.571 14.648 24.609 1 78.31 317 VAL A N 1
ATOM 2534 C CA . VAL A 1 317 ? -1.663 13.68 24.594 1 78.31 317 VAL A CA 1
ATOM 2535 C C . VAL A 1 317 ? -1.316 12.5 25.5 1 78.31 317 VAL A C 1
ATOM 2537 O O . VAL A 1 317 ? -2.133 12.078 26.328 1 78.31 317 VAL A O 1
ATOM 2540 N N . LEU A 1 318 ? -0.128 12.016 25.375 1 77.06 318 LEU A N 1
ATOM 2541 C CA . LEU A 1 318 ? 0.322 10.898 26.188 1 77.06 318 LEU A CA 1
ATOM 2542 C C . LEU A 1 318 ? 0.355 11.273 27.656 1 77.06 318 LEU A C 1
ATOM 2544 O O . LEU A 1 318 ? -0.018 10.469 28.516 1 77.06 318 LEU A O 1
ATOM 2548 N N . ALA A 1 319 ? 0.748 12.477 27.922 1 74.81 319 ALA A N 1
ATOM 2549 C CA . ALA A 1 319 ? 0.776 12.977 29.297 1 74.81 319 ALA A CA 1
ATOM 2550 C C . ALA A 1 319 ? -0.635 13.102 29.859 1 74.81 319 ALA A C 1
ATOM 2552 O O . ALA A 1 319 ? -0.86 12.836 31.047 1 74.81 319 ALA A O 1
ATOM 2553 N N . THR A 1 320 ? -1.519 13.5 29.094 1 72.19 320 THR A N 1
ATOM 2554 C CA . THR A 1 320 ? -2.912 13.641 29.5 1 72.19 320 THR A CA 1
ATOM 2555 C C . THR A 1 320 ? -3.51 12.281 29.859 1 72.19 320 THR A C 1
ATOM 2557 O O . THR A 1 320 ? -4.203 12.148 30.859 1 72.19 320 THR A O 1
ATOM 2560 N N . MET A 1 321 ? -3.129 11.344 29.125 1 71.94 321 MET A N 1
ATOM 2561 C CA . MET A 1 321 ? -3.695 10.016 29.344 1 71.94 321 MET A CA 1
ATOM 2562 C C . MET A 1 321 ? -3.045 9.336 30.531 1 71.94 321 MET A C 1
ATOM 2564 O O . MET A 1 321 ? -3.643 8.453 31.156 1 71.94 321 MET A O 1
ATOM 2568 N N . GLY A 1 322 ? -1.83 9.648 30.797 1 69.81 322 GLY A N 1
ATOM 2569 C CA . GLY A 1 322 ? -1.13 9.078 31.938 1 69.81 322 GLY A CA 1
ATOM 2570 C C . GLY A 1 322 ? -1.525 9.703 33.25 1 69.81 322 GLY A C 1
ATOM 2571 O O . GLY A 1 322 ? -1.173 9.195 34.312 1 69.81 322 GLY A O 1
ATOM 2572 N N . SER A 1 323 ? -2.223 10.789 33.188 1 67.5 323 SER A N 1
ATOM 2573 C CA . SER A 1 323 ? -2.611 11.531 34.375 1 67.5 323 SER A CA 1
ATOM 2574 C C . SER A 1 323 ? -4.129 11.664 34.469 1 67.5 323 SER A C 1
ATOM 2576 O O . SER A 1 323 ? -4.766 12.234 33.594 1 67.5 323 SER A O 1
ATOM 2578 N N . LEU A 1 324 ? -4.656 11.062 35.531 1 66.44 324 LEU A N 1
ATOM 2579 C CA . LEU A 1 324 ? -6.098 11.156 35.719 1 66.44 324 LEU A CA 1
ATOM 2580 C C . LEU A 1 324 ? -6.547 12.617 35.75 1 66.44 324 LEU A C 1
ATOM 2582 O O . LEU A 1 324 ? -7.574 12.969 35.188 1 66.44 324 LEU A O 1
ATOM 2586 N N . LYS A 1 325 ? -5.777 13.445 36.406 1 61.25 325 LYS A N 1
ATOM 2587 C CA . LYS A 1 325 ? -6.078 14.867 36.531 1 61.25 325 LYS A CA 1
ATOM 2588 C C . LYS A 1 325 ? -6.117 15.531 35.156 1 61.25 325 LYS A C 1
ATOM 2590 O O . LYS A 1 325 ? -7.043 16.281 34.844 1 61.25 325 LYS A O 1
ATOM 2595 N N . GLU A 1 326 ? -5.184 15.172 34.469 1 68.94 326 GLU A N 1
ATOM 2596 C CA . GLU A 1 326 ? -5.098 15.773 33.156 1 68.94 326 GLU A CA 1
ATOM 2597 C C . GLU A 1 326 ? -6.164 15.211 32.219 1 68.94 326 GLU A C 1
ATOM 2599 O O . GLU A 1 326 ? -6.676 15.922 31.344 1 68.94 326 GLU A O 1
ATOM 2604 N N . SER A 1 327 ? -6.562 14.023 32.469 1 67.38 327 SER A N 1
ATOM 2605 C CA . SER A 1 327 ? -7.629 13.422 31.672 1 67.38 327 SER A CA 1
ATOM 2606 C C . SER A 1 327 ? -8.969 14.109 31.938 1 67.38 327 SER A C 1
ATOM 2608 O O . SER A 1 327 ? -9.719 14.391 31 1 67.38 327 SER A O 1
ATOM 2610 N N . ILE A 1 328 ? -9.156 14.375 33.188 1 64.38 328 ILE A N 1
ATOM 2611 C CA . ILE A 1 328 ? -10.383 15.055 33.594 1 64.38 328 ILE A CA 1
ATOM 2612 C C . ILE A 1 328 ? -10.398 16.469 33.031 1 64.38 328 ILE A C 1
ATOM 2614 O O . ILE A 1 328 ? -11.422 16.938 32.531 1 64.38 328 ILE A O 1
ATOM 2618 N N . ARG A 1 329 ? -9.375 17.141 33.094 1 67.38 329 ARG A N 1
ATOM 2619 C CA . ARG A 1 329 ? -9.266 18.484 32.531 1 67.38 329 ARG A CA 1
ATOM 2620 C C . ARG A 1 329 ? -9.539 18.5 31.047 1 67.38 329 ARG A C 1
ATOM 2622 O O . ARG A 1 329 ? -10.281 19.359 30.547 1 67.38 329 ARG A O 1
ATOM 2629 N N . ALA A 1 330 ? -8.938 17.672 30.391 1 68.38 330 ALA A N 1
ATOM 2630 C CA . ALA A 1 330 ? -9.133 17.578 28.953 1 68.38 330 ALA A CA 1
ATOM 2631 C C . ALA A 1 330 ? -10.594 17.312 28.609 1 68.38 330 ALA A C 1
ATOM 2633 O O . ALA A 1 330 ? -11.133 17.922 27.672 1 68.38 330 ALA A O 1
ATOM 2634 N N . ALA A 1 331 ? -11.281 16.484 29.391 1 66.38 331 ALA A N 1
ATOM 2635 C CA . ALA A 1 331 ? -12.695 16.172 29.203 1 66.38 331 ALA A CA 1
ATOM 2636 C C . ALA A 1 331 ? -13.562 17.422 29.453 1 66.38 331 ALA A C 1
ATOM 2638 O O . ALA A 1 331 ? -14.516 17.672 28.703 1 66.38 331 ALA A O 1
ATOM 2639 N N . ARG A 1 332 ? -13.188 18.172 30.375 1 59.97 332 ARG A N 1
ATOM 2640 C CA . ARG A 1 332 ? -13.922 19.375 30.75 1 59.97 332 ARG A CA 1
ATOM 2641 C C . ARG A 1 332 ? -13.781 20.453 29.688 1 59.97 332 ARG A C 1
ATOM 2643 O O . ARG A 1 332 ? -14.758 21.125 29.344 1 59.97 332 ARG A O 1
ATOM 2650 N N . GLU A 1 333 ? -12.664 20.578 29.234 1 66.06 333 GLU A N 1
ATOM 2651 C CA . GLU A 1 333 ? -12.414 21.625 28.234 1 66.06 333 GLU A CA 1
ATOM 2652 C C . GLU A 1 333 ? -13.023 21.25 26.891 1 66.06 333 GLU A C 1
ATOM 2654 O O . GLU A 1 333 ? -13.414 22.141 26.125 1 66.06 333 GLU A O 1
ATOM 2659 N N . THR A 1 334 ? -13.008 20.047 26.656 1 60.34 334 THR A N 1
ATOM 2660 C CA . THR A 1 334 ? -13.641 19.578 25.422 1 60.34 334 THR A CA 1
ATOM 2661 C C . THR A 1 334 ? -15.148 19.812 25.469 1 60.34 334 THR A C 1
ATOM 2663 O O . THR A 1 334 ? -15.75 20.25 24.484 1 60.34 334 THR A O 1
ATOM 2666 N N . VAL A 1 335 ? -15.82 19.484 26.578 1 54.06 335 VAL A N 1
ATOM 2667 C CA . VAL A 1 335 ? -17.25 19.656 26.781 1 54.06 335 VAL A CA 1
ATOM 2668 C C . VAL A 1 335 ? -17.609 21.156 26.781 1 54.06 335 VAL A C 1
ATOM 2670 O O . VAL A 1 335 ? -18.625 21.562 26.234 1 54.06 335 VAL A O 1
ATOM 2673 N N . SER A 1 336 ? -16.875 21.891 27.422 1 49.31 336 SER A N 1
ATOM 2674 C CA . SER A 1 336 ? -17.141 23.328 27.5 1 49.31 336 SER A CA 1
ATOM 2675 C C . SER A 1 336 ? -17.016 23.984 26.125 1 49.31 336 SER A C 1
ATOM 2677 O O . SER A 1 336 ? -17.719 24.953 25.828 1 49.31 336 SER A O 1
ATOM 2679 N N . GLY A 1 337 ? -16.094 23.562 25.406 1 50.38 337 GLY A N 1
ATOM 2680 C CA . GLY A 1 337 ? -15.977 24.094 24.062 1 50.38 337 GLY A CA 1
ATOM 2681 C C . GLY A 1 337 ? -17.141 23.734 23.156 1 50.38 337 GLY A C 1
ATOM 2682 O O . GLY A 1 337 ? -17.453 24.469 22.219 1 50.38 337 GLY A O 1
ATOM 2683 N N . ASN A 1 338 ? -17.766 22.594 23.359 1 45.81 338 ASN A N 1
ATOM 2684 C CA . ASN A 1 338 ? -18.922 22.188 22.562 1 45.81 338 ASN A CA 1
ATOM 2685 C C . ASN A 1 338 ? -20.188 22.938 22.984 1 45.81 338 ASN A C 1
ATOM 2687 O O . ASN A 1 338 ? -21.203 22.906 22.281 1 45.81 338 ASN A O 1
ATOM 2691 N N . ARG A 1 339 ? -20.391 23.5 24.25 1 44.19 339 ARG A N 1
ATOM 2692 C CA . ARG A 1 339 ? -21.609 24.141 24.734 1 44.19 339 ARG A CA 1
ATOM 2693 C C . ARG A 1 339 ? -21.703 25.594 24.266 1 44.19 339 ARG A C 1
ATOM 2695 O O . ARG A 1 339 ? -22.703 26.266 24.516 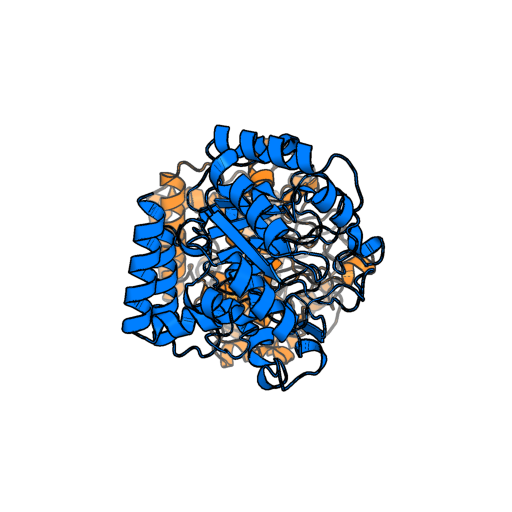1 44.19 339 ARG A O 1
ATOM 2702 N N . GLY A 1 340 ? -20.703 26.109 23.734 1 37.28 340 GLY A N 1
ATOM 2703 C CA . GLY A 1 340 ? -20.953 27.453 23.25 1 37.28 340 GLY A CA 1
ATOM 2704 C C . GLY A 1 340 ? -21.359 27.5 21.781 1 37.28 340 GLY A C 1
ATOM 2705 O O . GLY A 1 340 ? -21.078 26.562 21.031 1 37.28 340 GLY A O 1
ATOM 2706 N N . MET B 1 1 ? -3.449 -32.688 -1.681 1 29.8 1 MET B N 1
ATOM 2707 C CA . MET B 1 1 ? -3.787 -32.188 -0.354 1 29.8 1 MET B CA 1
ATOM 2708 C C . MET B 1 1 ? -4.512 -30.859 -0.451 1 29.8 1 MET B C 1
ATOM 2710 O O . MET B 1 1 ? -4.047 -29.938 -1.135 1 29.8 1 MET B O 1
ATOM 2714 N N . ALA B 1 2 ? -5.922 -30.906 -0.363 1 43.56 2 ALA B N 1
ATOM 2715 C CA . ALA B 1 2 ? -6.938 -29.859 -0.385 1 43.56 2 ALA B CA 1
ATOM 2716 C C . ALA B 1 2 ? -6.488 -28.641 0.427 1 43.56 2 ALA B C 1
ATOM 2718 O O . ALA B 1 2 ? -5.602 -28.75 1.277 1 43.56 2 ALA B O 1
ATOM 2719 N N . MET B 1 3 ? -6.832 -27.594 0.051 1 56.16 3 MET B N 1
ATOM 2720 C CA . MET B 1 3 ? -6.59 -26.406 0.873 1 56.16 3 MET B CA 1
ATOM 2721 C C . MET B 1 3 ? -6.723 -26.734 2.355 1 56.16 3 MET B C 1
ATOM 2723 O O . MET B 1 3 ? -7.648 -27.453 2.758 1 56.16 3 MET B O 1
ATOM 2727 N N . PRO B 1 4 ? -5.578 -26.656 3.102 1 61.41 4 PRO B N 1
ATOM 2728 C CA . PRO B 1 4 ? -5.773 -26.828 4.543 1 61.41 4 PRO B CA 1
ATOM 2729 C C . PRO B 1 4 ? -7.141 -26.328 5.016 1 61.41 4 PRO B C 1
ATOM 2731 O O . PRO B 1 4 ? -7.703 -25.406 4.434 1 61.41 4 PRO B O 1
ATOM 2734 N N . LEU B 1 5 ? -7.734 -27.25 5.781 1 58.53 5 LEU B N 1
ATOM 2735 C CA . LEU B 1 5 ? -9.062 -26.953 6.305 1 58.53 5 LEU B CA 1
ATOM 2736 C C . LEU B 1 5 ? -9.219 -25.469 6.613 1 58.53 5 LEU B C 1
ATOM 2738 O O . LEU B 1 5 ? -10.242 -24.875 6.297 1 58.53 5 LEU B O 1
ATOM 2742 N N . ARG B 1 6 ? -8.164 -24.922 7.188 1 69.5 6 ARG B N 1
ATOM 2743 C CA . ARG B 1 6 ? -8.211 -23.5 7.527 1 69.5 6 ARG B CA 1
ATOM 2744 C C . ARG B 1 6 ? -8.352 -22.641 6.273 1 69.5 6 ARG B C 1
ATOM 2746 O O . ARG B 1 6 ? -9.102 -21.672 6.266 1 69.5 6 ARG B O 1
ATOM 2753 N N . GLN B 1 7 ? -7.695 -23.016 5.324 1 76.94 7 GLN B N 1
ATOM 2754 C CA . GLN B 1 7 ? -7.746 -22.297 4.059 1 76.94 7 GLN B CA 1
ATOM 2755 C C . GLN B 1 7 ? -9.117 -22.422 3.402 1 76.94 7 GLN B C 1
ATOM 2757 O O . GLN B 1 7 ? -9.672 -21.438 2.914 1 76.94 7 GLN B O 1
ATOM 2762 N N . SER B 1 8 ? -9.633 -23.641 3.508 1 74.88 8 SER B N 1
ATOM 2763 C CA . SER B 1 8 ? -10.945 -23.891 2.922 1 74.88 8 SER B CA 1
ATOM 2764 C C . SER B 1 8 ? -12.023 -23.094 3.637 1 74.88 8 SER B C 1
ATOM 2766 O O . SER B 1 8 ? -12.906 -22.516 2.992 1 74.88 8 SER B O 1
ATOM 2768 N N . ILE B 1 9 ? -11.938 -23.047 4.934 1 77 9 ILE B N 1
ATOM 2769 C CA . ILE B 1 9 ? -12.922 -22.312 5.723 1 77 9 ILE B CA 1
ATOM 2770 C C . ILE B 1 9 ? -12.82 -20.828 5.422 1 77 9 ILE B C 1
ATOM 2772 O O . ILE B 1 9 ? -13.836 -20.141 5.266 1 77 9 ILE B O 1
ATOM 2776 N N . LYS B 1 10 ? -11.625 -20.344 5.301 1 84.25 10 LYS B N 1
ATOM 2777 C CA . LYS B 1 10 ? -11.414 -18.922 5.008 1 84.25 10 LYS B CA 1
ATOM 2778 C C . LYS B 1 10 ? -12 -18.562 3.648 1 84.25 10 LYS B C 1
ATOM 2780 O O . LYS B 1 10 ? -12.664 -17.531 3.512 1 84.25 10 LYS B O 1
ATOM 2785 N N . VAL B 1 11 ? -11.758 -19.375 2.721 1 81.19 11 VAL B N 1
ATOM 2786 C CA . VAL B 1 11 ? -12.258 -19.125 1.374 1 81.19 11 VAL B CA 1
ATOM 2787 C C . VAL B 1 11 ? -13.781 -19.219 1.361 1 81.19 11 VAL B C 1
ATOM 2789 O O . VAL B 1 11 ? -14.453 -18.391 0.761 1 81.19 11 VAL B O 1
ATOM 2792 N N . ALA B 1 12 ? -14.305 -20.219 2.033 1 81.69 12 ALA B N 1
ATOM 2793 C CA . ALA B 1 12 ? -15.758 -20.391 2.094 1 81.69 12 ALA B CA 1
ATOM 2794 C C . ALA B 1 12 ? -16.422 -19.188 2.75 1 81.69 12 ALA B C 1
ATOM 2796 O O . ALA B 1 12 ? -17.438 -18.688 2.258 1 81.69 12 ALA B O 1
ATOM 2797 N N . THR B 1 13 ? -15.867 -18.781 3.855 1 86.38 13 THR B N 1
ATOM 2798 C CA . THR B 1 13 ? -16.391 -17.609 4.547 1 86.38 13 THR B CA 1
ATOM 2799 C C . THR B 1 13 ? -16.312 -16.375 3.654 1 86.38 13 THR B C 1
ATOM 2801 O O . THR B 1 13 ? -17.266 -15.586 3.588 1 86.38 13 THR B O 1
ATOM 2804 N N . TYR B 1 14 ? -15.258 -16.25 3.018 1 90.44 14 TYR B N 1
ATOM 2805 C CA . TYR B 1 14 ? -15.07 -15.141 2.09 1 90.44 14 TYR B CA 1
ATOM 2806 C C . TYR B 1 14 ? -16.125 -15.156 0.988 1 90.44 14 TYR B C 1
ATOM 2808 O O . TYR B 1 14 ? -16.734 -14.133 0.681 1 90.44 14 TYR B O 1
ATOM 2816 N N . LEU B 1 15 ? -16.391 -16.25 0.446 1 85.5 15 LEU B N 1
ATOM 2817 C CA . LEU B 1 15 ? -17.359 -16.375 -0.634 1 85.5 15 LEU B CA 1
ATOM 2818 C C . LEU B 1 15 ? -18.766 -16.062 -0.137 1 85.5 15 LEU B C 1
ATOM 2820 O O . LEU B 1 15 ? -19.547 -15.414 -0.838 1 85.5 15 LEU B O 1
ATOM 2824 N N . PHE B 1 16 ? -19.062 -16.5 0.991 1 86.94 16 PHE B N 1
ATOM 2825 C CA . PHE B 1 16 ? -20.344 -16.219 1.6 1 86.94 16 PHE B CA 1
ATOM 2826 C C . PHE B 1 16 ? -20.531 -14.719 1.803 1 86.94 16 PHE B C 1
ATOM 2828 O O . PHE B 1 16 ? -21.609 -14.172 1.516 1 86.94 16 PHE B O 1
ATOM 2835 N N . GLU B 1 17 ? -19.5 -14.102 2.27 1 90.19 17 GLU B N 1
ATOM 2836 C CA . GLU B 1 17 ? -19.547 -12.664 2.484 1 90.19 17 GLU B CA 1
ATOM 2837 C C . GLU B 1 17 ? -19.766 -11.914 1.172 1 90.19 17 GLU B C 1
ATOM 2839 O O . GLU B 1 17 ? -20.516 -10.938 1.128 1 90.19 17 GLU B O 1
ATOM 2844 N N . GLN B 1 18 ? -19.062 -12.305 0.156 1 90 18 GLN B N 1
ATOM 2845 C CA . GLN B 1 18 ? -19.234 -11.664 -1.144 1 90 18 GLN B CA 1
ATOM 2846 C C . GLN B 1 18 ? -20.672 -11.82 -1.653 1 90 18 GLN B C 1
ATOM 2848 O O . GLN B 1 18 ? -21.234 -10.883 -2.225 1 90 18 GLN B O 1
ATOM 2853 N N . LYS B 1 19 ? -21.203 -12.969 -1.483 1 84.75 19 LYS B N 1
ATOM 2854 C CA . LYS B 1 19 ? -22.594 -13.211 -1.875 1 84.75 19 LYS B CA 1
ATOM 2855 C C . LYS B 1 19 ? -23.547 -12.305 -1.11 1 84.75 19 LYS B C 1
ATOM 2857 O O . LYS B 1 19 ? -24.469 -11.734 -1.696 1 84.75 19 LYS B O 1
ATOM 2862 N N . LEU B 1 20 ? -23.328 -12.18 0.151 1 89.44 20 LEU B N 1
ATOM 2863 C CA . LEU B 1 20 ? -24.172 -11.328 0.989 1 89.44 20 LEU B CA 1
ATOM 2864 C C . LEU B 1 20 ? -24.094 -9.875 0.542 1 89.44 20 LEU B C 1
ATOM 2866 O O . LEU B 1 20 ? -25.078 -9.148 0.593 1 89.44 20 LEU B O 1
ATOM 2870 N N . ARG B 1 21 ? -22.953 -9.508 0.095 1 91.06 21 ARG B N 1
ATOM 2871 C CA . ARG B 1 21 ? -22.734 -8.133 -0.347 1 91.06 21 ARG B CA 1
ATOM 2872 C C . ARG B 1 21 ? -23.172 -7.949 -1.797 1 91.06 21 ARG B C 1
ATOM 2874 O O . ARG B 1 21 ? -23.031 -6.863 -2.361 1 91.06 21 ARG B O 1
ATOM 2881 N N . LYS B 1 22 ? -23.625 -8.969 -2.453 1 90 22 LYS B N 1
ATOM 2882 C CA . LYS B 1 22 ? -24.141 -8.977 -3.818 1 90 22 LYS B CA 1
ATOM 2883 C C . LYS B 1 22 ? -23.078 -8.516 -4.812 1 90 22 LYS B C 1
ATOM 2885 O O . LYS B 1 22 ? -23.359 -7.699 -5.691 1 90 22 LYS B O 1
ATOM 2890 N N . ARG B 1 23 ? -21.906 -8.969 -4.543 1 90.19 23 ARG B N 1
ATOM 2891 C CA . ARG B 1 23 ? -20.812 -8.664 -5.469 1 90.19 23 ARG B CA 1
ATOM 2892 C C . ARG B 1 23 ? -20.719 -9.719 -6.562 1 90.19 23 ARG B C 1
ATOM 2894 O O . ARG B 1 23 ? -20.531 -10.898 -6.277 1 90.19 23 ARG B O 1
ATOM 2901 N N . ASP B 1 24 ? -20.766 -9.227 -7.828 1 88.38 24 ASP B N 1
ATOM 2902 C CA . ASP B 1 24 ? -20.734 -10.133 -8.969 1 88.38 24 ASP B CA 1
ATOM 2903 C C . ASP B 1 24 ? -19.297 -10.523 -9.328 1 88.38 24 ASP B C 1
ATOM 2905 O O . ASP B 1 24 ? -19.062 -11.594 -9.898 1 88.38 24 ASP B O 1
ATOM 2909 N N . LYS B 1 25 ? -18.391 -9.695 -9.031 1 93.75 25 LYS B N 1
ATOM 2910 C CA . LYS B 1 25 ? -16.984 -9.93 -9.297 1 93.75 25 LYS B CA 1
ATOM 2911 C C . LYS B 1 25 ? -16.125 -9.641 -8.062 1 93.75 25 LYS B C 1
ATOM 2913 O O . LYS B 1 25 ? -16.297 -8.602 -7.414 1 93.75 25 LYS B O 1
ATOM 2918 N N . PHE B 1 26 ? -15.352 -10.609 -7.711 1 93.88 26 PHE B N 1
ATOM 2919 C CA . PHE B 1 26 ? -14.492 -10.5 -6.535 1 93.88 26 PHE B CA 1
ATOM 2920 C C . PHE B 1 26 ? -13.242 -11.359 -6.691 1 93.88 26 PHE B C 1
ATOM 2922 O O . PHE B 1 26 ? -13.281 -12.406 -7.336 1 93.88 26 PHE B O 1
ATOM 2929 N N . PRO B 1 27 ? -12.164 -10.914 -6.086 1 95.19 27 PRO B N 1
ATOM 2930 C CA . PRO B 1 27 ? -10.898 -11.625 -6.246 1 95.19 27 PRO B CA 1
ATOM 2931 C C . PRO B 1 27 ? -10.766 -12.812 -5.293 1 95.19 27 PRO B C 1
ATOM 2933 O O . PRO B 1 27 ? -11.164 -12.719 -4.129 1 95.19 27 PRO B O 1
ATOM 2936 N N . LEU B 1 28 ? -10.234 -13.914 -5.801 1 93.69 28 LEU B N 1
ATOM 2937 C CA . LEU B 1 28 ? -9.867 -15.047 -4.953 1 93.69 28 LEU B CA 1
ATOM 2938 C C . LEU B 1 28 ? -8.383 -15.008 -4.605 1 93.69 28 LEU B C 1
ATOM 2940 O O . LEU B 1 28 ? -8.008 -15.211 -3.447 1 93.69 28 LEU B O 1
ATOM 2944 N N . ILE B 1 29 ? -7.602 -14.75 -5.59 1 95.31 29 ILE B N 1
ATOM 2945 C CA . ILE B 1 29 ? -6.152 -14.664 -5.449 1 95.31 29 ILE B CA 1
ATOM 2946 C C . ILE B 1 29 ? -5.629 -13.453 -6.219 1 95.31 29 ILE B C 1
ATOM 2948 O O . ILE B 1 29 ? -5.996 -13.242 -7.379 1 95.31 29 ILE B O 1
ATOM 2952 N N . VAL B 1 30 ? -4.844 -12.656 -5.566 1 97.75 30 VAL B N 1
ATOM 2953 C CA . VAL B 1 30 ? -4.133 -11.594 -6.273 1 97.75 30 VAL B CA 1
ATOM 2954 C C . VAL B 1 30 ? -2.766 -12.102 -6.727 1 97.75 30 VAL B C 1
ATOM 2956 O O . VAL B 1 30 ? -2.031 -12.711 -5.941 1 97.75 30 VAL B O 1
ATOM 2959 N N . GLU B 1 31 ? -2.52 -11.953 -8.008 1 97.88 31 GLU B N 1
ATOM 2960 C CA . GLU B 1 31 ? -1.155 -12.133 -8.5 1 97.88 31 GLU B CA 1
ATOM 2961 C C . GLU B 1 31 ? -0.349 -10.844 -8.352 1 97.88 31 GLU B C 1
ATOM 2963 O O . GLU B 1 31 ? -0.583 -9.875 -9.078 1 97.88 31 GLU B O 1
ATOM 2968 N N . LEU B 1 32 ? 0.582 -10.859 -7.473 1 98.56 32 LEU B N 1
ATOM 2969 C CA . LEU B 1 32 ? 1.38 -9.672 -7.18 1 98.56 32 LEU B CA 1
ATOM 2970 C C . LEU B 1 32 ? 2.77 -9.781 -7.797 1 98.56 32 LEU B C 1
ATOM 2972 O O . LEU B 1 32 ? 3.467 -10.781 -7.594 1 98.56 32 LEU B O 1
ATOM 2976 N N . GLU B 1 33 ? 3.203 -8.773 -8.539 1 98.12 33 GLU B N 1
ATOM 2977 C CA . GLU B 1 33 ? 4.535 -8.711 -9.133 1 98.12 33 GLU B CA 1
ATOM 2978 C C . GLU B 1 33 ? 5.305 -7.492 -8.633 1 98.12 33 GLU B C 1
ATOM 2980 O O . GLU B 1 33 ? 5.363 -6.465 -9.312 1 98.12 33 GLU B O 1
ATOM 2985 N N . PRO B 1 34 ? 6.059 -7.684 -7.566 1 98.44 34 PRO B N 1
ATOM 2986 C CA . PRO B 1 34 ? 6.762 -6.543 -6.973 1 98.44 34 PRO B CA 1
ATOM 2987 C C . PRO B 1 34 ? 8.016 -6.148 -7.754 1 98.44 34 PRO B C 1
ATOM 2989 O O . PRO B 1 34 ? 8.633 -5.121 -7.461 1 98.44 34 PRO B O 1
ATOM 2992 N N . LEU B 1 35 ? 8.398 -6.918 -8.719 1 98.44 35 LEU B N 1
ATOM 2993 C CA . LEU B 1 35 ? 9.5 -6.652 -9.641 1 98.44 35 LEU B CA 1
ATOM 2994 C C . LEU B 1 35 ? 9.352 -7.469 -10.914 1 98.44 35 LEU B C 1
ATOM 2996 O O . LEU B 1 35 ? 8.594 -8.445 -10.953 1 98.44 35 LEU B O 1
ATOM 3000 N N . PHE B 1 36 ? 10.141 -7.043 -11.93 1 97.38 36 PHE B N 1
ATOM 3001 C CA . PHE B 1 36 ? 10.141 -7.805 -13.172 1 97.38 36 PHE B CA 1
ATOM 3002 C C . PHE B 1 36 ? 11.484 -8.492 -13.391 1 97.38 36 PHE B C 1
ATOM 3004 O O . PHE B 1 36 ? 11.586 -9.414 -14.195 1 97.38 36 PHE B O 1
ATOM 3011 N N . ALA B 1 37 ? 12.484 -8.086 -12.688 1 97.44 37 ALA B N 1
ATOM 3012 C CA . ALA B 1 37 ? 13.828 -8.633 -12.852 1 97.44 37 ALA B CA 1
ATOM 3013 C C . ALA B 1 37 ? 13.883 -10.094 -12.414 1 97.44 37 ALA B C 1
ATOM 3015 O O . ALA B 1 37 ? 13.242 -10.477 -11.43 1 97.44 37 ALA B O 1
ATOM 3016 N N . CYS B 1 38 ? 14.688 -10.828 -13.141 1 97.31 38 CYS B N 1
ATOM 3017 C CA . CYS B 1 38 ? 14.883 -12.242 -12.828 1 97.31 38 CYS B CA 1
ATOM 3018 C C . CYS B 1 38 ? 16.344 -12.648 -13.039 1 97.31 38 CYS B C 1
ATOM 3020 O O . CYS B 1 38 ? 17.031 -12.078 -13.891 1 97.31 38 CYS B O 1
ATOM 3022 N N . ASN B 1 39 ? 16.766 -13.586 -12.305 1 97.12 39 ASN B N 1
ATOM 3023 C CA . ASN B 1 39 ? 18.141 -14.07 -12.445 1 97.12 39 ASN B CA 1
ATOM 3024 C C . ASN B 1 39 ? 18.219 -15.234 -13.422 1 97.12 39 ASN B C 1
ATOM 3026 O O . ASN B 1 39 ? 19.281 -15.859 -13.555 1 97.12 39 ASN B O 1
ATOM 3030 N N . LEU B 1 40 ? 17.062 -15.602 -14.047 1 96.62 4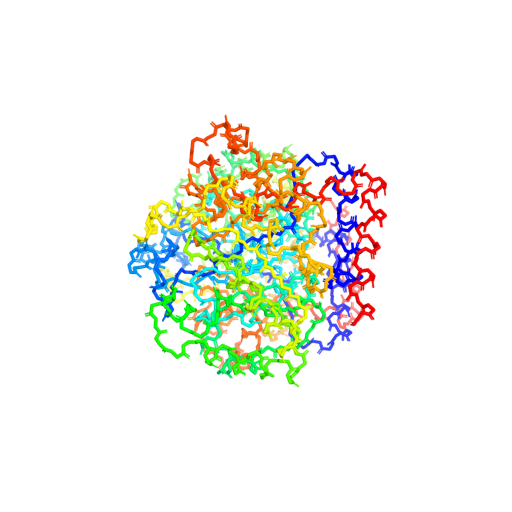0 LEU B N 1
ATOM 3031 C CA . LEU B 1 40 ? 17.016 -16.594 -15.109 1 96.62 40 LEU B CA 1
ATOM 3032 C C . LEU B 1 40 ? 16.422 -16.016 -16.391 1 96.62 40 LEU B C 1
ATOM 3034 O O . LEU B 1 40 ? 15.812 -14.938 -16.359 1 96.62 40 LEU B O 1
ATOM 3038 N N . LYS B 1 41 ? 16.641 -16.641 -17.469 1 91.31 41 LYS B N 1
ATOM 3039 C CA . LYS B 1 41 ? 16.125 -16.234 -18.781 1 91.31 41 LYS B CA 1
ATOM 3040 C C . LYS B 1 41 ? 15.398 -17.391 -19.453 1 91.31 41 LYS B C 1
ATOM 3042 O O . LYS B 1 41 ? 15.82 -17.844 -20.531 1 91.31 41 LYS B O 1
ATOM 3047 N N . CYS B 1 42 ? 14.305 -17.703 -18.953 1 90.06 42 CYS B N 1
ATOM 3048 C CA . CYS B 1 42 ? 13.578 -18.875 -19.422 1 90.06 42 CYS B CA 1
ATOM 3049 C C . CYS B 1 42 ? 13.055 -18.672 -20.844 1 90.06 42 CYS B C 1
ATOM 3051 O O . CYS B 1 42 ? 12.609 -17.578 -21.188 1 90.06 42 CYS B O 1
ATOM 3053 N N . GLU B 1 43 ? 12.961 -19.688 -21.578 1 83.12 43 GLU B N 1
ATOM 3054 C CA . GLU B 1 43 ? 12.617 -19.625 -23 1 83.12 43 GLU B CA 1
ATOM 3055 C C . GLU B 1 43 ? 11.148 -19.266 -23.188 1 83.12 43 GLU B C 1
ATOM 3057 O O . GLU B 1 43 ? 10.797 -18.578 -24.156 1 83.12 43 GLU B O 1
ATOM 3062 N N . GLY B 1 44 ? 10.328 -19.688 -22.328 1 80.38 44 GLY B N 1
ATOM 3063 C CA . GLY B 1 44 ? 8.898 -19.469 -22.484 1 80.38 44 GLY B CA 1
ATOM 3064 C C . GLY B 1 44 ? 8.398 -18.266 -21.703 1 80.38 44 GLY B C 1
ATOM 3065 O O . GLY B 1 44 ? 7.191 -18.016 -21.641 1 80.38 44 GLY B O 1
ATOM 3066 N N . CYS B 1 45 ? 9.328 -17.5 -21.141 1 83.56 45 CYS B N 1
ATOM 3067 C CA . CYS B 1 45 ? 8.906 -16.422 -20.25 1 83.56 45 CYS B CA 1
ATOM 3068 C C . CYS B 1 45 ? 8.812 -15.094 -21 1 83.56 45 CYS B C 1
ATOM 3070 O O . CYS B 1 45 ? 9.797 -14.648 -21.594 1 83.56 45 CYS B O 1
ATOM 3072 N N . GLY B 1 46 ? 7.691 -14.43 -20.922 1 78.88 46 GLY B N 1
ATOM 3073 C CA . GLY B 1 46 ? 7.52 -13.117 -21.516 1 78.88 46 GLY B CA 1
ATOM 3074 C C . GLY B 1 46 ? 7.469 -12 -20.5 1 78.88 46 GLY B C 1
ATOM 3075 O O . GLY B 1 46 ? 7.348 -10.828 -20.859 1 78.88 46 GLY B O 1
ATOM 3076 N N . LYS B 1 47 ? 7.703 -12.297 -19.266 1 83.62 47 LYS B N 1
ATOM 3077 C CA . LYS B 1 47 ? 7.445 -11.352 -18.188 1 83.62 47 LYS B CA 1
ATOM 3078 C C . LYS B 1 47 ? 8.648 -10.445 -17.938 1 83.62 47 LYS B C 1
ATOM 3080 O O . LYS B 1 47 ? 8.516 -9.367 -17.359 1 83.62 47 LYS B O 1
ATOM 3085 N N . ILE B 1 48 ? 9.828 -10.797 -18.406 1 86.75 48 ILE B N 1
ATOM 3086 C CA . ILE B 1 48 ? 11.023 -10.055 -18.016 1 86.75 48 ILE B CA 1
ATOM 3087 C C . ILE B 1 48 ? 11.484 -9.172 -19.188 1 86.75 48 ILE B C 1
ATOM 3089 O O . ILE B 1 48 ? 12.57 -8.602 -19.141 1 86.75 48 ILE B O 1
ATOM 3093 N N . GLN B 1 49 ? 10.75 -9.102 -20.203 1 88.06 49 GLN B N 1
ATOM 3094 C CA . GLN B 1 49 ? 11.117 -8.305 -21.375 1 88.06 49 GLN B CA 1
ATOM 3095 C C . GLN B 1 49 ? 10.703 -6.848 -21.203 1 88.06 49 GLN B C 1
ATOM 3097 O O . GLN B 1 49 ? 9.773 -6.379 -21.859 1 88.06 49 GLN B O 1
ATOM 3102 N N . HIS B 1 50 ? 11.43 -6.113 -20.406 1 92.5 50 HIS B N 1
ATOM 3103 C CA . HIS B 1 50 ? 11.211 -4.703 -20.109 1 92.5 50 HIS B CA 1
ATOM 3104 C C . HIS B 1 50 ? 12.516 -3.916 -20.203 1 92.5 50 HIS B C 1
ATOM 3106 O O . HIS B 1 50 ? 13.602 -4.496 -20.109 1 92.5 50 HIS B O 1
ATOM 3112 N N . PRO B 1 51 ? 12.438 -2.631 -20.469 1 94.56 51 PRO B N 1
ATOM 3113 C CA . PRO B 1 51 ? 13.648 -1.8 -20.438 1 94.56 51 PRO B CA 1
ATOM 3114 C C . PRO B 1 51 ? 14.367 -1.854 -19.094 1 94.56 51 PRO B C 1
ATOM 3116 O O . PRO B 1 51 ? 13.75 -2.139 -18.078 1 94.56 51 PRO B O 1
ATOM 3119 N N . ALA B 1 52 ? 15.625 -1.525 -19.094 1 94.75 52 ALA B N 1
ATOM 3120 C CA . ALA B 1 52 ? 16.5 -1.63 -17.922 1 94.75 52 ALA B CA 1
ATOM 3121 C C . ALA B 1 52 ? 15.945 -0.829 -16.75 1 94.75 52 ALA B C 1
ATOM 3123 O O . ALA B 1 52 ? 16.016 -1.266 -15.602 1 94.75 52 ALA B O 1
ATOM 3124 N N . GLY B 1 53 ? 15.5 0.345 -17.078 1 95.12 53 GLY B N 1
ATOM 3125 C CA . GLY B 1 53 ? 14.945 1.186 -16.031 1 95.12 53 GLY B CA 1
ATOM 3126 C C . GLY B 1 53 ? 13.812 0.521 -15.266 1 95.12 53 GLY B C 1
ATOM 3127 O O . GLY B 1 53 ? 13.703 0.67 -14.047 1 95.12 53 GLY B O 1
ATOM 3128 N N . VAL B 1 54 ? 12.984 -0.208 -15.945 1 95.81 54 VAL B N 1
ATOM 3129 C CA . VAL B 1 54 ? 11.859 -0.914 -15.344 1 95.81 54 VAL B CA 1
ATOM 3130 C C . VAL B 1 54 ? 12.359 -2.133 -14.578 1 95.81 54 VAL B C 1
ATOM 3132 O O . VAL B 1 54 ? 11.898 -2.408 -13.469 1 95.81 54 VAL B O 1
ATOM 3135 N N . LEU B 1 55 ? 13.328 -2.797 -15.141 1 96.44 55 LEU B N 1
ATOM 3136 C CA . LEU B 1 55 ? 13.867 -4.004 -14.516 1 96.44 55 LEU B CA 1
ATOM 3137 C C . LEU B 1 55 ? 14.539 -3.684 -13.188 1 96.44 55 LEU B C 1
ATOM 3139 O O . LEU B 1 55 ? 14.617 -4.539 -12.305 1 96.44 55 LEU B O 1
ATOM 3143 N N . LYS B 1 56 ? 14.953 -2.508 -12.969 1 96.75 56 LYS B N 1
ATOM 3144 C CA . LYS B 1 56 ? 15.641 -2.109 -11.742 1 96.75 56 LYS B CA 1
ATOM 3145 C C . LYS B 1 56 ? 14.641 -1.742 -10.648 1 96.75 56 LYS B C 1
ATOM 3147 O O . LYS B 1 56 ? 15.008 -1.655 -9.477 1 96.75 56 LYS B O 1
ATOM 3152 N N . GLN B 1 57 ? 13.477 -1.514 -10.977 1 96.69 57 GLN B N 1
ATOM 3153 C CA . GLN B 1 57 ? 12.477 -1.045 -10.023 1 96.69 57 GLN B CA 1
ATOM 3154 C C . GLN B 1 57 ? 12.055 -2.162 -9.07 1 96.69 57 GLN B C 1
ATOM 3156 O O . GLN B 1 57 ? 12.008 -3.33 -9.461 1 96.69 57 GLN B O 1
ATOM 3161 N N . ARG B 1 58 ? 11.82 -1.774 -7.824 1 98.25 58 ARG B N 1
ATOM 3162 C CA . ARG B 1 58 ? 11.281 -2.621 -6.766 1 98.25 58 ARG B CA 1
ATOM 3163 C C . ARG B 1 58 ? 10.062 -1.974 -6.113 1 98.25 58 ARG B C 1
ATOM 3165 O O . ARG B 1 58 ? 10.117 -0.814 -5.699 1 98.25 58 ARG B O 1
ATOM 3172 N N . MET B 1 59 ? 9.008 -2.691 -6.105 1 98.38 59 MET B N 1
ATOM 3173 C CA . MET B 1 59 ? 7.789 -2.174 -5.492 1 98.38 59 MET B CA 1
ATOM 3174 C C . MET B 1 59 ? 7.984 -1.949 -3.996 1 98.38 59 MET B C 1
ATOM 3176 O O . MET B 1 59 ? 8.477 -2.832 -3.291 1 98.38 59 MET B O 1
ATOM 3180 N N . PRO B 1 60 ? 7.57 -0.728 -3.451 1 98.19 60 PRO B N 1
ATOM 3181 C CA . PRO B 1 60 ? 7.641 -0.527 -2.002 1 98.19 60 PRO B CA 1
ATOM 3182 C C . PRO B 1 60 ? 6.734 -1.484 -1.23 1 98.19 60 PRO B C 1
ATOM 3184 O O . PRO B 1 60 ? 5.672 -1.867 -1.724 1 98.19 60 PRO B O 1
ATOM 3187 N N . VAL B 1 61 ? 7.137 -1.841 -0.001 1 98.56 61 VAL B N 1
ATOM 3188 C CA . VAL B 1 61 ? 6.391 -2.762 0.853 1 98.56 61 VAL B CA 1
ATOM 3189 C C . VAL B 1 61 ? 4.957 -2.264 1.024 1 98.56 61 VAL B C 1
ATOM 3191 O O . VAL B 1 61 ? 4.008 -3.029 0.863 1 98.56 61 VAL B O 1
ATOM 3194 N N . ALA B 1 62 ? 4.816 -0.978 1.247 1 98.44 62 ALA B N 1
ATOM 3195 C CA . ALA B 1 62 ? 3.502 -0.383 1.478 1 98.44 62 ALA B CA 1
ATOM 3196 C C . ALA B 1 62 ? 2.602 -0.554 0.257 1 98.44 62 ALA B C 1
ATOM 3198 O O . ALA B 1 62 ? 1.402 -0.811 0.394 1 98.44 62 ALA B O 1
ATOM 3199 N N . GLN B 1 63 ? 3.195 -0.409 -0.877 1 98.56 63 GLN B N 1
ATOM 3200 C CA . GLN B 1 63 ? 2.439 -0.537 -2.119 1 98.56 63 GLN B CA 1
ATOM 3201 C C . GLN B 1 63 ? 1.961 -1.972 -2.326 1 98.56 63 GLN B C 1
ATOM 3203 O O . GLN B 1 63 ? 0.796 -2.201 -2.656 1 98.56 63 GLN B O 1
ATOM 3208 N N . ALA B 1 64 ? 2.83 -2.914 -2.137 1 98.75 64 ALA B N 1
ATOM 3209 C CA . ALA B 1 64 ? 2.512 -4.328 -2.307 1 98.75 64 ALA B CA 1
ATOM 3210 C C . ALA B 1 64 ? 1.399 -4.758 -1.354 1 98.75 64 ALA B C 1
ATOM 3212 O O . ALA B 1 64 ? 0.389 -5.32 -1.782 1 98.75 64 ALA B O 1
ATOM 3213 N N . VAL B 1 65 ? 1.614 -4.461 -0.104 1 98.62 65 VAL B N 1
ATOM 3214 C CA . VAL B 1 65 ? 0.646 -4.844 0.917 1 98.62 65 VAL B CA 1
ATOM 3215 C C . VAL B 1 65 ? -0.674 -4.113 0.678 1 98.62 65 VAL B C 1
ATOM 3217 O O . VAL B 1 65 ? -1.747 -4.715 0.754 1 98.62 65 VAL B O 1
ATOM 3220 N N . GLY B 1 66 ? -0.575 -2.83 0.325 1 98.44 66 GLY B N 1
ATOM 3221 C CA . GLY B 1 66 ? -1.763 -2.033 0.063 1 98.44 66 GLY B CA 1
ATOM 3222 C C . GLY B 1 66 ? -2.605 -2.574 -1.075 1 98.44 66 GLY B C 1
ATOM 3223 O O . GLY B 1 66 ? -3.838 -2.555 -1.007 1 98.44 66 GLY B O 1
ATOM 3224 N N . ALA B 1 67 ? -1.98 -3.061 -2.117 1 98.56 67 ALA B N 1
ATOM 3225 C CA . ALA B 1 67 ? -2.701 -3.598 -3.268 1 98.56 67 ALA B CA 1
ATOM 3226 C C . ALA B 1 67 ? -3.508 -4.832 -2.881 1 98.56 67 ALA B C 1
ATOM 3228 O O . ALA B 1 67 ? -4.668 -4.977 -3.277 1 98.56 67 ALA B O 1
ATOM 3229 N N . VAL B 1 68 ? -2.885 -5.703 -2.104 1 98.5 68 VAL B N 1
ATOM 3230 C CA . VAL B 1 68 ? -3.559 -6.926 -1.679 1 98.5 68 VAL B CA 1
ATOM 3231 C C . VAL B 1 68 ? -4.754 -6.578 -0.793 1 98.5 68 VAL B C 1
ATOM 3233 O O . VAL B 1 68 ? -5.852 -7.102 -0.989 1 98.5 68 VAL B O 1
ATOM 3236 N N . LEU B 1 69 ? -4.539 -5.656 0.064 1 97.38 69 LEU B N 1
ATOM 3237 C CA . LEU B 1 69 ? -5.605 -5.281 0.982 1 97.38 69 LEU B CA 1
ATOM 3238 C C . LEU B 1 69 ? -6.727 -4.555 0.244 1 97.38 69 LEU B C 1
ATOM 3240 O O . LEU B 1 69 ? -7.906 -4.746 0.554 1 97.38 69 LEU B O 1
ATOM 3244 N N . GLU B 1 70 ? -6.387 -3.719 -0.687 1 97.12 70 GLU B N 1
ATOM 3245 C CA . GLU B 1 70 ? -7.367 -2.994 -1.492 1 97.12 70 GLU B CA 1
ATOM 3246 C C . GLU B 1 70 ? -8.328 -3.953 -2.184 1 97.12 70 GLU B C 1
ATOM 3248 O O . GLU B 1 70 ? -9.531 -3.689 -2.252 1 97.12 70 GLU B O 1
ATOM 3253 N N . SER B 1 71 ? -7.824 -5.039 -2.676 1 96.56 71 SER B N 1
ATOM 3254 C CA . SER B 1 71 ? -8.625 -5.984 -3.443 1 96.56 71 SER B CA 1
ATOM 3255 C C . SER B 1 71 ? -9.57 -6.77 -2.539 1 96.56 71 SER B C 1
ATOM 3257 O O . SER B 1 71 ? -10.609 -7.262 -2.992 1 96.56 71 SER B O 1
ATOM 3259 N N . GLY B 1 72 ? -9.094 -7.023 -1.28 1 95.06 72 GLY B N 1
ATOM 3260 C CA . GLY B 1 72 ? -9.867 -7.828 -0.345 1 95.06 72 GLY B CA 1
ATOM 3261 C C . GLY B 1 72 ? -9.648 -9.32 -0.525 1 95.06 72 GLY B C 1
ATOM 3262 O O . GLY B 1 72 ? -10.258 -10.125 0.179 1 95.06 72 GLY B O 1
ATOM 3263 N N . ALA B 1 73 ? -8.766 -9.727 -1.382 1 95.75 73 ALA B N 1
ATOM 3264 C CA . ALA B 1 73 ? -8.547 -11.141 -1.663 1 95.75 73 ALA B CA 1
ATOM 3265 C C . ALA B 1 73 ? -8 -11.867 -0.433 1 95.75 73 ALA B C 1
ATOM 3267 O O . ALA B 1 73 ? -7.168 -11.328 0.295 1 95.75 73 ALA B O 1
ATOM 3268 N N . PRO B 1 74 ? -8.438 -13.094 -0.221 1 95.75 74 PRO B N 1
ATOM 3269 C CA . PRO B 1 74 ? -7.93 -13.867 0.919 1 95.75 74 PRO B CA 1
ATOM 3270 C C . PRO B 1 74 ? -6.555 -14.469 0.658 1 95.75 74 PRO B C 1
ATOM 3272 O O . PRO B 1 74 ? -5.863 -14.875 1.599 1 95.75 74 PRO B O 1
ATOM 3275 N N . MET B 1 75 ? -6.16 -14.531 -0.632 1 96.44 75 MET B N 1
ATOM 3276 C CA . MET B 1 75 ? -4.906 -15.18 -1.007 1 96.44 75 MET B CA 1
ATOM 3277 C C . MET B 1 75 ? -4.098 -14.289 -1.949 1 96.44 75 MET B C 1
ATOM 3279 O O . MET B 1 75 ? -4.664 -13.477 -2.676 1 96.44 75 MET B O 1
ATOM 3283 N N . VAL B 1 76 ? -2.811 -14.453 -1.871 1 98.06 76 VAL B N 1
ATOM 3284 C CA . VAL B 1 76 ? -1.922 -13.727 -2.768 1 98.06 76 VAL B CA 1
ATOM 3285 C C . VAL B 1 76 ? -0.787 -14.633 -3.227 1 98.06 76 VAL B C 1
ATOM 3287 O O . VAL B 1 76 ? -0.236 -15.398 -2.432 1 98.06 76 VAL B O 1
ATOM 3290 N N . SER B 1 77 ? -0.589 -14.656 -4.504 1 97.88 77 SER B N 1
ATOM 3291 C CA . SER B 1 77 ? 0.603 -15.25 -5.098 1 97.88 77 SER B CA 1
ATOM 3292 C C . SER B 1 77 ? 1.606 -14.188 -5.52 1 97.88 77 SER B C 1
ATOM 3294 O O . SER B 1 77 ? 1.329 -13.383 -6.414 1 97.88 77 SER B O 1
ATOM 3296 N N . ILE B 1 78 ? 2.738 -14.188 -4.848 1 98.69 78 ILE B N 1
ATOM 3297 C CA . ILE B 1 78 ? 3.766 -13.211 -5.172 1 98.69 78 ILE B CA 1
ATOM 3298 C C . ILE B 1 78 ? 4.707 -13.773 -6.23 1 98.69 78 ILE B C 1
ATOM 3300 O O . ILE B 1 78 ? 5.398 -14.773 -5.988 1 98.69 78 ILE B O 1
ATOM 3304 N N . ALA B 1 79 ? 4.641 -13.18 -7.363 1 96.31 79 ALA B N 1
ATOM 3305 C CA . ALA B 1 79 ? 5.465 -13.609 -8.492 1 96.31 79 ALA B CA 1
ATOM 3306 C C . ALA B 1 79 ? 6.277 -12.445 -9.047 1 96.31 79 ALA B C 1
ATOM 3308 O O . ALA B 1 79 ? 6.797 -11.617 -8.289 1 96.31 79 ALA B O 1
ATOM 3309 N N . GLY B 1 80 ? 6.312 -12.391 -10.391 1 93.12 80 GLY B N 1
ATOM 3310 C CA . GLY B 1 80 ? 7.191 -11.453 -11.07 1 93.12 80 GLY B CA 1
ATOM 3311 C C . GLY B 1 80 ? 8.328 -12.133 -11.805 1 93.12 80 GLY B C 1
ATOM 3312 O O . GLY B 1 80 ? 8.133 -13.172 -12.438 1 93.12 80 GLY B O 1
ATOM 3313 N N . GLY B 1 81 ? 9.492 -11.422 -11.906 1 95.19 81 GLY B N 1
ATOM 3314 C CA . GLY B 1 81 ? 10.672 -12.203 -12.258 1 95.19 81 GLY B CA 1
ATOM 3315 C C . GLY B 1 81 ? 11.039 -13.234 -11.203 1 95.19 81 GLY B C 1
ATOM 3316 O O . GLY B 1 81 ? 10.367 -14.258 -11.07 1 95.19 81 GLY B O 1
ATOM 3317 N N . GLU B 1 82 ? 11.984 -12.812 -10.406 1 98.25 82 GLU B N 1
ATOM 3318 C CA . GLU B 1 82 ? 12.305 -13.609 -9.219 1 98.25 82 GLU B CA 1
ATOM 3319 C C . GLU B 1 82 ? 12.086 -12.797 -7.941 1 98.25 82 GLU B C 1
ATOM 3321 O O . GLU B 1 82 ? 12.938 -12 -7.555 1 98.25 82 GLU B O 1
ATOM 3326 N N . PRO B 1 83 ? 10.938 -13.117 -7.262 1 98.31 83 PRO B N 1
ATOM 3327 C CA . PRO B 1 83 ? 10.578 -12.289 -6.105 1 98.31 83 PRO B CA 1
ATOM 3328 C C . PRO B 1 83 ? 11.656 -12.289 -5.027 1 98.31 83 PRO B C 1
ATOM 3330 O O . PRO B 1 83 ? 11.812 -11.297 -4.309 1 98.31 83 PRO B O 1
ATOM 3333 N N . LEU B 1 84 ? 12.414 -13.305 -4.898 1 98.69 84 LEU B N 1
ATOM 3334 C CA . LEU B 1 84 ? 13.438 -13.375 -3.859 1 98.69 84 LEU B CA 1
ATOM 3335 C C . LEU B 1 84 ? 14.547 -12.359 -4.121 1 98.69 84 LEU B C 1
ATOM 3337 O O . LEU B 1 84 ? 15.391 -12.125 -3.254 1 98.69 84 LEU B O 1
ATOM 3341 N N . MET B 1 85 ? 14.547 -11.75 -5.293 1 98.44 85 MET B N 1
ATOM 3342 C CA . MET B 1 85 ? 15.492 -10.68 -5.59 1 98.44 85 MET B CA 1
ATOM 3343 C C . MET B 1 85 ? 15.047 -9.359 -4.965 1 98.44 85 MET B C 1
ATOM 3345 O O . MET B 1 85 ? 15.82 -8.398 -4.902 1 98.44 85 MET B O 1
ATOM 3349 N N . HIS B 1 86 ? 13.82 -9.195 -4.574 1 98.44 86 HIS B N 1
ATOM 3350 C CA . HIS B 1 86 ? 13.336 -7.996 -3.9 1 98.44 86 HIS B CA 1
ATOM 3351 C C . HIS B 1 86 ? 13.938 -7.867 -2.504 1 98.44 86 HIS B C 1
ATOM 3353 O O . HIS B 1 86 ? 13.812 -8.781 -1.686 1 98.44 86 HIS B O 1
ATOM 3359 N N . PRO B 1 87 ? 14.461 -6.781 -2.174 1 97.56 87 PRO B N 1
ATOM 3360 C CA . PRO B 1 87 ? 15.203 -6.656 -0.918 1 97.56 87 PRO B CA 1
ATOM 3361 C C . PRO B 1 87 ? 14.305 -6.758 0.313 1 97.56 87 PRO B C 1
ATOM 3363 O O . PRO B 1 87 ? 14.766 -7.168 1.383 1 97.56 87 PRO B O 1
ATOM 3366 N N . GLN B 1 88 ? 13.047 -6.379 0.223 1 97.81 88 GLN B N 1
ATOM 3367 C CA . GLN B 1 88 ? 12.148 -6.391 1.371 1 97.81 88 GLN B CA 1
ATOM 3368 C C . GLN B 1 88 ? 11.047 -7.438 1.201 1 97.81 88 GLN B C 1
ATOM 3370 O O . GLN B 1 88 ? 9.93 -7.258 1.692 1 97.81 88 GLN B O 1
ATOM 3375 N N . ILE B 1 89 ? 11.344 -8.516 0.474 1 98.75 89 ILE B N 1
ATOM 3376 C CA . ILE B 1 89 ? 10.336 -9.531 0.187 1 98.75 89 ILE B CA 1
ATOM 3377 C C . ILE B 1 89 ? 9.867 -10.18 1.488 1 98.75 89 ILE B C 1
ATOM 3379 O O . ILE B 1 89 ? 8.695 -10.516 1.635 1 98.75 89 ILE B O 1
ATOM 3383 N N . ASP B 1 90 ? 10.773 -10.328 2.418 1 98.44 90 ASP B N 1
ATOM 3384 C CA . ASP B 1 90 ? 10.438 -10.922 3.709 1 98.44 90 ASP B CA 1
ATOM 3385 C C . ASP B 1 90 ? 9.438 -10.062 4.473 1 98.44 90 ASP B C 1
ATOM 3387 O O . ASP B 1 90 ? 8.523 -10.578 5.109 1 98.44 90 ASP B O 1
ATOM 3391 N N . GLU B 1 91 ? 9.594 -8.734 4.367 1 98.06 91 GLU B N 1
ATOM 3392 C CA . GLU B 1 91 ? 8.688 -7.809 5.039 1 98.06 91 GLU B CA 1
ATOM 3393 C C . GLU B 1 91 ? 7.297 -7.832 4.406 1 98.06 91 GLU B C 1
ATOM 3395 O O . GLU B 1 91 ? 6.289 -7.754 5.105 1 98.06 91 GLU B O 1
ATOM 3400 N N . ILE B 1 92 ? 7.242 -7.91 3.088 1 98.69 92 ILE B N 1
ATOM 3401 C CA . ILE B 1 92 ? 5.969 -8.031 2.385 1 98.69 92 ILE B CA 1
ATOM 3402 C C . ILE B 1 92 ? 5.234 -9.281 2.867 1 98.69 92 ILE B C 1
ATOM 3404 O O . ILE B 1 92 ? 4.066 -9.211 3.256 1 98.69 92 ILE B O 1
ATOM 3408 N N . VAL B 1 93 ? 5.949 -10.406 2.93 1 98.81 93 VAL B N 1
ATOM 3409 C CA . VAL B 1 93 ? 5.367 -11.68 3.35 1 98.81 93 VAL B CA 1
ATOM 3410 C C . VAL B 1 93 ? 4.918 -11.586 4.805 1 98.81 93 VAL B C 1
ATOM 3412 O O . VAL B 1 93 ? 3.797 -11.969 5.145 1 98.81 93 VAL B O 1
ATOM 3415 N N . ARG B 1 94 ? 5.758 -11.062 5.641 1 98.38 94 ARG B N 1
ATOM 3416 C CA . ARG B 1 94 ? 5.461 -10.961 7.066 1 98.38 94 ARG B CA 1
ATOM 3417 C C . ARG B 1 94 ? 4.184 -10.164 7.305 1 98.38 94 ARG B C 1
ATOM 3419 O O . ARG B 1 94 ? 3.318 -10.586 8.07 1 98.38 94 ARG B O 1
ATOM 3426 N N . GLN B 1 95 ? 4.043 -9.039 6.664 1 98.19 95 GLN B N 1
ATOM 3427 C CA . GLN B 1 95 ? 2.891 -8.172 6.883 1 98.19 95 GLN B CA 1
ATOM 3428 C C . GLN B 1 95 ? 1.608 -8.828 6.379 1 98.19 95 GLN B C 1
ATOM 3430 O O . GLN B 1 95 ? 0.557 -8.711 7.012 1 98.19 95 GLN B O 1
ATOM 3435 N N . LEU B 1 96 ? 1.673 -9.477 5.27 1 98.69 96 LEU B N 1
ATOM 3436 C CA . LEU B 1 96 ? 0.498 -10.141 4.719 1 98.69 96 LEU B CA 1
ATOM 3437 C C . LEU B 1 96 ? 0.083 -11.32 5.594 1 98.69 96 LEU B C 1
ATOM 3439 O O . LEU B 1 96 ? -1.107 -11.523 5.844 1 98.69 96 LEU B O 1
ATOM 3443 N N . VAL B 1 97 ? 1.089 -12.094 6.086 1 98.31 97 VAL B N 1
ATOM 3444 C CA . VAL B 1 97 ? 0.813 -13.227 6.965 1 98.31 97 VAL B CA 1
ATOM 3445 C C . VAL B 1 97 ? 0.189 -12.727 8.266 1 98.31 97 VAL B C 1
ATOM 3447 O O . VAL B 1 97 ? -0.763 -13.328 8.773 1 98.31 97 VAL B O 1
ATOM 3450 N N . ALA B 1 98 ? 0.732 -11.617 8.758 1 97.12 98 ALA B N 1
ATOM 3451 C CA . ALA B 1 98 ? 0.211 -11.031 9.992 1 97.12 98 ALA B CA 1
ATOM 3452 C C . ALA B 1 98 ? -1.256 -10.641 9.836 1 97.12 98 ALA B C 1
ATOM 3454 O O . ALA B 1 98 ? -2.002 -10.602 10.812 1 97.12 98 ALA B O 1
ATOM 3455 N N . ARG B 1 99 ? -1.646 -10.398 8.664 1 96.56 99 ARG B N 1
ATOM 3456 C CA . ARG B 1 99 ? -3.023 -10.008 8.375 1 96.56 99 ARG B CA 1
ATOM 3457 C C . ARG B 1 99 ? -3.844 -11.203 7.906 1 96.56 99 ARG B C 1
ATOM 3459 O O . ARG B 1 99 ? -4.91 -11.031 7.309 1 96.56 99 ARG B O 1
ATOM 3466 N N . LYS B 1 100 ? -3.27 -12.383 7.984 1 96.56 100 LYS B N 1
ATOM 3467 C CA . LYS B 1 100 ? -3.912 -13.68 7.762 1 96.56 100 LYS B CA 1
ATOM 3468 C C . LYS B 1 100 ? -4.266 -13.867 6.289 1 96.56 100 LYS B C 1
ATOM 3470 O O . LYS B 1 100 ? -5.32 -14.422 5.969 1 96.56 100 LYS B O 1
ATOM 3475 N N . LYS B 1 101 ? -3.516 -13.25 5.488 1 97.44 101 LYS B N 1
ATOM 3476 C CA . LYS B 1 101 ? -3.564 -13.609 4.074 1 97.44 101 LYS B CA 1
ATOM 3477 C C . LYS B 1 101 ? -2.773 -14.891 3.803 1 97.44 101 LYS B C 1
ATOM 3479 O O . LYS B 1 101 ? -1.714 -15.102 4.395 1 97.44 101 LYS B O 1
ATOM 3484 N N . TYR B 1 102 ? -3.305 -15.781 2.992 1 96.81 102 TYR B N 1
ATOM 3485 C CA . TYR B 1 102 ? -2.521 -16.922 2.547 1 96.81 102 TYR B CA 1
ATOM 3486 C C . TYR B 1 102 ? -1.541 -16.531 1.45 1 96.81 102 TYR B C 1
ATOM 3488 O O . TYR B 1 102 ? -1.951 -16.094 0.372 1 96.81 102 TYR B O 1
ATOM 3496 N N . VAL B 1 103 ? -0.273 -16.688 1.724 1 98.44 103 VAL B N 1
ATOM 3497 C CA . VAL B 1 103 ? 0.764 -16.172 0.836 1 98.44 103 VAL B CA 1
ATOM 3498 C C . VAL B 1 103 ? 1.498 -17.328 0.169 1 98.44 103 VAL B C 1
ATOM 3500 O O . VAL B 1 103 ? 2.012 -18.219 0.85 1 98.44 103 VAL B O 1
ATOM 3503 N N . PHE B 1 104 ? 1.469 -17.344 -1.145 1 98.06 104 PHE B N 1
ATOM 3504 C CA . PHE B 1 104 ? 2.332 -18.203 -1.947 1 98.06 104 PHE B CA 1
ATOM 3505 C C . PHE B 1 104 ? 3.475 -17.406 -2.561 1 98.06 104 PHE B C 1
ATOM 3507 O O . PHE B 1 104 ? 3.24 -16.5 -3.363 1 98.06 104 PHE B O 1
ATOM 3514 N N . LEU B 1 105 ? 4.664 -17.672 -2.178 1 98.75 105 LEU B N 1
ATOM 3515 C CA . LEU B 1 105 ? 5.828 -17.016 -2.764 1 98.75 105 LEU B CA 1
ATOM 3516 C C . LEU B 1 105 ? 6.414 -17.844 -3.896 1 98.75 105 LEU B C 1
ATOM 3518 O O . LEU B 1 105 ? 7.066 -18.859 -3.648 1 98.75 105 LEU B O 1
ATOM 3522 N N . CYS B 1 106 ? 6.172 -17.406 -5.105 1 98.12 106 CYS B N 1
ATOM 3523 C CA . CYS B 1 106 ? 6.629 -18.141 -6.281 1 98.12 106 CYS B CA 1
ATOM 3524 C C . CYS B 1 106 ? 8.109 -17.875 -6.539 1 98.12 106 CYS B C 1
ATOM 3526 O O . CYS B 1 106 ? 8.539 -16.719 -6.621 1 98.12 106 CYS B O 1
ATOM 3528 N N . THR B 1 107 ? 8.922 -18.938 -6.727 1 98.56 107 THR B N 1
ATOM 3529 C CA . THR B 1 107 ? 10.367 -18.75 -6.863 1 98.56 107 THR B CA 1
ATOM 3530 C C . THR B 1 107 ? 10.969 -19.859 -7.73 1 98.56 107 THR B C 1
ATOM 3532 O O . THR B 1 107 ? 10.438 -20.969 -7.789 1 98.56 107 THR B O 1
ATOM 3535 N N . ASN B 1 108 ? 12.047 -19.516 -8.398 1 97.88 108 ASN B N 1
ATOM 3536 C CA . ASN B 1 108 ? 12.844 -20.531 -9.086 1 97.88 108 ASN B CA 1
ATOM 3537 C C . ASN B 1 108 ? 13.82 -21.203 -8.133 1 97.88 108 ASN B C 1
ATOM 3539 O O . ASN B 1 108 ? 14.539 -22.125 -8.523 1 97.88 108 ASN B O 1
ATOM 3543 N N . ALA B 1 109 ? 13.93 -20.766 -6.895 1 98.25 109 ALA B N 1
ATOM 3544 C CA . ALA B 1 109 ? 14.586 -21.391 -5.75 1 98.25 109 ALA B CA 1
ATOM 3545 C C . ALA B 1 109 ? 16.094 -21.141 -5.785 1 98.25 109 ALA B C 1
ATOM 3547 O O . ALA B 1 109 ? 16.812 -21.547 -4.867 1 98.25 109 ALA B O 1
ATOM 3548 N N . MET B 1 110 ? 16.609 -20.406 -6.758 1 98.38 110 MET B N 1
ATOM 3549 C CA . MET B 1 110 ? 18.047 -20.188 -6.871 1 98.38 110 MET B CA 1
ATOM 3550 C C . MET B 1 110 ? 18.578 -19.375 -5.691 1 98.38 110 MET B C 1
ATOM 3552 O O . MET B 1 110 ? 19.734 -19.531 -5.293 1 98.38 110 MET B O 1
ATOM 3556 N N . LEU B 1 111 ? 17.719 -18.578 -5.148 1 98.56 111 LEU B N 1
ATOM 3557 C CA . LEU B 1 111 ? 18.141 -17.719 -4.043 1 98.56 111 LEU B CA 1
ATOM 3558 C C . LEU B 1 111 ? 17.516 -18.188 -2.729 1 98.56 111 LEU B C 1
ATOM 3560 O O . LEU B 1 111 ? 17.719 -17.562 -1.687 1 98.56 111 LEU B O 1
ATOM 3564 N N . LEU B 1 112 ? 16.766 -19.281 -2.756 1 98.75 112 LEU B N 1
ATOM 3565 C CA . LEU B 1 112 ? 15.938 -19.672 -1.621 1 98.75 112 LEU B CA 1
ATOM 3566 C C . LEU B 1 112 ? 16.797 -20.047 -0.423 1 98.75 112 LEU B C 1
ATOM 3568 O O . LEU B 1 112 ? 16.578 -19.562 0.688 1 98.75 112 LEU B O 1
ATOM 3572 N N . ARG B 1 113 ? 17.812 -20.844 -0.588 1 98.19 113 ARG B N 1
ATOM 3573 C CA . ARG B 1 113 ? 18.656 -21.297 0.525 1 98.19 113 ARG B CA 1
ATOM 3574 C C . ARG B 1 113 ? 19.422 -20.141 1.132 1 98.19 113 ARG B C 1
ATOM 3576 O O . ARG B 1 113 ? 19.672 -20.109 2.338 1 98.19 113 ARG B O 1
ATOM 3583 N N . LYS B 1 114 ? 19.781 -19.172 0.333 1 98.12 114 LYS B N 1
ATOM 3584 C CA . LYS B 1 114 ? 20.516 -18.016 0.81 1 98.12 114 LYS B CA 1
ATOM 3585 C C . LYS B 1 114 ? 19.609 -17.078 1.62 1 98.12 114 LYS B C 1
ATOM 3587 O O . LYS B 1 114 ? 20.078 -16.406 2.543 1 98.12 114 LYS B O 1
ATOM 3592 N N . LYS B 1 115 ? 18.344 -17.078 1.331 1 98.31 115 LYS B N 1
ATOM 3593 C CA . LYS B 1 115 ? 17.453 -16.078 1.904 1 98.31 115 LYS B CA 1
ATOM 3594 C C . LYS B 1 115 ? 16.469 -16.703 2.889 1 98.31 115 LYS B C 1
ATOM 3596 O O . LYS B 1 115 ? 15.711 -16 3.555 1 98.31 115 LYS B O 1
ATOM 3601 N N . ILE B 1 116 ? 16.469 -17.953 3.043 1 98.44 116 ILE B N 1
ATOM 3602 C CA . ILE B 1 116 ? 15.422 -18.703 3.73 1 98.44 116 ILE B CA 1
ATOM 3603 C C . ILE B 1 116 ? 15.352 -18.266 5.191 1 98.44 116 ILE B C 1
ATOM 3605 O O . ILE B 1 116 ? 14.289 -18.328 5.812 1 98.44 116 ILE B O 1
ATOM 3609 N N . GLU B 1 117 ? 16.438 -17.766 5.805 1 98.19 117 GLU B N 1
ATOM 3610 C CA . GLU B 1 117 ? 16.484 -17.359 7.207 1 98.19 117 GLU B CA 1
ATOM 3611 C C . GLU B 1 117 ? 15.633 -16.109 7.445 1 98.19 117 GLU B C 1
ATOM 3613 O O . GLU B 1 117 ? 15.289 -15.797 8.586 1 98.19 117 GLU B O 1
ATOM 3618 N N . LYS B 1 118 ? 15.328 -15.414 6.41 1 97.94 118 LYS B N 1
ATOM 3619 C CA . LYS B 1 118 ? 14.539 -14.188 6.531 1 97.94 118 LYS B CA 1
ATOM 3620 C C . LYS B 1 118 ? 13.062 -14.5 6.75 1 97.94 118 LYS B C 1
ATOM 3622 O O . LYS B 1 118 ? 12.289 -13.617 7.117 1 97.94 118 LYS B O 1
ATOM 3627 N N . PHE B 1 119 ? 12.703 -15.711 6.555 1 98.62 119 PHE B N 1
ATOM 3628 C CA . PHE B 1 119 ? 11.297 -16.094 6.617 1 98.62 119 PHE B CA 1
ATOM 3629 C C . PHE B 1 119 ? 11.031 -16.984 7.832 1 98.62 119 PHE B C 1
ATOM 3631 O O . PHE B 1 119 ? 11.953 -17.609 8.359 1 98.62 119 PHE B O 1
ATOM 3638 N N . GLU B 1 120 ? 9.789 -17.031 8.219 1 98.31 120 GLU B N 1
ATOM 3639 C CA . GLU B 1 120 ? 9.32 -17.906 9.289 1 98.31 120 GLU B CA 1
ATOM 3640 C C . GLU B 1 120 ? 8.172 -18.781 8.812 1 98.31 120 GLU B C 1
ATOM 3642 O O . GLU B 1 120 ? 7.266 -18.312 8.125 1 98.31 120 GLU B O 1
ATOM 3647 N N . PRO B 1 121 ? 8.273 -20.078 9.18 1 98.19 121 PRO B N 1
ATOM 3648 C CA . PRO B 1 121 ? 7.148 -20.938 8.828 1 98.19 121 PRO B CA 1
ATOM 3649 C C . PRO B 1 121 ? 5.82 -20.453 9.406 1 98.19 121 PRO B C 1
ATOM 3651 O O . PRO B 1 121 ? 5.793 -19.891 10.5 1 98.19 121 PRO B O 1
ATOM 3654 N N . SER B 1 122 ? 4.773 -20.625 8.641 1 97.62 122 SER B N 1
ATOM 3655 C CA . SER B 1 122 ? 3.42 -20.234 9.031 1 97.62 122 SER B CA 1
ATOM 3656 C C . SER B 1 122 ? 2.379 -21.047 8.258 1 97.62 122 SER B C 1
ATOM 3658 O O . SER B 1 122 ? 2.596 -21.406 7.102 1 97.62 122 SER B O 1
ATOM 3660 N N . PRO B 1 123 ? 1.273 -21.328 8.914 1 96.12 123 PRO B N 1
ATOM 3661 C CA . PRO B 1 123 ? 0.186 -21.969 8.164 1 96.12 123 PRO B CA 1
ATOM 3662 C C . PRO B 1 123 ? -0.333 -21.078 7.027 1 96.12 123 PRO B C 1
ATOM 3664 O O . PRO B 1 123 ? -1.035 -21.578 6.141 1 96.12 123 PRO B O 1
ATOM 3667 N N . TYR B 1 124 ? -0.009 -19.797 7.059 1 97.06 124 TYR B N 1
ATOM 3668 C CA . TYR B 1 124 ? -0.478 -18.859 6.043 1 97.06 124 TYR B CA 1
ATOM 3669 C C . TYR B 1 124 ? 0.59 -18.625 4.98 1 97.06 124 TYR B C 1
ATOM 3671 O O . TYR B 1 124 ? 0.452 -17.734 4.137 1 97.06 124 TYR B O 1
ATOM 3679 N N . PHE B 1 125 ? 1.616 -19.422 5.023 1 98.06 125 PHE B N 1
ATOM 3680 C CA . PHE B 1 125 ? 2.732 -19.156 4.125 1 98.06 125 PHE B CA 1
ATOM 3681 C C . PHE B 1 125 ? 3.27 -20.438 3.52 1 98.06 125 PHE B C 1
ATOM 3683 O O . PHE B 1 125 ? 3.469 -21.438 4.227 1 98.06 125 PHE B O 1
ATOM 3690 N N . ALA B 1 126 ? 3.48 -20.391 2.178 1 98.12 126 ALA B N 1
ATOM 3691 C CA . ALA B 1 126 ? 4.121 -21.5 1.478 1 98.12 126 ALA B CA 1
ATOM 3692 C C . ALA B 1 126 ? 5.027 -21 0.361 1 98.12 126 ALA B C 1
ATOM 3694 O O . ALA B 1 126 ? 4.707 -20.016 -0.312 1 98.12 126 ALA B O 1
ATOM 3695 N N . PHE B 1 127 ? 6.16 -21.672 0.213 1 98.69 127 PHE B N 1
ATOM 3696 C CA . PHE B 1 127 ? 6.941 -21.469 -1 1 98.69 127 PHE B CA 1
ATOM 3697 C C . PHE B 1 127 ? 6.336 -22.219 -2.172 1 98.69 127 PHE B C 1
ATOM 3699 O O . PHE B 1 127 ? 5.895 -23.359 -2.018 1 98.69 127 PHE B O 1
ATOM 3706 N N . ALA B 1 128 ? 6.207 -21.578 -3.279 1 98.25 128 ALA B N 1
ATOM 3707 C CA . ALA B 1 128 ? 5.809 -22.219 -4.527 1 98.25 128 ALA B CA 1
ATOM 3708 C C . ALA B 1 128 ? 6.988 -22.312 -5.492 1 98.25 128 ALA B C 1
ATOM 3710 O O . ALA B 1 128 ? 7.242 -21.391 -6.27 1 98.25 128 ALA B O 1
ATOM 3711 N N . VAL B 1 129 ? 7.617 -23.453 -5.516 1 98.69 129 VAL B N 1
ATOM 3712 C CA . VAL B 1 129 ? 8.844 -23.641 -6.289 1 98.69 129 VAL B CA 1
ATOM 3713 C C . VAL B 1 129 ? 8.508 -24.172 -7.676 1 98.69 129 VAL B C 1
ATOM 3715 O O . VAL B 1 129 ? 7.758 -25.141 -7.809 1 98.69 129 VAL B O 1
ATOM 3718 N N . HIS B 1 130 ? 9.062 -23.562 -8.641 1 97.31 130 HIS B N 1
ATOM 3719 C CA . HIS B 1 130 ? 8.812 -23.984 -10.008 1 97.31 130 HIS B CA 1
ATOM 3720 C C . HIS B 1 130 ? 9.734 -25.141 -10.406 1 97.31 130 HIS B C 1
ATOM 3722 O O . HIS B 1 130 ? 10.961 -25.016 -10.328 1 97.31 130 HIS B O 1
ATOM 3728 N N . ILE B 1 131 ? 9.156 -26.203 -10.836 1 97.69 131 ILE B N 1
ATOM 3729 C CA . ILE B 1 131 ? 9.852 -27.359 -11.391 1 97.69 131 ILE B CA 1
ATOM 3730 C C . ILE B 1 131 ? 9.094 -27.875 -12.617 1 97.69 131 ILE B C 1
ATOM 3732 O O . ILE B 1 131 ? 8.016 -28.453 -12.492 1 97.69 131 ILE B O 1
ATOM 3736 N N . ASP B 1 132 ? 9.742 -27.766 -13.797 1 95.19 132 ASP B N 1
ATOM 3737 C CA . ASP B 1 132 ? 9.008 -28 -15.031 1 95.19 132 ASP B CA 1
ATOM 3738 C C . ASP B 1 132 ? 9.367 -29.359 -15.641 1 95.19 132 ASP B C 1
ATOM 3740 O O . ASP B 1 132 ? 9.031 -29.625 -16.797 1 95.19 132 ASP B O 1
ATOM 3744 N N . GLY B 1 133 ? 10.008 -30.219 -14.992 1 96.94 133 GLY B N 1
ATOM 3745 C CA . GLY B 1 133 ? 10.422 -31.547 -15.43 1 96.94 133 GLY B CA 1
ATOM 3746 C C . GLY B 1 133 ? 11.578 -32.094 -14.617 1 96.94 133 GLY B C 1
ATOM 3747 O O . GLY B 1 133 ? 11.992 -31.5 -13.625 1 96.94 133 GLY B O 1
ATOM 3748 N N . MET B 1 134 ? 11.984 -33.281 -15.07 1 97.81 134 MET B N 1
ATOM 3749 C CA . MET B 1 134 ? 13.195 -33.812 -14.461 1 97.81 134 MET B CA 1
ATOM 3750 C C . MET B 1 134 ? 14.422 -33 -14.867 1 97.81 134 MET B C 1
ATOM 3752 O O . MET B 1 134 ? 14.289 -31.969 -15.523 1 97.81 134 MET B O 1
ATOM 3756 N N . ARG B 1 135 ? 15.562 -33.406 -14.406 1 97.88 135 ARG B N 1
ATOM 3757 C CA . ARG B 1 135 ? 16.781 -32.594 -14.398 1 97.88 135 ARG B CA 1
ATOM 3758 C C . ARG B 1 135 ? 17.047 -32 -15.773 1 97.88 135 ARG B C 1
ATOM 3760 O O . ARG B 1 135 ? 17.109 -30.766 -15.914 1 97.88 135 ARG B O 1
ATOM 3767 N N . GLU B 1 136 ? 17.172 -32.75 -16.828 1 96.62 136 GLU B N 1
ATOM 3768 C CA . GLU B 1 136 ? 17.531 -32.281 -18.156 1 96.62 136 GLU B CA 1
ATOM 3769 C C . GLU B 1 136 ? 16.453 -31.359 -18.719 1 96.62 136 GLU B C 1
ATOM 3771 O O . GLU B 1 136 ? 16.75 -30.281 -19.25 1 96.62 136 GLU B O 1
ATOM 3776 N N . ARG B 1 137 ? 15.266 -31.781 -18.594 1 95.31 137 ARG B N 1
ATOM 3777 C CA . ARG B 1 137 ? 14.141 -31.016 -19.109 1 95.31 137 ARG B CA 1
ATOM 3778 C C . ARG B 1 137 ? 13.984 -29.688 -18.391 1 95.31 137 ARG B C 1
ATOM 3780 O O . ARG B 1 137 ? 13.75 -28.656 -19.016 1 95.31 137 ARG B O 1
ATOM 3787 N N . HIS B 1 138 ? 14.031 -29.719 -17.078 1 97 138 HIS B N 1
ATOM 3788 C CA . HIS B 1 138 ? 13.891 -28.484 -16.297 1 97 138 HIS B CA 1
ATOM 3789 C C . HIS B 1 138 ? 14.984 -27.484 -16.641 1 97 138 HIS B C 1
ATOM 3791 O O . HIS B 1 138 ? 14.703 -26.312 -16.906 1 97 138 HIS B O 1
ATOM 3797 N N . ASP B 1 139 ? 16.203 -27.953 -16.688 1 97.5 139 ASP B N 1
ATOM 3798 C CA . ASP B 1 139 ? 17.328 -27.078 -16.969 1 97.5 139 ASP B CA 1
ATOM 3799 C C . ASP B 1 139 ? 17.219 -26.5 -18.391 1 97.5 139 ASP B C 1
ATOM 3801 O O . ASP B 1 139 ? 17.594 -25.344 -18.625 1 97.5 139 ASP B O 1
ATOM 3805 N N . GLU B 1 140 ? 16.734 -27.266 -19.297 1 94.56 140 GLU B N 1
ATOM 3806 C CA . GLU B 1 140 ? 16.5 -26.781 -20.656 1 94.56 140 GLU B CA 1
ATOM 3807 C C . GLU B 1 140 ? 15.438 -25.688 -20.672 1 94.56 140 GLU B C 1
ATOM 3809 O O . GLU B 1 140 ? 15.602 -24.656 -21.328 1 94.56 140 GLU B O 1
ATOM 3814 N N . SER B 1 141 ? 14.406 -25.875 -19.953 1 92.5 141 SER B N 1
ATOM 3815 C CA . SER B 1 141 ? 13.281 -24.938 -19.938 1 92.5 141 SER B CA 1
ATOM 3816 C C . SER B 1 141 ? 13.695 -23.578 -19.359 1 92.5 141 SER B C 1
ATOM 3818 O O . SER B 1 141 ? 13.195 -22.547 -19.797 1 92.5 141 SER B O 1
ATOM 3820 N N . VAL B 1 142 ? 14.609 -23.594 -18.406 1 95.06 142 VAL B N 1
ATOM 3821 C CA . VAL B 1 142 ? 14.992 -22.344 -17.75 1 95.06 142 VAL B CA 1
ATOM 3822 C C . VAL B 1 142 ? 16.312 -21.844 -18.359 1 95.06 142 VAL B C 1
ATOM 3824 O O . VAL B 1 142 ? 16.875 -20.859 -17.875 1 95.06 142 VAL B O 1
ATOM 3827 N N . ALA B 1 143 ? 16.891 -22.562 -19.328 1 94.5 143 ALA B N 1
ATOM 3828 C CA . ALA B 1 143 ? 18.062 -22.188 -20.125 1 94.5 143 ALA B CA 1
ATOM 3829 C C . ALA B 1 143 ? 19.281 -22.031 -19.234 1 94.5 143 ALA B C 1
ATOM 3831 O O . ALA B 1 143 ? 20.078 -21.094 -19.422 1 94.5 143 ALA B O 1
ATOM 3832 N N . LYS B 1 144 ? 19.438 -22.828 -18.234 1 96.94 144 LYS B N 1
ATOM 3833 C CA . LYS B 1 144 ? 20.594 -22.812 -17.344 1 96.94 144 LYS B CA 1
ATOM 3834 C C . LYS B 1 144 ? 20.797 -24.188 -16.703 1 96.94 144 LYS B C 1
ATOM 3836 O O . LYS B 1 144 ? 19.875 -24.75 -16.109 1 96.94 144 LYS B O 1
ATOM 3841 N N . GLU B 1 145 ? 22 -24.688 -16.781 1 97.06 145 GLU B N 1
ATOM 3842 C CA . GLU B 1 145 ? 22.328 -25.969 -16.172 1 97.06 145 GLU B CA 1
ATOM 3843 C C . GLU B 1 145 ? 22.469 -25.859 -14.664 1 97.06 145 GLU B C 1
ATOM 3845 O O . GLU B 1 145 ? 22.969 -24.85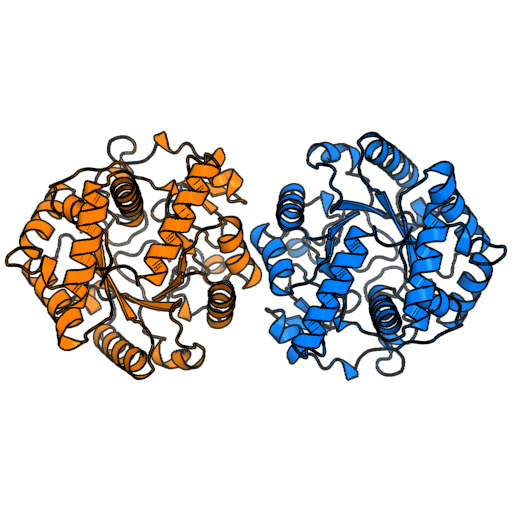9 -14.156 1 97.06 145 GLU B O 1
ATOM 3850 N N . GLY B 1 146 ? 22 -26.891 -13.961 1 98 146 GLY B N 1
ATOM 3851 C CA . GLY B 1 146 ? 22.219 -26.969 -12.523 1 98 146 GLY B CA 1
ATOM 3852 C C . GLY B 1 146 ? 21.047 -26.406 -11.727 1 98 146 GLY B C 1
ATOM 3853 O O . GLY B 1 146 ? 21.016 -26.547 -10.5 1 98 146 GLY B O 1
ATOM 3854 N N . VAL B 1 147 ? 20.109 -25.844 -12.383 1 98.38 147 VAL B N 1
ATOM 3855 C CA . VAL B 1 147 ? 19 -25.203 -11.695 1 98.38 147 VAL B CA 1
ATOM 3856 C C . VAL B 1 147 ? 18.141 -26.266 -11.008 1 98.38 147 VAL B C 1
ATOM 3858 O O . VAL B 1 147 ? 17.688 -26.062 -9.875 1 98.38 147 VAL B O 1
ATOM 3861 N N . PHE B 1 148 ? 17.938 -27.391 -11.633 1 98.5 148 PHE B N 1
ATOM 3862 C CA . PHE B 1 148 ? 17.141 -28.469 -11.055 1 98.5 148 PHE B CA 1
ATOM 3863 C C . PHE B 1 148 ? 17.734 -28.922 -9.719 1 98.5 148 PHE B C 1
ATOM 3865 O O . PHE B 1 148 ? 17.016 -28.984 -8.719 1 98.5 148 PHE B O 1
ATOM 3872 N N . ASP B 1 149 ? 18.953 -29.188 -9.68 1 98.69 149 ASP B N 1
ATOM 3873 C CA . ASP B 1 149 ? 19.609 -29.672 -8.477 1 98.69 149 ASP B CA 1
ATOM 3874 C C . ASP B 1 149 ? 19.531 -28.656 -7.348 1 98.69 149 ASP B C 1
ATOM 3876 O O . ASP B 1 149 ? 19.297 -29.016 -6.191 1 98.69 149 ASP B O 1
ATOM 3880 N N . GLU B 1 150 ? 19.734 -27.422 -7.727 1 98.56 150 GLU B N 1
ATOM 3881 C CA . GLU B 1 150 ? 19.625 -26.359 -6.73 1 98.56 150 GLU B CA 1
ATOM 3882 C C . GLU B 1 150 ? 18.219 -26.25 -6.176 1 98.56 150 GLU B C 1
ATOM 3884 O O . GLU B 1 150 ? 18.031 -26.078 -4.973 1 98.56 150 GLU B O 1
ATOM 3889 N N . ALA B 1 151 ? 17.25 -26.344 -7.02 1 98.75 151 ALA B N 1
ATOM 3890 C CA . ALA B 1 151 ? 15.852 -26.266 -6.59 1 98.75 151 ALA B CA 1
ATOM 3891 C C . ALA B 1 151 ? 15.508 -27.422 -5.66 1 98.75 151 ALA B C 1
ATOM 3893 O O . ALA B 1 151 ? 14.836 -27.234 -4.645 1 98.75 151 ALA B O 1
ATOM 3894 N N . VAL B 1 152 ? 15.945 -28.594 -5.98 1 98.75 152 VAL B N 1
ATOM 3895 C CA . VAL B 1 152 ? 15.695 -29.781 -5.164 1 98.75 152 VAL B CA 1
ATOM 3896 C C . VAL B 1 152 ? 16.328 -29.594 -3.783 1 98.75 152 VAL B C 1
ATOM 3898 O O . VAL B 1 152 ? 15.68 -29.859 -2.764 1 98.75 152 VAL B O 1
ATOM 3901 N N . ALA B 1 153 ? 17.562 -29.125 -3.791 1 98.75 153 ALA B N 1
ATOM 3902 C CA . ALA B 1 153 ? 18.234 -28.875 -2.525 1 98.75 153 ALA B CA 1
ATOM 3903 C C . ALA B 1 153 ? 17.484 -27.844 -1.696 1 98.75 153 ALA B C 1
ATOM 3905 O O . ALA B 1 153 ? 17.359 -27.984 -0.478 1 98.75 153 ALA B O 1
ATOM 3906 N N . ALA B 1 154 ? 17.016 -26.859 -2.338 1 98.81 154 ALA B N 1
ATOM 3907 C CA . ALA B 1 154 ? 16.281 -25.781 -1.667 1 98.81 154 ALA B CA 1
ATOM 3908 C C . ALA B 1 154 ? 14.977 -26.312 -1.08 1 98.81 154 ALA B C 1
ATOM 3910 O O . ALA B 1 154 ? 14.602 -25.938 0.037 1 98.81 154 ALA B O 1
ATOM 3911 N N . ILE B 1 155 ? 14.281 -27.125 -1.832 1 98.81 155 ILE B N 1
ATOM 3912 C CA . ILE B 1 155 ? 13.031 -27.719 -1.362 1 98.81 155 ILE B CA 1
ATOM 3913 C C . ILE B 1 155 ? 13.289 -28.547 -0.11 1 98.81 155 ILE B C 1
ATOM 3915 O O . ILE B 1 155 ? 12.578 -28.422 0.89 1 98.81 155 ILE B O 1
ATOM 3919 N N . LYS B 1 156 ? 14.281 -29.359 -0.146 1 98.75 156 LYS B N 1
ATOM 3920 C CA . LYS B 1 156 ? 14.625 -30.203 1.001 1 98.75 156 LYS B CA 1
ATOM 3921 C C . LYS B 1 156 ? 14.945 -29.359 2.227 1 98.75 156 LYS B C 1
ATOM 3923 O O . LYS B 1 156 ? 14.484 -29.656 3.334 1 98.75 156 LYS B O 1
ATOM 3928 N N . GLU B 1 157 ? 15.688 -28.312 1.98 1 98.62 157 GLU B N 1
ATOM 3929 C CA . GLU B 1 157 ? 16.031 -27.406 3.078 1 98.62 157 GLU B CA 1
ATOM 3930 C C . GLU B 1 157 ? 14.797 -26.734 3.65 1 98.62 157 GLU B C 1
ATOM 3932 O O . GLU B 1 157 ? 14.648 -26.625 4.867 1 98.62 157 GLU B O 1
ATOM 3937 N N . ALA B 1 158 ? 13.945 -26.234 2.791 1 98.75 158 ALA B N 1
ATOM 3938 C CA . ALA B 1 158 ? 12.719 -25.578 3.225 1 98.75 158 ALA B CA 1
ATOM 3939 C C . ALA B 1 158 ? 11.852 -26.516 4.059 1 98.75 158 ALA B C 1
ATOM 3941 O O . ALA B 1 158 ? 11.367 -26.141 5.133 1 98.75 158 ALA B O 1
ATOM 3942 N N . LYS B 1 159 ? 11.711 -27.734 3.605 1 98.25 159 LYS B N 1
ATOM 3943 C CA . LYS B 1 159 ? 10.914 -28.719 4.32 1 98.25 159 LYS B CA 1
ATOM 3944 C C . LYS B 1 159 ? 11.539 -29.078 5.664 1 98.25 159 LYS B C 1
ATOM 3946 O O . LYS B 1 159 ? 10.844 -29.203 6.672 1 98.25 159 LYS B O 1
ATOM 3951 N N . ARG B 1 160 ? 12.82 -29.234 5.652 1 98.19 160 ARG B N 1
ATOM 3952 C CA . ARG B 1 160 ? 13.547 -29.516 6.887 1 98.19 160 ARG B CA 1
ATOM 3953 C C . ARG B 1 160 ? 13.281 -28.453 7.941 1 98.19 160 ARG B C 1
ATOM 3955 O O . ARG B 1 160 ? 13.203 -28.75 9.133 1 98.19 160 ARG B O 1
ATOM 3962 N N . ARG B 1 161 ? 13.125 -27.25 7.504 1 98.12 161 ARG B N 1
ATOM 3963 C CA . ARG B 1 161 ? 12.961 -26.109 8.406 1 98.12 161 ARG B CA 1
ATOM 3964 C C . ARG B 1 161 ? 11.492 -25.922 8.797 1 98.12 161 ARG B C 1
ATOM 3966 O O . ARG B 1 161 ? 11.164 -25.031 9.578 1 98.12 161 ARG B O 1
ATOM 3973 N N . GLY B 1 162 ? 10.648 -26.672 8.18 1 98 162 GLY B N 1
ATOM 3974 C CA . GLY B 1 162 ? 9.258 -26.656 8.602 1 98 162 GLY B CA 1
ATOM 3975 C C . GLY B 1 162 ? 8.375 -25.812 7.703 1 98 162 GLY B C 1
ATOM 3976 O O . GLY B 1 162 ? 7.203 -25.562 8.016 1 98 162 GLY B O 1
ATOM 3977 N N . PHE B 1 163 ? 8.914 -25.359 6.625 1 98.5 163 PHE B N 1
ATOM 3978 C CA . PHE B 1 163 ? 8.109 -24.594 5.684 1 98.5 163 PHE B CA 1
ATOM 3979 C C . PHE B 1 163 ? 7.199 -25.5 4.875 1 98.5 163 PHE B C 1
ATOM 3981 O O . PHE B 1 163 ? 7.57 -26.641 4.57 1 98.5 163 PHE B O 1
ATOM 3988 N N . ARG B 1 164 ? 6.02 -25.016 4.543 1 97.5 164 ARG B N 1
ATOM 3989 C CA . ARG B 1 164 ? 5.211 -25.656 3.512 1 97.5 164 ARG B CA 1
ATOM 3990 C C . ARG B 1 164 ? 5.754 -25.344 2.121 1 97.5 164 ARG B C 1
ATOM 3992 O O . ARG B 1 164 ? 6.125 -24.203 1.834 1 97.5 164 ARG B O 1
ATOM 3999 N N . VAL B 1 165 ? 5.801 -26.375 1.303 1 98.31 165 VAL B N 1
ATOM 4000 C CA . VAL B 1 165 ? 6.328 -26.203 -0.047 1 98.31 165 VAL B CA 1
ATOM 4001 C C . VAL B 1 165 ? 5.332 -26.75 -1.065 1 98.31 165 VAL B C 1
ATOM 4003 O O . VAL B 1 165 ? 4.922 -27.922 -0.977 1 98.31 165 VAL B O 1
ATOM 4006 N N . THR B 1 166 ? 4.914 -25.844 -1.931 1 97.19 166 THR B N 1
ATOM 4007 C CA . THR B 1 166 ? 4.16 -26.219 -3.121 1 97.19 166 THR B CA 1
ATOM 4008 C C . THR B 1 166 ? 5.023 -26.078 -4.371 1 97.19 166 THR B C 1
ATOM 4010 O O . THR B 1 166 ? 6.008 -25.344 -4.375 1 97.19 166 THR B O 1
ATOM 4013 N N . THR B 1 167 ? 4.711 -26.859 -5.363 1 97.69 167 THR B N 1
ATOM 4014 C CA . THR B 1 167 ? 5.426 -26.719 -6.629 1 97.69 167 THR B CA 1
ATOM 4015 C C . THR B 1 167 ? 4.469 -26.312 -7.746 1 97.69 167 THR B C 1
ATOM 4017 O O . THR B 1 167 ? 3.256 -26.484 -7.625 1 97.69 167 THR B O 1
ATOM 4020 N N . ASN B 1 168 ? 4.992 -25.672 -8.641 1 96.06 168 ASN B N 1
ATOM 4021 C CA . ASN B 1 168 ? 4.293 -25.344 -9.883 1 96.06 168 ASN B CA 1
ATOM 4022 C C . ASN B 1 168 ? 5.035 -25.875 -11.102 1 96.06 168 ASN B C 1
ATOM 4024 O O . ASN B 1 168 ? 6.238 -25.656 -11.242 1 96.06 168 ASN B O 1
ATOM 4028 N N . SER B 1 169 ? 4.332 -26.609 -11.914 1 96.19 169 SER B N 1
ATOM 4029 C CA . SER B 1 169 ? 4.914 -27.156 -13.133 1 96.19 169 SER B CA 1
ATOM 4030 C C . SER B 1 169 ? 4.148 -26.703 -14.367 1 96.19 169 SER B C 1
ATOM 4032 O O . SER B 1 169 ? 2.92 -26.797 -14.414 1 96.19 169 SER B O 1
ATOM 4034 N N . THR B 1 170 ? 4.836 -26.156 -15.281 1 93.62 170 THR B N 1
ATOM 4035 C CA . THR B 1 170 ? 4.266 -25.766 -16.562 1 93.62 170 THR B CA 1
ATOM 4036 C C . THR B 1 170 ? 4.648 -26.75 -17.656 1 93.62 170 THR B C 1
ATOM 4038 O O . THR B 1 170 ? 5.828 -27.062 -17.828 1 93.62 170 THR B O 1
ATOM 4041 N N . PHE B 1 171 ? 3.68 -27.172 -18.406 1 93.5 171 PHE B N 1
ATOM 4042 C CA . PHE B 1 171 ? 3.941 -28.188 -19.406 1 93.5 171 PHE B CA 1
ATOM 4043 C C . PHE B 1 171 ? 3.699 -27.641 -20.812 1 93.5 171 PHE B C 1
ATOM 4045 O O . PHE B 1 171 ? 2.746 -26.891 -21.031 1 93.5 171 PHE B O 1
ATOM 4052 N N . PHE B 1 172 ? 4.559 -28.078 -21.703 1 91.38 172 PHE B N 1
ATOM 4053 C CA . PHE B 1 172 ? 4.566 -27.625 -23.094 1 91.38 172 PHE B CA 1
ATOM 4054 C C . PHE B 1 172 ? 4.234 -28.766 -24.047 1 91.38 172 PHE B C 1
ATOM 4056 O O . PHE B 1 172 ? 4.012 -29.891 -23.609 1 91.38 172 PHE B O 1
ATOM 4063 N N . ASN B 1 173 ? 4.082 -28.391 -25.344 1 90.25 173 ASN B N 1
ATOM 4064 C CA . ASN B 1 173 ? 3.746 -29.422 -26.344 1 90.25 173 ASN B CA 1
ATOM 4065 C C . ASN B 1 173 ? 4.906 -30.375 -26.562 1 90.25 173 ASN B C 1
ATOM 4067 O O . ASN B 1 173 ? 4.762 -31.375 -27.281 1 90.25 173 ASN B O 1
ATOM 4071 N N . THR B 1 174 ? 6.055 -30.141 -25.984 1 89.75 174 THR B N 1
ATOM 4072 C CA . THR B 1 174 ? 7.203 -31.047 -26.047 1 89.75 174 THR B CA 1
ATOM 4073 C C . THR B 1 174 ? 7.125 -32.094 -24.938 1 89.75 174 THR B C 1
ATOM 4075 O O . THR B 1 174 ? 7.883 -33.062 -24.953 1 89.75 174 THR B O 1
ATOM 4078 N N . ASP B 1 175 ? 6.273 -31.938 -24.078 1 93.75 175 ASP B N 1
ATOM 4079 C CA . ASP B 1 175 ? 6.105 -32.875 -23 1 93.75 175 ASP B CA 1
ATOM 4080 C C . ASP B 1 175 ? 5.223 -34.062 -23.422 1 93.75 175 ASP B C 1
ATOM 4082 O O . ASP B 1 175 ? 4.391 -33.906 -24.328 1 93.75 175 ASP B O 1
ATOM 4086 N N . THR B 1 176 ? 5.453 -35.219 -22.828 1 95.75 176 THR B N 1
ATOM 4087 C CA . THR B 1 176 ? 4.645 -36.406 -22.984 1 95.75 176 THR B CA 1
ATOM 4088 C C . THR B 1 176 ? 3.979 -36.812 -21.672 1 95.75 176 THR B C 1
ATOM 4090 O O . THR B 1 176 ? 4.395 -36.344 -20.609 1 95.75 176 THR B O 1
ATOM 4093 N N . PRO B 1 177 ? 2.92 -37.625 -21.75 1 96.81 177 PRO B N 1
ATOM 4094 C CA . PRO B 1 177 ? 2.334 -38.094 -20.5 1 96.81 177 PRO B CA 1
ATOM 4095 C C . PRO B 1 177 ? 3.367 -38.719 -19.562 1 96.81 177 PRO B C 1
ATOM 4097 O O . PRO B 1 177 ? 3.322 -38.5 -18.359 1 96.81 177 PRO B O 1
ATOM 4100 N N . GLN B 1 178 ? 4.301 -39.406 -20.172 1 96.94 178 GLN B N 1
ATOM 4101 C CA . GLN B 1 178 ? 5.301 -40.094 -19.359 1 96.94 178 GLN B CA 1
ATOM 4102 C C . GLN B 1 178 ? 6.207 -39.094 -18.641 1 96.94 178 GLN B C 1
ATOM 4104 O O . GLN B 1 178 ? 6.57 -39.281 -17.484 1 96.94 178 GLN B O 1
ATOM 4109 N N . THR B 1 179 ? 6.633 -38.031 -19.297 1 96.5 179 THR B N 1
ATOM 4110 C CA . THR B 1 179 ? 7.48 -37.031 -18.656 1 96.5 179 THR B CA 1
ATOM 4111 C C . THR B 1 179 ? 6.73 -36.344 -17.531 1 96.5 179 THR B C 1
ATOM 4113 O O . THR B 1 179 ? 7.324 -35.969 -16.516 1 96.5 179 THR B O 1
ATOM 4116 N N . ILE B 1 180 ? 5.453 -36.094 -17.703 1 97.19 180 ILE B N 1
ATOM 4117 C CA . ILE B 1 180 ? 4.613 -35.5 -16.656 1 97.19 180 ILE B CA 1
ATOM 4118 C C . ILE B 1 180 ? 4.547 -36.438 -15.453 1 97.19 180 ILE B C 1
ATOM 4120 O O . ILE B 1 180 ? 4.77 -36 -14.32 1 97.19 180 ILE B O 1
ATOM 4124 N N . ILE B 1 181 ? 4.27 -37.688 -15.703 1 98 181 ILE B N 1
ATOM 4125 C CA . ILE B 1 181 ? 4.145 -38.688 -14.641 1 98 181 ILE B CA 1
ATOM 4126 C C . ILE B 1 181 ? 5.449 -38.781 -13.859 1 98 181 ILE B C 1
ATOM 4128 O O . ILE B 1 181 ? 5.438 -38.812 -12.625 1 98 181 ILE B O 1
ATOM 4132 N N . GLU B 1 182 ? 6.551 -38.75 -14.539 1 97.94 182 GLU B N 1
ATOM 4133 C CA . GLU B 1 182 ? 7.855 -38.906 -13.898 1 97.94 182 GLU B CA 1
ATOM 4134 C C . GLU B 1 182 ? 8.133 -37.75 -12.938 1 97.94 182 GLU B C 1
ATOM 4136 O O . GLU B 1 182 ? 8.539 -37.969 -11.797 1 97.94 182 GLU B O 1
ATOM 4141 N N . VAL B 1 183 ? 7.945 -36.562 -13.406 1 98.06 183 VAL B N 1
ATOM 4142 C CA . VAL B 1 183 ? 8.266 -35.406 -12.562 1 98.06 183 VAL B CA 1
ATOM 4143 C C . VAL B 1 183 ? 7.273 -35.312 -11.398 1 98.06 183 VAL B C 1
ATOM 4145 O O . VAL B 1 183 ? 7.656 -35.031 -10.266 1 98.06 183 VAL B O 1
ATOM 4148 N N . LEU B 1 184 ? 5.988 -35.562 -11.609 1 98.06 184 LEU B N 1
ATOM 4149 C CA . LEU B 1 184 ? 4.996 -35.5 -10.547 1 98.06 184 LEU B CA 1
ATOM 4150 C C . LEU B 1 184 ? 5.211 -36.594 -9.531 1 98.06 184 LEU B C 1
ATOM 4152 O O . LEU B 1 184 ? 5.008 -36.406 -8.328 1 98.06 184 LEU B O 1
ATOM 4156 N N . ASN B 1 185 ? 5.617 -37.812 -9.992 1 98.12 185 ASN B N 1
ATOM 4157 C CA . ASN B 1 185 ? 6.004 -38.875 -9.07 1 98.12 185 ASN B CA 1
ATOM 4158 C C . ASN B 1 185 ? 7.184 -38.438 -8.195 1 98.12 185 ASN B C 1
ATOM 4160 O O . ASN B 1 185 ? 7.172 -38.688 -6.98 1 98.12 185 ASN B O 1
ATOM 4164 N N . PHE B 1 186 ? 8.148 -37.906 -8.828 1 98.31 186 PHE B N 1
ATOM 4165 C CA . PHE B 1 186 ? 9.344 -37.5 -8.117 1 98.31 186 PHE B CA 1
ATOM 4166 C C . PHE B 1 186 ? 9 -36.469 -7.047 1 98.31 186 PHE B C 1
ATOM 4168 O O . PHE B 1 186 ? 9.43 -36.594 -5.898 1 98.31 186 PHE B O 1
ATOM 4175 N N . LEU B 1 187 ? 8.242 -35.406 -7.402 1 98.5 187 LEU B N 1
ATOM 4176 C CA . LEU B 1 187 ? 7.848 -34.344 -6.48 1 98.5 187 LEU B CA 1
ATOM 4177 C C . LEU B 1 187 ? 6.984 -34.906 -5.352 1 98.5 187 LEU B C 1
ATOM 4179 O O . LEU B 1 187 ? 7.16 -34.531 -4.188 1 98.5 187 LEU B O 1
ATOM 4183 N N . ASN B 1 188 ? 6.078 -35.781 -5.691 1 97.75 188 ASN B N 1
ATOM 4184 C CA . ASN B 1 188 ? 5.105 -36.312 -4.754 1 97.75 188 ASN B CA 1
ATOM 4185 C C . ASN B 1 188 ? 5.742 -37.344 -3.818 1 97.75 188 ASN B C 1
ATOM 4187 O O . ASN B 1 188 ? 5.555 -37.281 -2.602 1 97.75 188 ASN B O 1
ATOM 4191 N N . ASP B 1 189 ? 6.488 -38.281 -4.355 1 97.56 189 ASP B N 1
ATOM 4192 C CA . ASP B 1 189 ? 6.922 -39.469 -3.619 1 97.56 189 ASP B CA 1
ATOM 4193 C C . ASP B 1 189 ? 8.336 -39.281 -3.072 1 97.56 189 ASP B C 1
ATOM 4195 O O . ASP B 1 189 ? 8.641 -39.719 -1.958 1 97.56 189 ASP B O 1
ATOM 4199 N N . ASP B 1 190 ? 9.18 -38.75 -3.824 1 97.62 190 ASP B N 1
ATOM 4200 C CA . ASP B 1 190 ? 10.578 -38.594 -3.412 1 97.62 190 ASP B CA 1
ATOM 4201 C C . ASP B 1 190 ? 10.781 -37.344 -2.562 1 97.62 190 ASP B C 1
ATOM 4203 O O . ASP B 1 190 ? 11.32 -37.438 -1.456 1 97.62 190 ASP B O 1
ATOM 4207 N N . LEU B 1 191 ? 10.336 -36.219 -3.102 1 97.75 191 LEU B N 1
ATOM 4208 C CA . LEU B 1 191 ? 10.531 -34.969 -2.373 1 97.75 191 LEU B CA 1
ATOM 4209 C C . LEU B 1 191 ? 9.422 -34.75 -1.348 1 97.75 191 LEU B C 1
ATOM 4211 O O . LEU B 1 191 ? 9.57 -33.938 -0.421 1 97.75 191 LEU B O 1
ATOM 4215 N N . GLN B 1 192 ? 8.25 -35.375 -1.6 1 97.62 192 GLN B N 1
ATOM 4216 C CA . GLN B 1 192 ? 7.117 -35.312 -0.683 1 97.62 192 GLN B CA 1
ATOM 4217 C C . GLN B 1 192 ? 6.699 -33.875 -0.401 1 97.62 192 GLN B C 1
ATOM 4219 O O . GLN B 1 192 ? 6.508 -33.5 0.755 1 97.62 192 GLN B O 1
ATOM 4224 N N . VAL B 1 193 ? 6.625 -33.062 -1.412 1 97.38 193 VAL B N 1
ATOM 4225 C CA . VAL B 1 193 ? 6.145 -31.688 -1.266 1 97.38 193 VAL B CA 1
ATOM 4226 C C . VAL B 1 193 ? 4.703 -31.688 -0.762 1 97.38 193 VAL B C 1
ATOM 4228 O O . VAL B 1 193 ? 4.02 -32.719 -0.829 1 97.38 193 VAL B O 1
ATOM 4231 N N . ASP B 1 194 ? 4.273 -30.562 -0.27 1 95.75 194 ASP B N 1
ATOM 4232 C CA . ASP B 1 194 ? 2.961 -30.5 0.37 1 95.75 194 ASP B CA 1
ATOM 4233 C C . ASP B 1 194 ? 1.844 -30.484 -0.67 1 95.75 194 ASP B C 1
ATOM 4235 O O . ASP B 1 194 ? 0.784 -31.078 -0.458 1 95.75 194 ASP B O 1
ATOM 4239 N N . GLU B 1 195 ? 2.059 -29.781 -1.726 1 95.06 195 GLU B N 1
ATOM 4240 C CA . GLU B 1 195 ? 1.092 -29.703 -2.816 1 95.06 195 GLU B CA 1
ATOM 4241 C C . GLU B 1 195 ? 1.784 -29.438 -4.152 1 95.06 195 GLU B C 1
ATOM 4243 O O . GLU B 1 195 ? 2.973 -29.109 -4.188 1 95.06 195 GLU B O 1
ATOM 4248 N N . MET B 1 196 ? 0.955 -29.703 -5.211 1 96.12 196 MET B N 1
ATOM 4249 C CA . MET B 1 196 ? 1.485 -29.484 -6.555 1 96.12 196 MET B CA 1
ATOM 4250 C C . MET B 1 196 ? 0.46 -28.781 -7.434 1 96.12 196 MET B C 1
ATOM 4252 O O . MET B 1 196 ? -0.725 -29.109 -7.406 1 96.12 196 MET B O 1
ATOM 4256 N N . MET B 1 197 ? 0.92 -27.797 -8.102 1 94.75 197 MET B N 1
ATOM 4257 C CA . MET B 1 197 ? 0.108 -27.109 -9.102 1 94.75 197 MET B CA 1
ATOM 4258 C C . MET B 1 197 ? 0.583 -27.453 -10.508 1 94.75 197 MET B C 1
ATOM 4260 O O . MET B 1 197 ? 1.783 -27.594 -10.75 1 94.75 197 MET B O 1
ATOM 4264 N N . LEU B 1 198 ? -0.418 -27.547 -11.406 1 93.44 198 LEU B N 1
ATOM 4265 C CA . LEU B 1 198 ? -0.155 -27.859 -12.805 1 93.44 198 LEU B CA 1
ATOM 4266 C C . LEU B 1 198 ? -0.681 -26.75 -13.711 1 93.44 198 LEU B C 1
ATOM 4268 O O . LEU B 1 198 ? -1.765 -26.219 -13.477 1 93.44 198 LEU B O 1
ATOM 4272 N N . SER B 1 199 ? 0.108 -26.438 -14.68 1 89.44 199 SER B N 1
ATOM 4273 C CA . SER B 1 199 ? -0.332 -25.422 -15.625 1 89.44 199 SER B CA 1
ATOM 4274 C C . SER B 1 199 ? 0.059 -25.781 -17.047 1 89.44 199 SER B C 1
ATOM 4276 O O . SER B 1 199 ? 1.235 -26 -17.344 1 89.44 199 SER B O 1
ATOM 4278 N N . PRO B 1 200 ? -0.968 -25.844 -17.922 1 91.12 200 PRO B N 1
ATOM 4279 C CA . PRO B 1 200 ? -0.572 -25.859 -19.328 1 91.12 200 PRO B CA 1
ATOM 4280 C C . PRO B 1 200 ? 0.088 -24.547 -19.766 1 91.12 200 PRO B C 1
ATOM 4282 O O . PRO B 1 200 ? -0.314 -23.469 -19.312 1 91.12 200 PRO B O 1
ATOM 4285 N N . ALA B 1 201 ? 1.053 -24.703 -20.625 1 87.31 201 ALA B N 1
ATOM 4286 C CA . ALA B 1 201 ? 1.767 -23.516 -21.078 1 87.31 201 ALA B CA 1
ATOM 4287 C C . ALA B 1 201 ? 0.858 -22.609 -21.906 1 87.31 201 ALA B C 1
ATOM 4289 O O . ALA B 1 201 ? 0.003 -23.094 -22.656 1 87.31 201 ALA B O 1
ATOM 4290 N N . TYR B 1 202 ? 0.985 -21.359 -21.672 1 82.31 202 TYR B N 1
ATOM 4291 C CA . TYR B 1 202 ? 0.314 -20.328 -22.453 1 82.31 202 TYR B CA 1
ATOM 4292 C C . TYR B 1 202 ? 1.307 -19.578 -23.344 1 82.31 202 TYR B C 1
ATOM 4294 O O . TYR B 1 202 ? 2.445 -19.344 -22.938 1 82.31 202 TYR B O 1
ATOM 4302 N N . ALA B 1 203 ? 0.807 -19.266 -24.484 1 76.81 203 ALA B N 1
ATOM 4303 C CA . ALA B 1 203 ? 1.657 -18.516 -25.406 1 76.81 203 ALA B CA 1
ATOM 4304 C C . ALA B 1 203 ? 1.632 -17.031 -25.078 1 76.81 203 ALA B C 1
ATOM 4306 O O . ALA B 1 203 ? 0.705 -16.312 -25.469 1 76.81 203 ALA B O 1
ATOM 4307 N N . TYR B 1 204 ? 2.697 -16.594 -24.391 1 72.81 204 TYR B N 1
ATOM 4308 C CA . TYR B 1 204 ? 2.84 -15.156 -24.156 1 72.81 204 TYR B CA 1
ATOM 4309 C C . TYR B 1 204 ? 3.25 -14.438 -25.438 1 72.81 204 TYR B C 1
ATOM 4311 O O . TYR B 1 204 ? 4.082 -14.945 -26.203 1 72.81 204 TYR B O 1
ATOM 4319 N N . GLU B 1 205 ? 2.631 -13.289 -25.625 1 70.94 205 GLU B N 1
ATOM 4320 C CA . GLU B 1 205 ? 2.979 -12.523 -26.812 1 70.94 205 GLU B CA 1
ATOM 4321 C C . GLU B 1 205 ? 4.477 -12.234 -26.859 1 70.94 205 GLU B C 1
ATOM 4323 O O . GLU B 1 205 ? 5.09 -12.297 -27.938 1 70.94 205 GLU B O 1
ATOM 4328 N N . LYS B 1 206 ? 5.141 -12.039 -25.75 1 72.94 206 LYS B N 1
ATOM 4329 C CA . LYS B 1 206 ? 6.535 -11.609 -25.734 1 72.94 206 LYS B CA 1
ATOM 4330 C C . LYS B 1 206 ? 7.469 -12.766 -25.391 1 72.94 206 LYS B C 1
ATOM 4332 O O . LYS B 1 206 ? 8.68 -12.57 -25.234 1 72.94 206 LYS B O 1
ATOM 4337 N N . ALA B 1 207 ? 6.957 -13.914 -25.359 1 75.12 207 ALA B N 1
ATOM 4338 C CA . ALA B 1 207 ? 7.801 -15.055 -25.031 1 75.12 207 ALA B CA 1
ATOM 4339 C C . ALA B 1 207 ? 8.727 -15.406 -26.203 1 75.12 207 ALA B C 1
ATOM 4341 O O . ALA B 1 207 ? 8.305 -15.391 -27.359 1 75.12 207 ALA B O 1
ATOM 4342 N N . PRO B 1 208 ? 9.969 -15.68 -25.891 1 77.19 208 PRO B N 1
ATOM 4343 C CA . PRO B 1 208 ? 10.891 -16.047 -26.953 1 77.19 208 PRO B CA 1
ATOM 4344 C C . PRO B 1 208 ? 10.406 -17.266 -27.75 1 77.19 208 PRO B C 1
ATOM 4346 O O . PRO B 1 208 ? 10.523 -17.297 -28.984 1 77.19 208 PRO B O 1
ATOM 4349 N N . ASP B 1 209 ? 9.953 -18.25 -27.062 1 78.12 209 ASP B N 1
ATOM 4350 C CA . ASP B 1 209 ? 9.422 -19.453 -27.703 1 78.12 209 ASP B CA 1
ATOM 4351 C C . ASP B 1 209 ? 7.941 -19.297 -28.031 1 78.12 209 ASP B C 1
ATOM 4353 O O . ASP B 1 209 ? 7.109 -19.188 -27.141 1 78.12 209 ASP B O 1
ATOM 4357 N N . GLN B 1 210 ? 7.57 -19.359 -29.297 1 73.12 210 GLN B N 1
ATOM 4358 C CA . GLN B 1 210 ? 6.191 -19.188 -29.75 1 73.12 210 GLN B CA 1
ATOM 4359 C C . GLN B 1 210 ? 5.652 -20.453 -30.375 1 73.12 210 GLN B C 1
ATOM 4361 O O . GLN B 1 210 ? 4.527 -20.484 -30.891 1 73.12 210 GLN B O 1
ATOM 4366 N N . GLU B 1 211 ? 6.426 -21.469 -30.234 1 76.75 211 GLU B N 1
ATOM 4367 C CA . GLU B 1 211 ? 6.086 -22.641 -31.047 1 76.75 211 GLU B CA 1
ATOM 4368 C C . GLU B 1 211 ? 5.645 -23.812 -30.188 1 76.75 211 GLU B C 1
ATOM 4370 O O . GLU B 1 211 ? 4.953 -24.719 -30.656 1 76.75 211 GLU B O 1
ATOM 4375 N N . HIS B 1 212 ? 6.02 -23.781 -29.031 1 78.94 212 HIS B N 1
ATOM 4376 C CA . HIS B 1 212 ? 5.855 -25 -28.25 1 78.94 212 HIS B CA 1
ATOM 4377 C C . HIS B 1 212 ? 4.746 -24.844 -27.219 1 78.94 212 HIS B C 1
ATOM 4379 O O . HIS B 1 212 ? 4.93 -25.203 -26.047 1 78.94 212 HIS B O 1
ATOM 4385 N N . PHE B 1 213 ? 3.611 -24.391 -27.641 1 82.56 213 PHE B N 1
ATOM 4386 C CA . PHE B 1 213 ? 2.469 -24.25 -26.75 1 82.56 213 PHE B CA 1
ATOM 4387 C C . PHE B 1 213 ? 1.376 -25.25 -27.109 1 82.56 213 PHE B C 1
ATOM 4389 O O . PHE B 1 213 ? 1.329 -25.75 -28.25 1 82.56 213 PHE B O 1
ATOM 4396 N N . LEU B 1 214 ? 0.597 -25.531 -26.172 1 85.94 214 LEU B N 1
ATOM 4397 C CA . LEU B 1 214 ? -0.414 -26.578 -26.297 1 85.94 214 LEU B CA 1
ATOM 4398 C C . LEU B 1 214 ? -1.726 -26 -26.828 1 85.94 214 LEU B C 1
ATOM 4400 O O . LEU B 1 214 ? -2.182 -24.953 -26.344 1 85.94 214 LEU B O 1
ATOM 4404 N N . GLY B 1 215 ? -2.285 -26.656 -27.734 1 88 215 GLY B N 1
ATOM 4405 C CA . GLY B 1 215 ? -3.688 -26.422 -28.031 1 88 215 GLY B CA 1
ATOM 4406 C C . GLY B 1 215 ? -4.625 -27.078 -27.047 1 88 215 GLY B C 1
ATOM 4407 O O . GLY B 1 215 ? -4.195 -27.891 -26.219 1 88 215 GLY B O 1
ATOM 4408 N N . VAL B 1 216 ? -5.883 -26.719 -27.172 1 92.12 216 VAL B N 1
ATOM 4409 C CA . VAL B 1 216 ? -6.883 -27.203 -26.219 1 92.12 216 VAL B CA 1
ATOM 4410 C C . VAL B 1 216 ? -6.949 -28.734 -26.281 1 92.12 216 VAL B C 1
ATOM 4412 O O . VAL B 1 216 ? -6.84 -29.391 -25.25 1 92.12 216 VAL B O 1
ATOM 4415 N N . GLU B 1 217 ? -7.066 -29.234 -27.422 1 93.19 217 GLU B N 1
ATOM 4416 C CA . GLU B 1 217 ? -7.219 -30.688 -27.562 1 93.19 217 GLU B CA 1
ATOM 4417 C C . GLU B 1 217 ? -5.941 -31.422 -27.141 1 93.19 217 GLU B C 1
ATOM 4419 O O . GLU B 1 217 ? -6 -32.5 -26.547 1 93.19 217 GLU B O 1
ATOM 4424 N N . GLN B 1 218 ? -4.879 -30.875 -27.5 1 93.25 218 GLN B N 1
ATOM 4425 C CA . GLN B 1 218 ? -3.604 -31.453 -27.094 1 93.25 218 GLN B CA 1
ATOM 4426 C C . GLN B 1 218 ? -3.48 -31.5 -25.578 1 93.25 218 GLN B C 1
ATOM 4428 O O . GLN B 1 218 ? -2.994 -32.469 -25.016 1 93.25 218 GLN B O 1
ATOM 4433 N N . THR B 1 219 ? -3.883 -30.422 -24.969 1 94.12 219 THR B N 1
ATOM 4434 C CA . THR B 1 219 ? -3.857 -30.344 -23.5 1 94.12 219 THR B CA 1
ATOM 4435 C C . THR B 1 219 ? -4.746 -31.422 -22.891 1 94.12 219 THR B C 1
ATOM 4437 O O . THR B 1 219 ? -4.312 -32.156 -22 1 94.12 219 THR B O 1
ATOM 4440 N N . ARG B 1 220 ? -5.914 -31.531 -23.359 1 95.25 220 ARG B N 1
ATOM 4441 C CA . ARG B 1 220 ? -6.875 -32.5 -22.844 1 95.25 220 ARG B CA 1
ATOM 4442 C C . ARG B 1 220 ? -6.34 -33.938 -22.969 1 95.25 220 ARG B C 1
ATOM 4444 O O . ARG B 1 220 ? -6.383 -34.688 -22 1 95.25 220 ARG B O 1
ATOM 4451 N N . GLU B 1 221 ? -5.785 -34.25 -24.078 1 95.94 221 GLU B N 1
ATOM 4452 C CA . GLU B 1 221 ? -5.238 -35.562 -24.312 1 95.94 221 GLU B CA 1
ATOM 4453 C C . GLU B 1 221 ? -4.051 -35.844 -23.391 1 95.94 221 GLU B C 1
ATOM 4455 O O . GLU B 1 221 ? -3.932 -36.938 -22.828 1 95.94 221 GLU B O 1
ATOM 4460 N N . LEU B 1 222 ? -3.227 -34.875 -23.328 1 95.56 222 LEU B N 1
ATOM 4461 C CA . LEU B 1 222 ? -2.027 -34.969 -22.5 1 95.56 222 LEU B CA 1
ATOM 4462 C C . LEU B 1 222 ? -2.389 -35.281 -21.047 1 95.56 222 LEU B C 1
ATOM 4464 O O . LEU B 1 222 ? -1.865 -36.219 -20.469 1 95.56 222 LEU B O 1
ATOM 4468 N N . PHE B 1 223 ? -3.328 -34.562 -20.484 1 96.5 223 PHE B N 1
ATOM 4469 C CA . PHE B 1 223 ? -3.643 -34.719 -19.062 1 96.5 223 PHE B CA 1
ATOM 4470 C C . PHE B 1 223 ? -4.543 -35.906 -18.812 1 96.5 223 PHE B C 1
ATOM 4472 O O . PHE B 1 223 ? -4.457 -36.562 -17.781 1 96.5 223 PHE B O 1
ATOM 4479 N N . LYS B 1 224 ? -5.398 -36.219 -19.781 1 96.69 224 LYS B N 1
ATOM 4480 C CA . LYS B 1 224 ? -6.16 -37.469 -19.672 1 96.69 224 LYS B CA 1
ATOM 4481 C C . LYS B 1 224 ? -5.234 -38.656 -19.484 1 96.69 224 LYS B C 1
ATOM 4483 O O . LYS B 1 224 ? -5.48 -39.5 -18.609 1 96.69 224 LYS B O 1
ATOM 4488 N N . LYS B 1 225 ? -4.246 -38.688 -20.266 1 97.25 225 LYS B N 1
ATOM 4489 C CA . LYS B 1 225 ? -3.299 -39.812 -20.203 1 97.25 225 LYS B CA 1
ATOM 4490 C C . LYS B 1 225 ? -2.453 -39.75 -18.938 1 97.25 225 LYS B C 1
ATOM 4492 O O . LYS B 1 225 ? -2.223 -40.75 -18.281 1 97.25 225 LYS B O 1
ATOM 4497 N N . ALA B 1 226 ? -1.978 -38.594 -18.578 1 96.94 226 ALA B N 1
ATOM 4498 C CA . ALA B 1 226 ? -1.134 -38.438 -17.406 1 96.94 226 ALA B CA 1
ATOM 4499 C C . ALA B 1 226 ? -1.892 -38.781 -16.125 1 96.94 226 ALA B C 1
ATOM 4501 O O . ALA B 1 226 ? -1.314 -39.344 -15.195 1 96.94 226 ALA B O 1
ATOM 4502 N N . PHE B 1 227 ? -3.182 -38.469 -16.109 1 97 227 PHE B N 1
ATOM 4503 C CA . PHE B 1 227 ? -4.004 -38.656 -14.922 1 97 227 PHE B CA 1
ATOM 4504 C C . PHE B 1 227 ? -4.469 -40.094 -14.812 1 97 227 PHE B C 1
ATOM 4506 O O . PHE B 1 227 ? -4.953 -40.531 -13.758 1 97 227 PHE B O 1
ATOM 4513 N N . ALA B 1 228 ? -4.289 -40.844 -15.797 1 95.69 228 ALA B N 1
ATOM 4514 C CA . ALA B 1 228 ? -4.789 -42.219 -15.852 1 95.69 228 ALA B CA 1
ATOM 4515 C C . ALA B 1 228 ? -4.004 -43.125 -14.914 1 95.69 228 ALA B C 1
ATOM 4517 O O . ALA B 1 228 ? -2.99 -42.719 -14.344 1 95.69 228 ALA B O 1
ATOM 4518 N N . GLY B 1 229 ? -4.586 -44.312 -14.672 1 93.94 229 GLY B N 1
ATOM 4519 C CA . GLY B 1 229 ? -3.902 -45.344 -13.883 1 93.94 229 GLY B CA 1
ATOM 4520 C C . GLY B 1 229 ? -3.873 -45 -12.398 1 93.94 229 GLY B C 1
ATOM 4521 O O . GLY B 1 229 ? -2.957 -45.438 -11.688 1 93.94 229 GLY B O 1
ATOM 4522 N N . GLY B 1 230 ? -4.793 -44.062 -12.016 1 93.44 230 GLY B N 1
ATOM 4523 C CA . GLY B 1 230 ? -4.875 -43.75 -10.602 1 93.44 230 GLY B CA 1
ATOM 4524 C C . GLY B 1 230 ? -3.959 -42.594 -10.203 1 93.44 230 GLY B C 1
ATOM 4525 O O . GLY B 1 230 ? -3.957 -42.156 -9.047 1 93.44 230 GLY B O 1
ATOM 4526 N N . ASN B 1 231 ? -3.188 -42.062 -11.117 1 94.5 231 ASN B N 1
ATOM 4527 C CA . ASN B 1 231 ? -2.213 -41 -10.844 1 94.5 231 ASN B CA 1
ATOM 4528 C C . ASN B 1 231 ? -2.877 -39.781 -10.242 1 94.5 231 ASN B C 1
ATOM 4530 O O . ASN B 1 231 ? -2.4 -39.25 -9.25 1 94.5 231 ASN B O 1
ATOM 4534 N N . ARG B 1 232 ? -3.943 -39.406 -10.805 1 93.56 232 ARG B N 1
ATOM 4535 C CA . ARG B 1 232 ? -4.645 -38.219 -10.367 1 93.56 232 ARG B CA 1
ATOM 4536 C C . ARG B 1 232 ? -5.012 -38.312 -8.891 1 93.56 232 ARG B C 1
ATOM 4538 O O . ARG B 1 232 ? -4.863 -37.344 -8.148 1 93.56 232 ARG B O 1
ATOM 4545 N N . LEU B 1 233 ? -5.426 -39.438 -8.477 1 91.44 233 LEU B N 1
ATOM 4546 C CA . LEU B 1 233 ? -5.891 -39.625 -7.105 1 91.44 233 LEU B CA 1
ATOM 4547 C C . LEU B 1 233 ? -4.715 -39.719 -6.137 1 91.44 233 LEU B C 1
ATOM 4549 O O . LEU B 1 233 ? -4.848 -39.406 -4.957 1 91.44 233 LEU B O 1
ATOM 4553 N N . ARG B 1 234 ? -3.662 -40.156 -6.633 1 94 234 ARG B N 1
ATOM 4554 C CA . ARG B 1 234 ? -2.488 -40.375 -5.797 1 94 234 ARG B CA 1
ATOM 4555 C C . ARG B 1 234 ? -1.73 -39.094 -5.551 1 94 234 ARG B C 1
ATOM 4557 O O . ARG B 1 234 ? -1.128 -38.906 -4.488 1 94 234 ARG B O 1
ATOM 4564 N N . TRP B 1 235 ? -1.701 -38.188 -6.465 1 95.62 235 TRP B N 1
ATOM 4565 C CA . TRP B 1 235 ? -0.908 -36.969 -6.395 1 95.62 235 TRP B CA 1
ATOM 4566 C C . TRP B 1 235 ? -1.575 -35.938 -5.488 1 95.62 235 TRP B C 1
ATOM 4568 O O . TRP B 1 235 ? -2.799 -35.781 -5.508 1 95.62 235 TRP B O 1
ATOM 4578 N N . ARG B 1 236 ? -0.834 -35.219 -4.652 1 94.06 236 ARG B N 1
ATOM 4579 C CA . ARG B 1 236 ? -1.307 -34.125 -3.836 1 94.06 236 ARG B CA 1
ATOM 4580 C C . ARG B 1 236 ? -1.437 -32.844 -4.668 1 94.06 236 ARG B C 1
ATOM 4582 O O . ARG B 1 236 ? -0.635 -31.906 -4.523 1 94.06 236 ARG B O 1
ATOM 4589 N N . LEU B 1 237 ? -2.486 -32.781 -5.461 1 93.12 237 LEU B N 1
ATOM 4590 C CA . LEU B 1 237 ? -2.695 -31.656 -6.367 1 93.12 237 LEU B CA 1
ATOM 4591 C C . LEU B 1 237 ? -3.428 -30.516 -5.664 1 93.12 237 LEU B C 1
ATOM 4593 O O . LEU B 1 237 ? -4.398 -30.75 -4.941 1 93.12 237 LEU B O 1
ATOM 4597 N N . ASN B 1 238 ? -2.869 -29.328 -5.836 1 90.06 238 ASN B N 1
ATOM 4598 C CA . ASN B 1 238 ? -3.477 -28.109 -5.285 1 90.06 238 ASN B CA 1
ATOM 4599 C C . ASN B 1 238 ? -4.469 -27.484 -6.262 1 90.06 238 ASN B C 1
ATOM 4601 O O . ASN B 1 238 ? -4.328 -26.328 -6.633 1 90.06 238 ASN B O 1
ATOM 4605 N N . HIS B 1 239 ? -5.488 -28.203 -6.695 1 90 239 HIS B N 1
ATOM 4606 C CA . HIS B 1 239 ? -6.523 -27.766 -7.629 1 90 239 HIS B CA 1
ATOM 4607 C C . HIS B 1 239 ? -7.883 -28.344 -7.254 1 90 239 HIS B C 1
ATOM 4609 O O . HIS B 1 239 ? -7.961 -29.391 -6.598 1 90 239 HIS B O 1
ATOM 4615 N N . SER B 1 240 ? -8.906 -27.656 -7.645 1 85.62 240 SER B N 1
ATOM 4616 C CA . SER B 1 240 ? -10.242 -28.234 -7.496 1 85.62 240 SER B CA 1
ATOM 4617 C C . SER B 1 240 ? -10.445 -29.422 -8.43 1 85.62 240 SER B C 1
ATOM 4619 O O . SER B 1 240 ? -9.883 -29.453 -9.531 1 85.62 240 SER B O 1
ATOM 4621 N N . PRO B 1 241 ? -11.281 -30.312 -7.957 1 87.5 241 PRO B N 1
ATOM 4622 C CA . PRO B 1 241 ? -11.57 -31.453 -8.836 1 87.5 241 PRO B CA 1
ATOM 4623 C C . PRO B 1 241 ? -12.156 -31.031 -10.18 1 87.5 241 PRO B C 1
ATOM 4625 O O . PRO B 1 241 ? -11.836 -31.609 -11.211 1 87.5 241 PRO B O 1
ATOM 4628 N N . LEU B 1 242 ? -12.922 -30.016 -10.117 1 87.88 242 LEU B N 1
ATOM 4629 C CA . LEU B 1 242 ? -13.57 -29.547 -11.336 1 87.88 242 LEU B CA 1
ATOM 4630 C C . LEU B 1 242 ? -12.539 -28.953 -12.305 1 87.88 242 LEU B C 1
ATOM 4632 O O . LEU B 1 242 ? -12.688 -29.078 -13.523 1 87.88 242 LEU B O 1
ATOM 4636 N N . PHE B 1 243 ? -11.586 -28.391 -11.828 1 90.12 243 PHE B N 1
ATOM 4637 C CA . PHE B 1 243 ? -10.531 -27.875 -12.703 1 90.12 243 PHE B CA 1
ATOM 4638 C C . PHE B 1 243 ? -9.781 -29.031 -13.367 1 90.12 243 PHE B C 1
ATOM 4640 O O . PHE B 1 243 ? -9.438 -28.953 -14.547 1 90.12 243 PHE B O 1
ATOM 4647 N N . LEU B 1 244 ? -9.5 -30.016 -12.586 1 92.69 244 LEU B N 1
ATOM 4648 C CA . LEU B 1 244 ? -8.836 -31.188 -13.141 1 92.69 244 LEU B CA 1
ATOM 4649 C C . LEU B 1 244 ? -9.695 -31.844 -14.219 1 92.69 244 LEU B C 1
ATOM 4651 O O . LEU B 1 244 ? -9.18 -32.312 -15.242 1 92.69 244 LEU B O 1
ATOM 4655 N N . ASP B 1 245 ? -10.992 -31.859 -13.992 1 92.69 245 ASP B N 1
ATOM 4656 C CA . ASP B 1 245 ? -11.922 -32.312 -15.023 1 92.69 245 ASP B CA 1
ATOM 4657 C C . ASP B 1 245 ? -11.812 -31.469 -16.281 1 92.69 245 ASP B C 1
ATOM 4659 O O . ASP B 1 245 ? -11.875 -31.984 -17.391 1 92.69 245 ASP B O 1
ATOM 4663 N N . PHE B 1 246 ? -11.672 -30.25 -16.062 1 92.94 246 PHE B N 1
ATOM 4664 C CA . PHE B 1 246 ? -11.516 -29.297 -17.141 1 92.94 246 PHE B CA 1
ATOM 4665 C C . PHE B 1 246 ? -10.273 -29.609 -17.969 1 92.94 246 PHE B C 1
ATOM 4667 O O . PHE B 1 246 ? -10.328 -29.641 -19.203 1 92.94 246 PHE B O 1
ATOM 4674 N N . LEU B 1 247 ? -9.188 -29.922 -17.312 1 93.19 247 LEU B N 1
ATOM 4675 C CA . LEU B 1 247 ? -7.941 -30.234 -18 1 93.19 247 LEU B CA 1
ATOM 4676 C C . LEU B 1 247 ? -8.078 -31.516 -18.812 1 93.19 247 LEU B C 1
ATOM 4678 O O . LEU B 1 247 ? -7.508 -31.625 -19.906 1 93.19 247 LEU B O 1
ATOM 4682 N N . GLU B 1 248 ? -8.953 -32.375 -18.328 1 94.81 248 GLU B N 1
ATOM 4683 C CA . GLU B 1 248 ? -9.156 -33.656 -19 1 94.81 248 GLU B CA 1
ATOM 4684 C C . GLU B 1 248 ? -10.211 -33.562 -20.094 1 94.81 248 GLU B C 1
ATOM 4686 O O . GLU B 1 248 ? -10.422 -34.5 -20.859 1 94.81 248 GLU B O 1
ATOM 4691 N N . GLY B 1 249 ? -10.891 -32.5 -20.141 1 93.19 249 GLY B N 1
ATOM 4692 C CA . GLY B 1 249 ? -11.93 -32.312 -21.141 1 93.19 249 GLY B CA 1
ATOM 4693 C C . GLY B 1 249 ? -13.273 -32.844 -20.719 1 93.19 249 GLY B C 1
ATOM 4694 O O . GLY B 1 249 ? -14.195 -32.938 -21.531 1 93.19 249 GLY B O 1
ATOM 4695 N N . LYS B 1 250 ? -13.414 -33.188 -19.484 1 92.69 250 LYS B N 1
ATOM 4696 C CA . LYS B 1 250 ? -14.664 -33.75 -18.953 1 92.69 250 LYS B CA 1
ATOM 4697 C C . LYS B 1 250 ? -15.656 -32.625 -18.641 1 92.69 250 LYS B C 1
ATOM 4699 O O . LYS B 1 250 ? -16.859 -32.875 -18.5 1 92.69 250 LYS B O 1
ATOM 4704 N N . ALA B 1 251 ? -15.141 -31.484 -18.422 1 89.69 251 ALA B N 1
ATOM 4705 C CA . ALA B 1 251 ? -15.945 -30.281 -18.172 1 89.69 251 ALA B CA 1
ATOM 4706 C C . ALA B 1 251 ? -15.367 -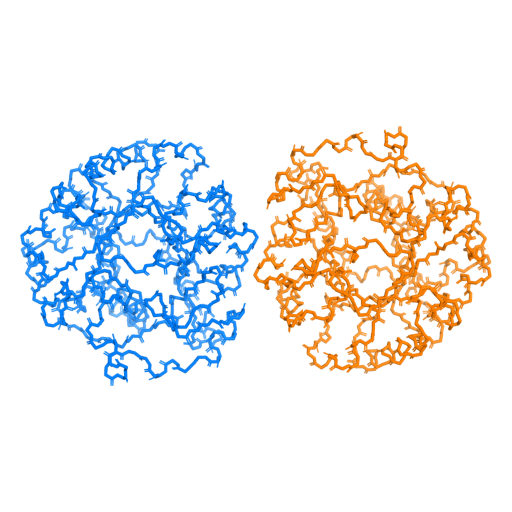29.078 -18.906 1 89.69 251 ALA B C 1
ATOM 4708 O O . ALA B 1 251 ? -14.188 -29.062 -19.281 1 89.69 251 ALA B O 1
ATOM 4709 N N . ASP B 1 252 ? -16.219 -28.141 -19.188 1 88.81 252 ASP B N 1
ATOM 4710 C CA . ASP B 1 252 ? -15.781 -26.891 -19.797 1 88.81 252 ASP B CA 1
ATOM 4711 C C . ASP B 1 252 ? -16.344 -25.688 -19.047 1 88.81 252 ASP B C 1
ATOM 4713 O O . ASP B 1 252 ? -17.438 -25.766 -18.484 1 88.81 252 ASP B O 1
ATOM 4717 N N . PHE B 1 253 ? -15.453 -24.719 -18.906 1 85.94 253 PHE B N 1
ATOM 4718 C CA . PHE B 1 253 ? -15.781 -23.531 -18.125 1 85.94 253 PHE B CA 1
ATOM 4719 C C . PHE B 1 253 ? -15.438 -22.266 -18.891 1 85.94 253 PHE B C 1
ATOM 4721 O O . PHE B 1 253 ? -14.539 -22.266 -19.734 1 85.94 253 PHE B O 1
ATOM 4728 N N . PRO B 1 254 ? -16.281 -21.266 -18.594 1 88.56 254 PRO B N 1
ATOM 4729 C CA . PRO B 1 254 ? -15.805 -19.969 -19.062 1 88.56 254 PRO B CA 1
ATOM 4730 C C . PRO B 1 254 ? -14.656 -19.422 -18.219 1 88.56 254 PRO B C 1
ATOM 4732 O O . PRO B 1 254 ? -14.484 -19.844 -17.062 1 88.56 254 PRO B O 1
ATOM 4735 N N . CYS B 1 255 ? -13.906 -18.562 -18.828 1 90.94 255 CYS B N 1
ATOM 4736 C CA . CYS B 1 255 ? -12.805 -17.906 -18.125 1 90.94 255 CYS B CA 1
ATOM 4737 C C . CYS B 1 255 ? -13.328 -16.875 -17.141 1 90.94 255 CYS B C 1
ATOM 4739 O O . CYS B 1 255 ? -14.273 -16.141 -17.453 1 90.94 255 CYS B O 1
ATOM 4741 N N . THR B 1 256 ? -12.789 -16.875 -15.984 1 91.75 256 THR B N 1
ATOM 4742 C CA . THR B 1 256 ? -13.094 -15.875 -14.969 1 91.75 256 THR B CA 1
ATOM 4743 C C . THR B 1 256 ? -11.836 -15.117 -14.555 1 91.75 256 THR B C 1
ATOM 4745 O O . THR B 1 256 ? -11.383 -15.219 -13.414 1 91.75 256 THR B O 1
ATOM 4748 N N . ALA B 1 257 ? -11.398 -14.297 -15.453 1 91.44 257 ALA B N 1
ATOM 4749 C CA . ALA B 1 257 ? -10.125 -13.609 -15.289 1 91.44 257 ALA B CA 1
ATOM 4750 C C . ALA B 1 257 ? -10.18 -12.617 -14.125 1 91.44 257 ALA B C 1
ATOM 4752 O O . ALA B 1 257 ? -9.18 -12.383 -13.453 1 91.44 257 ALA B O 1
ATOM 4753 N N . TRP B 1 258 ? -11.398 -12.125 -13.836 1 93.56 258 TRP B N 1
ATOM 4754 C CA . TRP B 1 258 ? -11.547 -11.102 -12.805 1 93.56 258 TRP B CA 1
ATOM 4755 C C . TRP B 1 258 ? -11.289 -11.688 -11.422 1 93.56 258 TRP B C 1
ATOM 4757 O O . TRP B 1 258 ? -11.078 -10.945 -10.453 1 93.56 258 TRP B O 1
ATOM 4767 N N . ALA B 1 259 ? -11.242 -13.008 -11.258 1 94.38 259 ALA B N 1
ATOM 4768 C CA . ALA B 1 259 ? -11.125 -13.641 -9.945 1 94.38 259 ALA B CA 1
ATOM 4769 C C . ALA B 1 259 ? -9.664 -13.773 -9.531 1 94.38 259 ALA B C 1
ATOM 4771 O O . ALA B 1 259 ? -9.359 -14.062 -8.367 1 94.38 259 ALA B O 1
ATOM 4772 N N . ILE B 1 260 ? -8.719 -13.578 -10.43 1 95.56 260 ILE B N 1
ATOM 4773 C CA . ILE B 1 260 ? -7.285 -13.586 -10.133 1 95.56 260 ILE B CA 1
ATOM 4774 C C . ILE B 1 260 ? -6.625 -12.352 -10.727 1 95.56 260 ILE B C 1
ATOM 4776 O O . ILE B 1 260 ? -5.824 -12.453 -11.656 1 95.56 260 ILE B O 1
ATOM 4780 N N . PRO B 1 261 ? -6.953 -11.203 -10.18 1 97.06 261 PRO B N 1
ATOM 4781 C CA . PRO B 1 261 ? -6.367 -9.969 -10.711 1 97.06 261 PRO B CA 1
ATOM 4782 C C . PRO B 1 261 ? -4.855 -9.898 -10.508 1 97.06 261 PRO B C 1
ATOM 4784 O O . PRO B 1 261 ? -4.324 -10.508 -9.578 1 97.06 261 PRO B O 1
ATOM 4787 N N . ASN B 1 262 ? -4.25 -9.18 -11.422 1 97.38 262 ASN B N 1
ATOM 4788 C CA . ASN B 1 262 ? -2.805 -8.984 -11.367 1 97.38 262 ASN B CA 1
ATOM 4789 C C . ASN B 1 262 ? -2.447 -7.543 -11.008 1 97.38 262 ASN B C 1
ATOM 4791 O O . ASN B 1 262 ? -3.033 -6.598 -11.539 1 97.38 262 ASN B O 1
ATOM 4795 N N . TYR B 1 263 ? -1.609 -7.344 -10.039 1 98.5 263 TYR B N 1
ATOM 4796 C CA . TYR B 1 263 ? -1.041 -6.047 -9.688 1 98.5 263 TYR B CA 1
ATOM 4797 C C . TYR B 1 263 ? 0.472 -6.051 -9.875 1 98.5 263 TYR B C 1
ATOM 4799 O O . TYR B 1 263 ? 1.178 -6.848 -9.258 1 98.5 263 TYR B O 1
ATOM 4807 N N . SER B 1 264 ? 0.954 -5.18 -10.742 1 97.44 264 SER B N 1
ATOM 4808 C CA . SER B 1 264 ? 2.379 -5.105 -11.047 1 97.44 264 SER B CA 1
ATOM 4809 C C . SER B 1 264 ? 2.922 -3.701 -10.805 1 97.44 264 SER B C 1
ATOM 4811 O O . SER B 1 264 ? 2.258 -2.873 -10.172 1 97.44 264 SER B O 1
ATOM 4813 N N . LEU B 1 265 ? 4.195 -3.41 -11.219 1 97 265 LEU B N 1
ATOM 4814 C CA . LEU B 1 265 ? 4.852 -2.115 -11.07 1 97 265 LEU B CA 1
ATOM 4815 C C . LEU B 1 265 ? 4.047 -1.015 -11.75 1 97 265 LEU B C 1
ATOM 4817 O O . LEU B 1 265 ? 4.188 0.163 -11.414 1 97 265 LEU B O 1
ATOM 4821 N N . PHE B 1 266 ? 3.156 -1.423 -12.648 1 96.31 266 PHE B N 1
ATOM 4822 C CA . PHE B 1 266 ? 2.441 -0.448 -13.461 1 96.31 266 PHE B CA 1
ATOM 4823 C C . PHE B 1 266 ? 1.027 -0.233 -12.93 1 96.31 266 PHE B C 1
ATOM 4825 O O . PHE B 1 266 ? 0.274 0.579 -13.477 1 96.31 266 PHE B O 1
ATOM 4832 N N . GLY B 1 267 ? 0.676 -0.989 -11.875 1 97.5 267 GLY B N 1
ATOM 4833 C CA . GLY B 1 267 ? -0.673 -0.927 -11.336 1 97.5 267 GLY B CA 1
ATOM 4834 C C . GLY B 1 267 ? -1.48 -2.184 -11.602 1 97.5 267 GLY B C 1
ATOM 4835 O O . GLY B 1 267 ? -0.917 -3.266 -11.773 1 97.5 267 GLY B O 1
ATOM 4836 N N . TRP B 1 268 ? -2.809 -2.014 -11.523 1 98.44 268 TRP B N 1
ATOM 4837 C CA . TRP B 1 268 ? -3.699 -3.133 -11.812 1 98.44 268 TRP B CA 1
ATOM 4838 C C . TRP B 1 268 ? -3.756 -3.42 -13.305 1 98.44 268 TRP B C 1
ATOM 4840 O O . TRP B 1 268 ? -4.082 -2.535 -14.102 1 98.44 268 TRP B O 1
ATOM 4850 N N . GLN B 1 269 ? -3.504 -4.672 -13.719 1 96.94 269 GLN B N 1
ATOM 4851 C CA . GLN B 1 269 ? -3.344 -5.074 -15.109 1 96.94 269 GLN B CA 1
ATOM 4852 C C . GLN B 1 269 ? -4.66 -5.59 -15.688 1 96.94 269 GLN B C 1
ATOM 4854 O O . GLN B 1 269 ? -5.387 -6.328 -15.023 1 96.94 269 GLN B O 1
ATOM 4859 N N . ARG B 1 270 ? -4.992 -5.273 -16.953 1 95.69 270 ARG B N 1
ATOM 4860 C CA . ARG B 1 270 ? -6.133 -5.797 -17.703 1 95.69 270 ARG B CA 1
ATOM 4861 C C . ARG B 1 270 ? -5.68 -6.812 -18.75 1 95.69 270 ARG B C 1
ATOM 4863 O O . ARG B 1 270 ? -4.688 -6.594 -19.453 1 95.69 270 ARG B O 1
ATOM 4870 N N . PRO B 1 271 ? -6.434 -7.832 -18.953 1 93.88 271 PRO B N 1
ATOM 4871 C CA . PRO B 1 271 ? -7.531 -8.344 -18.141 1 93.88 271 PRO B CA 1
ATOM 4872 C C . PRO B 1 271 ? -7.078 -9.414 -17.141 1 93.88 271 PRO B C 1
ATOM 4874 O O . PRO B 1 271 ? -7.824 -9.773 -16.234 1 93.88 271 PRO B O 1
ATOM 4877 N N . CYS B 1 272 ? -5.887 -9.922 -17.469 1 91.38 272 CYS B N 1
ATOM 4878 C CA . CYS B 1 272 ? -5.41 -11.062 -16.688 1 91.38 272 CYS B CA 1
ATOM 4879 C C . CYS B 1 272 ? -3.891 -11.031 -16.547 1 91.38 272 CYS B C 1
ATOM 4881 O O . CYS B 1 272 ? -3.244 -10.07 -16.969 1 91.38 272 CYS B O 1
ATOM 4883 N N . TYR B 1 273 ? -3.447 -12.016 -15.898 1 88.69 273 TYR B N 1
ATOM 4884 C CA . TYR B 1 273 ? -2.031 -12.164 -15.586 1 88.69 273 TYR B CA 1
ATOM 4885 C C . TYR B 1 273 ? -1.207 -12.352 -16.859 1 88.69 273 TYR B C 1
ATOM 4887 O O . TYR B 1 273 ? -0.051 -11.922 -16.922 1 88.69 273 TYR B O 1
ATOM 4895 N N . LEU B 1 274 ? -1.822 -12.82 -17.953 1 89.31 274 LEU B N 1
ATOM 4896 C CA . LEU B 1 274 ? -1.088 -13.281 -19.125 1 89.31 274 LEU B CA 1
ATOM 4897 C C . LEU B 1 274 ? -1.152 -12.25 -20.25 1 89.31 274 LEU B C 1
ATOM 4899 O O . LEU B 1 274 ? -0.37 -12.312 -21.203 1 89.31 274 LEU B O 1
ATOM 4903 N N . MET B 1 275 ? -2.064 -11.312 -20.141 1 90 275 MET B N 1
ATOM 4904 C CA . MET B 1 275 ? -2.252 -10.266 -21.141 1 90 275 MET B CA 1
ATOM 4905 C C . MET B 1 275 ? -2.045 -8.883 -20.531 1 90 275 MET B C 1
ATOM 4907 O O . MET B 1 275 ? -2.152 -8.719 -19.312 1 90 275 MET B O 1
ATOM 4911 N N . SER B 1 276 ? -1.667 -7.902 -21.344 1 90.56 276 SER B N 1
ATOM 4912 C CA . SER B 1 276 ? -1.438 -6.543 -20.875 1 90.56 276 SER B CA 1
ATOM 4913 C C . SER B 1 276 ? -2.15 -5.523 -21.75 1 90.56 276 SER B C 1
ATOM 4915 O O . SER B 1 276 ? -1.505 -4.734 -22.453 1 90.56 276 SER B O 1
ATOM 4917 N N . ASP B 1 277 ? -3.418 -5.453 -21.609 1 94.44 277 ASP B N 1
ATOM 4918 C CA . ASP B 1 277 ? -4.211 -4.535 -22.422 1 94.44 277 ASP B CA 1
ATOM 4919 C C . ASP B 1 277 ? -4.301 -3.162 -21.75 1 94.44 277 ASP B C 1
ATOM 4921 O O . ASP B 1 277 ? -5.055 -2.299 -22.219 1 94.44 277 ASP B O 1
ATOM 4925 N N . GLY B 1 278 ? -3.557 -3 -20.719 1 95.5 278 GLY B N 1
ATOM 4926 C CA . GLY B 1 278 ? -3.553 -1.719 -20.031 1 95.5 278 GLY B CA 1
ATOM 4927 C C . GLY B 1 278 ? -3.516 -1.852 -18.531 1 95.5 278 GLY B C 1
ATOM 4928 O O . GLY B 1 278 ? -3.598 -2.959 -18 1 95.5 278 GLY B O 1
ATOM 4929 N N . TYR B 1 279 ? -3.393 -0.662 -17.922 1 97.5 279 TYR B N 1
ATOM 4930 C CA . TYR B 1 279 ? -3.295 -0.603 -16.469 1 97.5 279 TYR B CA 1
ATOM 4931 C C . TYR B 1 279 ? -4.203 0.482 -15.898 1 97.5 279 TYR B C 1
ATOM 4933 O O . TYR B 1 279 ? -4.441 1.502 -16.547 1 97.5 279 TYR B O 1
ATOM 4941 N N . VAL B 1 280 ? -4.746 0.226 -14.758 1 98.12 280 VAL B N 1
ATOM 4942 C CA . VAL B 1 280 ? -5.547 1.217 -14.047 1 98.12 280 VAL B CA 1
ATOM 4943 C C . VAL B 1 280 ? -5.027 1.378 -12.625 1 98.12 280 VAL B C 1
ATOM 4945 O O . VAL B 1 280 ? -4.398 0.468 -12.078 1 98.12 280 VAL B O 1
ATOM 4948 N N . PRO B 1 281 ? -5.305 2.461 -11.969 1 96.5 281 PRO B N 1
ATOM 4949 C CA . PRO B 1 281 ? -4.648 2.777 -10.695 1 96.5 281 PRO B CA 1
ATOM 4950 C C . PRO B 1 281 ? -5.297 2.08 -9.508 1 96.5 281 PRO B C 1
ATOM 4952 O O . PRO B 1 281 ? -4.66 1.903 -8.469 1 96.5 281 PRO B O 1
ATOM 4955 N N . THR B 1 282 ? -6.582 1.729 -9.609 1 97.62 282 THR B N 1
ATOM 4956 C CA . THR B 1 282 ? -7.258 1.161 -8.453 1 97.62 282 THR B CA 1
ATOM 4957 C C . THR B 1 282 ? -7.977 -0.132 -8.82 1 97.62 282 THR B C 1
ATOM 4959 O O . THR B 1 282 ? -8.375 -0.318 -9.977 1 97.62 282 THR B O 1
ATOM 4962 N N . TYR B 1 283 ? -8.188 -0.941 -7.781 1 98.06 283 TYR B N 1
ATOM 4963 C CA . TYR B 1 283 ? -8.914 -2.188 -7.988 1 98.06 283 TYR B CA 1
ATOM 4964 C C . TYR B 1 283 ? -10.352 -1.917 -8.422 1 98.06 283 TYR B C 1
ATOM 4966 O O . TYR B 1 283 ? -10.875 -2.598 -9.312 1 98.06 283 TYR B O 1
ATOM 4974 N N . ARG B 1 284 ? -10.938 -0.943 -7.898 1 96.62 284 ARG B N 1
ATOM 4975 C CA . ARG B 1 284 ? -12.297 -0.562 -8.273 1 96.62 284 ARG B CA 1
ATOM 4976 C C . ARG B 1 284 ? -12.391 -0.259 -9.758 1 96.62 284 ARG B C 1
ATOM 4978 O O . ARG B 1 284 ? -13.289 -0.75 -10.445 1 96.62 284 ARG B O 1
ATOM 4985 N N . GLN B 1 285 ? -11.461 0.526 -10.234 1 97.5 285 GLN B N 1
ATOM 4986 C CA . GLN B 1 285 ? -11.445 0.858 -11.656 1 97.5 285 GLN B CA 1
ATOM 4987 C C . GLN B 1 285 ? -11.234 -0.389 -12.508 1 97.5 285 GLN B C 1
ATOM 4989 O O . GLN B 1 285 ? -11.836 -0.526 -13.578 1 97.5 285 GLN B O 1
ATOM 4994 N N . LEU B 1 286 ? -10.375 -1.293 -12.039 1 97.94 286 LEU B N 1
ATOM 4995 C CA . LEU B 1 286 ? -10.148 -2.533 -12.773 1 97.94 286 LEU B CA 1
ATOM 4996 C C . LEU B 1 286 ? -11.461 -3.289 -12.969 1 97.94 286 LEU B C 1
ATOM 4998 O O . LEU B 1 286 ? -11.797 -3.672 -14.094 1 97.94 286 LEU B O 1
ATOM 5002 N N . ILE B 1 287 ? -12.219 -3.461 -11.891 1 97.12 287 ILE B N 1
ATOM 5003 C CA . ILE B 1 287 ? -13.414 -4.293 -11.898 1 97.12 287 ILE B CA 1
ATOM 5004 C C . ILE B 1 287 ? -14.531 -3.588 -12.656 1 97.12 287 ILE B C 1
ATOM 5006 O O . ILE B 1 287 ? -15.219 -4.203 -13.477 1 97.12 287 ILE B O 1
ATOM 5010 N N . GLU B 1 288 ? -14.641 -2.27 -12.516 1 96.19 288 GLU B N 1
ATOM 5011 C CA . GLU B 1 288 ? -15.805 -1.546 -13.016 1 96.19 288 GLU B CA 1
ATOM 5012 C C . GLU B 1 288 ? -15.602 -1.094 -14.453 1 96.19 288 GLU B C 1
ATOM 5014 O O . GLU B 1 288 ? -16.562 -0.973 -15.219 1 96.19 288 GLU B O 1
ATOM 5019 N N . GLU B 1 289 ? -14.344 -0.869 -14.836 1 97.06 289 GLU B N 1
ATOM 5020 C CA . GLU B 1 289 ? -14.133 -0.222 -16.125 1 97.06 289 GLU B CA 1
ATOM 5021 C C . GLU B 1 289 ? -13.641 -1.221 -17.172 1 97.06 289 GLU B C 1
ATOM 5023 O O . GLU B 1 289 ? -13.562 -0.897 -18.359 1 97.06 289 GLU B O 1
ATOM 5028 N N . THR B 1 290 ? -13.305 -2.418 -16.766 1 97 290 THR B N 1
ATOM 5029 C CA . THR B 1 290 ? -12.867 -3.438 -17.719 1 97 290 THR B CA 1
ATOM 5030 C C . THR B 1 290 ? -14.07 -4.145 -18.344 1 97 290 THR B C 1
ATOM 5032 O O . THR B 1 290 ? -15.016 -4.508 -17.641 1 97 290 THR B O 1
ATOM 5035 N N . ASP B 1 291 ? -14.086 -4.289 -19.656 1 95.94 291 ASP B N 1
ATOM 5036 C CA . ASP B 1 291 ? -15.109 -5.074 -20.344 1 95.94 291 ASP B CA 1
ATOM 5037 C C . ASP B 1 291 ? -14.773 -6.562 -20.312 1 95.94 291 ASP B C 1
ATOM 5039 O O . ASP B 1 291 ? -14.297 -7.117 -21.312 1 95.94 291 ASP B O 1
ATOM 5043 N N . TRP B 1 292 ? -15.109 -7.184 -19.297 1 94.56 292 TRP B N 1
ATOM 5044 C CA . TRP B 1 292 ? -14.719 -8.562 -19.016 1 94.56 292 TRP B CA 1
ATOM 5045 C C . TRP B 1 292 ? -15.305 -9.516 -20.062 1 94.56 292 TRP B C 1
ATOM 5047 O O . TRP B 1 292 ? -14.75 -10.586 -20.312 1 94.56 292 TRP B O 1
ATOM 5057 N N . ASP B 1 293 ? -16.406 -9.242 -20.719 1 92.12 293 ASP B N 1
ATOM 5058 C CA . ASP B 1 293 ? -17.109 -10.117 -21.641 1 92.12 293 ASP B CA 1
ATOM 5059 C C . ASP B 1 293 ? -16.359 -10.219 -22.969 1 92.12 293 ASP B C 1
ATOM 5061 O O . ASP B 1 293 ? -16.688 -11.062 -23.812 1 92.12 293 ASP B O 1
ATOM 5065 N N . LYS B 1 294 ? -15.422 -9.422 -23.078 1 94.44 294 LYS B N 1
ATOM 5066 C CA . LYS B 1 294 ? -14.648 -9.43 -24.328 1 94.44 294 LYS B CA 1
ATOM 5067 C C . LYS B 1 294 ? -13.555 -10.492 -24.281 1 94.44 294 LYS B C 1
ATOM 5069 O O . LYS B 1 294 ? -12.953 -10.805 -25.312 1 94.44 294 LYS B O 1
ATOM 5074 N N . TYR B 1 295 ? -13.352 -11.023 -23.188 1 93.56 295 TYR B N 1
ATOM 5075 C CA . TYR B 1 295 ? -12.203 -11.906 -23.031 1 93.56 295 TYR B CA 1
ATOM 5076 C C . TYR B 1 295 ? -12.648 -13.344 -22.781 1 93.56 295 TYR B C 1
ATOM 5078 O O . TYR B 1 295 ? -13.766 -13.578 -22.312 1 93.56 295 TYR B O 1
ATOM 5086 N N . GLY B 1 296 ? -11.68 -14.289 -23.078 1 91.38 296 GLY B N 1
ATOM 5087 C CA . GLY B 1 296 ? -11.961 -15.703 -22.922 1 91.38 296 GLY B CA 1
ATOM 5088 C C . GLY B 1 296 ? -12.031 -16.438 -24.25 1 91.38 296 GLY B C 1
ATOM 5089 O O . GLY B 1 296 ? -12.117 -15.82 -25.312 1 91.38 296 GLY B O 1
ATOM 5090 N N . ARG B 1 297 ? -12.047 -17.766 -24.109 1 90.44 297 ARG B N 1
ATOM 5091 C CA . ARG B 1 297 ? -12.141 -18.594 -25.297 1 90.44 297 ARG B CA 1
ATOM 5092 C C . ARG B 1 297 ? -13.445 -18.328 -26.047 1 90.44 297 ARG B C 1
ATOM 5094 O O . ARG B 1 297 ? -14.508 -18.266 -25.438 1 90.44 297 ARG B O 1
ATOM 5101 N N . GLY B 1 298 ? -13.312 -18.172 -27.391 1 89.44 298 GLY B N 1
ATOM 5102 C CA . GLY B 1 298 ? -14.477 -17.891 -28.219 1 89.44 298 GLY B CA 1
ATOM 5103 C C . GLY B 1 298 ? -14.773 -16.422 -28.344 1 89.44 298 GLY B C 1
ATOM 5104 O O . GLY B 1 298 ? -15.586 -16.016 -29.172 1 89.44 298 GLY B O 1
ATOM 5105 N N . LYS B 1 299 ? -14.172 -15.641 -27.547 1 92.69 299 LYS B N 1
ATOM 5106 C CA . LYS B 1 299 ? -14.43 -14.203 -27.562 1 92.69 299 LYS B CA 1
ATOM 5107 C C . LYS B 1 299 ? -13.211 -13.422 -28.031 1 92.69 299 LYS B C 1
ATOM 5109 O O . LYS B 1 299 ? -13.32 -12.555 -28.906 1 92.69 299 LYS B O 1
ATOM 5114 N N . ASP B 1 300 ? -12.102 -13.695 -27.5 1 92.38 300 ASP B N 1
ATOM 5115 C CA . ASP B 1 300 ? -10.828 -13.102 -27.891 1 92.38 300 ASP B CA 1
ATOM 5116 C C . ASP B 1 300 ? -9.906 -14.133 -28.531 1 92.38 300 ASP B C 1
ATOM 5118 O O . ASP B 1 300 ? -9.625 -15.172 -27.938 1 92.38 300 ASP B O 1
ATOM 5122 N N . PRO B 1 301 ? -9.438 -13.891 -29.734 1 92.44 301 PRO B N 1
ATOM 5123 C CA . PRO B 1 301 ? -8.578 -14.859 -30.422 1 92.44 301 PRO B CA 1
ATOM 5124 C C . PRO B 1 301 ? -7.305 -15.18 -29.641 1 92.44 301 PRO B C 1
ATOM 5126 O O . PRO B 1 301 ? -6.758 -16.281 -29.766 1 92.44 301 PRO B O 1
ATOM 5129 N N . ARG B 1 302 ? -6.789 -14.391 -28.906 1 92.44 302 ARG B N 1
ATOM 5130 C CA . ARG B 1 302 ? -5.582 -14.625 -28.109 1 92.44 302 ARG B CA 1
ATOM 5131 C C . ARG B 1 302 ? -5.82 -15.68 -27.047 1 92.44 302 ARG B C 1
ATOM 5133 O O . ARG B 1 302 ? -4.875 -16.281 -26.531 1 92.44 302 ARG B O 1
ATOM 5140 N N . CYS B 1 303 ? -7.082 -15.82 -26.703 1 92 303 CYS B N 1
ATOM 5141 C CA . CYS B 1 303 ? -7.461 -16.719 -25.625 1 92 303 CYS B CA 1
ATOM 5142 C C . CYS B 1 303 ? -7.832 -18.094 -26.172 1 92 303 CYS B C 1
ATOM 5144 O O . CYS B 1 303 ? -8.18 -19 -25.406 1 92 303 CYS B O 1
ATOM 5146 N N . ALA B 1 304 ? -7.73 -18.328 -27.375 1 89.12 304 ALA B N 1
ATOM 5147 C CA . ALA B 1 304 ? -8.328 -19.484 -28.062 1 89.12 304 ALA B CA 1
ATOM 5148 C C . ALA B 1 304 ? -7.793 -20.797 -27.484 1 89.12 304 ALA B C 1
ATOM 5150 O O . ALA B 1 304 ? -8.531 -21.766 -27.375 1 89.12 304 ALA B O 1
ATOM 5151 N N . ASN B 1 305 ? -6.555 -20.812 -27.094 1 89 305 ASN B N 1
ATOM 5152 C CA . ASN B 1 305 ? -5.945 -22.062 -26.641 1 89 305 ASN B CA 1
ATOM 5153 C C . ASN B 1 305 ? -5.648 -22.016 -25.141 1 89 305 ASN B C 1
ATOM 5155 O O . ASN B 1 305 ? -4.965 -22.906 -24.609 1 89 305 ASN B O 1
ATOM 5159 N N . CYS B 1 306 ? -6.199 -21.016 -24.484 1 90.88 306 CYS B N 1
ATOM 5160 C CA . CYS B 1 306 ? -5.836 -20.828 -23.094 1 90.88 306 CYS B CA 1
ATOM 5161 C C . CYS B 1 306 ? -6.582 -21.812 -22.203 1 90.88 306 CYS B C 1
ATOM 5163 O O . CYS B 1 306 ? -7.805 -21.938 -22.281 1 90.88 306 CYS B O 1
ATOM 5165 N N . MET B 1 307 ? -5.816 -22.516 -21.328 1 90.25 307 MET B N 1
ATOM 5166 C CA . MET B 1 307 ? -6.383 -23.375 -20.297 1 90.25 307 MET B CA 1
ATOM 5167 C C . MET B 1 307 ? -5.664 -23.172 -18.969 1 90.25 307 MET B C 1
ATOM 5169 O O . MET B 1 307 ? -5.59 -24.094 -18.156 1 90.25 307 MET B O 1
ATOM 5173 N N . ALA B 1 308 ? -5.102 -22 -18.844 1 88.56 308 ALA B N 1
ATOM 5174 C CA . ALA B 1 308 ? -4.309 -21.672 -17.656 1 88.56 308 ALA B CA 1
ATOM 5175 C C . ALA B 1 308 ? -5.188 -21.625 -16.406 1 88.56 308 ALA B C 1
ATOM 5177 O O . ALA B 1 308 ? -6.348 -21.219 -16.484 1 88.56 308 ALA B O 1
ATOM 5178 N N . HIS B 1 309 ? -4.602 -21.953 -15.328 1 84.44 309 HIS B N 1
ATOM 5179 C CA . HIS B 1 309 ? -5.363 -22.047 -14.094 1 84.44 309 HIS B CA 1
ATOM 5180 C C . HIS B 1 309 ? -5.824 -20.672 -13.617 1 84.44 309 HIS B C 1
ATOM 5182 O O . HIS B 1 309 ? -6.844 -20.562 -12.938 1 84.44 309 HIS B O 1
ATOM 5188 N N . CYS B 1 310 ? -5.195 -19.656 -13.969 1 79.06 310 CYS B N 1
ATOM 5189 C CA . CYS B 1 310 ? -5.555 -18.328 -13.5 1 79.06 310 CYS B CA 1
ATOM 5190 C C . CYS B 1 310 ? -6.926 -17.922 -14.023 1 79.06 310 CYS B C 1
ATOM 5192 O O . CYS B 1 310 ? -7.637 -17.141 -13.375 1 79.06 310 CYS B O 1
ATOM 5194 N N . GLY B 1 311 ? -7.312 -18.484 -15.07 1 81.19 311 GLY B N 1
ATOM 5195 C CA . GLY B 1 311 ? -8.586 -18.109 -15.648 1 81.19 311 GLY B CA 1
ATOM 5196 C C . GLY B 1 311 ? -9.703 -19.094 -15.344 1 81.19 311 GLY B C 1
ATOM 5197 O O . GLY B 1 311 ? -10.883 -18.719 -15.344 1 81.19 311 GLY B O 1
ATOM 5198 N N . TYR B 1 312 ? -9.281 -20.281 -15.062 1 85.56 312 TYR B N 1
ATOM 5199 C CA . TYR B 1 312 ? -10.336 -21.281 -15.086 1 85.56 312 TYR B CA 1
ATOM 5200 C C . TYR B 1 312 ? -10.508 -21.922 -13.711 1 85.56 312 TYR B C 1
ATOM 5202 O O . TYR B 1 312 ? -11.562 -22.484 -13.414 1 85.56 312 TYR B O 1
ATOM 5210 N N . GLU B 1 313 ? -9.477 -21.812 -12.898 1 83.62 313 GLU B N 1
ATOM 5211 C CA . GLU B 1 313 ? -9.578 -22.344 -11.547 1 83.62 313 GLU B CA 1
ATOM 5212 C C . GLU B 1 313 ? -10.656 -21.625 -10.742 1 83.62 313 GLU B C 1
ATOM 5214 O O . GLU B 1 313 ? -11.453 -22.25 -10.055 1 83.62 313 GLU B O 1
ATOM 5219 N N . PRO B 1 314 ? -10.711 -20.344 -10.828 1 83.31 314 PRO B N 1
ATOM 5220 C CA . PRO B 1 314 ? -11.766 -19.672 -10.07 1 83.31 314 PRO B CA 1
ATOM 5221 C C . PRO B 1 314 ? -13.164 -20.109 -10.492 1 83.31 314 PRO B C 1
ATOM 5223 O O . PRO B 1 314 ? -14.047 -20.266 -9.641 1 83.31 314 PRO B O 1
ATOM 5226 N N . THR B 1 315 ? -13.344 -20.297 -11.781 1 80.81 315 THR B N 1
ATOM 5227 C CA . THR B 1 315 ? -14.633 -20.797 -12.25 1 80.81 315 THR B CA 1
ATOM 5228 C C . THR B 1 315 ? -14.945 -22.141 -11.609 1 80.81 315 THR B C 1
ATOM 5230 O O . THR B 1 315 ? -16.062 -22.375 -11.164 1 80.81 315 THR B O 1
ATOM 5233 N N . ALA B 1 316 ? -13.977 -22.953 -11.539 1 79.56 316 ALA B N 1
ATOM 5234 C CA . ALA B 1 316 ? -14.141 -24.281 -10.969 1 79.56 316 ALA B CA 1
ATOM 5235 C C . ALA B 1 316 ? -14.484 -24.203 -9.484 1 79.56 316 ALA B C 1
ATOM 5237 O O . ALA B 1 316 ? -15.352 -24.938 -8.992 1 79.56 316 ALA B O 1
ATOM 5238 N N . VAL B 1 317 ? -13.852 -23.328 -8.867 1 78.19 317 VAL B N 1
ATOM 5239 C CA . VAL B 1 317 ? -14.078 -23.141 -7.438 1 78.19 317 VAL B CA 1
ATOM 5240 C C . VAL B 1 317 ? -15.484 -22.609 -7.195 1 78.19 317 VAL B C 1
ATOM 5242 O O . VAL B 1 317 ? -16.219 -23.125 -6.344 1 78.19 317 VAL B O 1
ATOM 5245 N N . LEU B 1 318 ? -15.852 -21.641 -7.957 1 76.44 318 LEU B N 1
ATOM 5246 C CA . LEU B 1 318 ? -17.188 -21.047 -7.828 1 76.44 318 LEU B CA 1
ATOM 5247 C C . LEU B 1 318 ? -18.266 -22.062 -8.164 1 76.44 318 LEU B C 1
ATOM 5249 O O . LEU B 1 318 ? -19.297 -22.109 -7.496 1 76.44 318 LEU B O 1
ATOM 5253 N N . ALA B 1 319 ? -18 -22.859 -9.133 1 74.44 319 ALA B N 1
ATOM 5254 C CA . ALA B 1 319 ? -18.938 -23.922 -9.523 1 74.44 319 ALA B CA 1
ATOM 5255 C C . ALA B 1 319 ? -19.062 -24.969 -8.422 1 74.44 319 ALA B C 1
ATOM 5257 O O . ALA B 1 319 ? -20.156 -25.5 -8.188 1 74.44 319 ALA B O 1
ATOM 5258 N N . THR B 1 320 ? -18.031 -25.266 -7.809 1 71.88 320 THR B N 1
ATOM 5259 C CA . THR B 1 320 ? -18.016 -26.25 -6.719 1 71.88 320 THR B CA 1
ATOM 5260 C C . THR B 1 320 ? -18.844 -25.734 -5.539 1 71.88 320 THR B C 1
ATOM 5262 O O . THR B 1 320 ? -19.625 -26.5 -4.953 1 71.88 320 THR B O 1
ATOM 5265 N N . MET B 1 321 ? -18.734 -24.516 -5.328 1 71.75 321 MET B N 1
ATOM 5266 C CA . MET B 1 321 ? -19.438 -23.953 -4.176 1 71.75 321 MET B CA 1
ATOM 5267 C C . MET B 1 321 ? -20.922 -23.766 -4.473 1 71.75 321 MET B C 1
ATOM 5269 O O . MET B 1 321 ? -21.734 -23.734 -3.553 1 71.75 321 MET B O 1
ATOM 5273 N N . GLY B 1 322 ? -21.25 -23.531 -5.699 1 69.56 322 GLY B N 1
ATOM 5274 C CA . GLY B 1 322 ? -22.641 -23.375 -6.09 1 69.56 322 GLY B CA 1
ATOM 5275 C C . GLY B 1 322 ? -23.391 -24.703 -6.164 1 69.56 322 GLY B C 1
ATOM 5276 O O . GLY B 1 322 ? -24.625 -24.719 -6.297 1 69.56 322 GLY B O 1
ATOM 5277 N N . SER B 1 323 ? -22.672 -25.766 -6.105 1 67.19 323 SER B N 1
ATOM 5278 C CA . SER B 1 323 ? -23.25 -27.094 -6.234 1 67.19 323 SER B CA 1
ATOM 5279 C C . SER B 1 323 ? -22.953 -27.953 -5.016 1 67.19 323 SER B C 1
ATOM 5281 O O . SER B 1 323 ? -21.781 -28.219 -4.703 1 67.19 323 SER B O 1
ATOM 5283 N N . LEU B 1 324 ? -24.016 -28.312 -4.324 1 66.12 324 LEU B N 1
ATOM 5284 C CA . LEU B 1 324 ? -23.828 -29.172 -3.158 1 66.12 324 LEU B CA 1
ATOM 5285 C C . LEU B 1 324 ? -23.078 -30.438 -3.531 1 66.12 324 LEU B C 1
ATOM 5287 O O . LEU B 1 324 ? -22.188 -30.875 -2.795 1 66.12 324 LEU B O 1
ATOM 5291 N N . LYS B 1 325 ? -23.422 -30.984 -4.676 1 60.84 325 LYS B N 1
ATOM 5292 C CA . LYS B 1 325 ? -22.781 -32.219 -5.164 1 60.84 325 LYS B CA 1
ATOM 5293 C C . LYS B 1 325 ? -21.297 -32 -5.371 1 60.84 325 LYS B C 1
ATOM 5295 O O . LYS B 1 325 ? -20.469 -32.812 -4.949 1 60.84 325 LYS B O 1
ATOM 5300 N N . GLU B 1 326 ? -21.078 -30.953 -5.926 1 68.5 326 GLU B N 1
ATOM 5301 C CA . GLU B 1 326 ? -19.672 -30.656 -6.215 1 68.5 326 GLU B CA 1
ATOM 5302 C C . GLU B 1 326 ? -18.906 -30.281 -4.945 1 68.5 326 GLU B C 1
ATOM 5304 O O . GLU B 1 326 ? -17.719 -30.594 -4.809 1 68.5 326 GLU B O 1
ATOM 5309 N N . SER B 1 327 ? -19.594 -29.75 -4.016 1 66.81 327 SER B N 1
ATOM 5310 C CA . SER B 1 327 ? -18.969 -29.422 -2.732 1 66.81 327 SER B CA 1
ATOM 5311 C C . SER B 1 327 ? -18.594 -30.672 -1.963 1 66.81 327 SER B C 1
ATOM 5313 O O . SER B 1 327 ? -17.5 -30.766 -1.393 1 66.81 327 SER B O 1
ATOM 5315 N N . ILE B 1 328 ? -19.516 -31.609 -2.029 1 63.88 328 ILE B N 1
ATOM 5316 C CA . ILE B 1 328 ? -19.281 -32.875 -1.357 1 63.88 328 ILE B CA 1
ATOM 5317 C C . ILE B 1 328 ? -18.125 -33.625 -2.037 1 63.88 328 ILE B C 1
ATOM 5319 O O . ILE B 1 328 ? -17.25 -34.188 -1.364 1 63.88 328 ILE B O 1
ATOM 5323 N N . ARG B 1 329 ? -18.078 -33.656 -3.277 1 66.94 329 ARG B N 1
ATOM 5324 C CA . ARG B 1 329 ? -17.016 -34.281 -4.031 1 66.94 329 ARG B CA 1
ATOM 5325 C C . ARG B 1 329 ? -15.664 -33.656 -3.693 1 66.94 329 ARG B C 1
ATOM 5327 O O . ARG B 1 329 ? -14.68 -34.375 -3.467 1 66.94 329 ARG B O 1
ATOM 5334 N N . ALA B 1 330 ? -15.609 -32.438 -3.699 1 68.25 330 ALA B N 1
ATOM 5335 C CA . ALA B 1 330 ? -14.383 -31.719 -3.379 1 68.25 330 ALA B CA 1
ATOM 5336 C C . ALA B 1 330 ? -13.891 -32.062 -1.975 1 68.25 330 ALA B C 1
ATOM 5338 O O . ALA B 1 330 ? -12.695 -32.281 -1.761 1 68.25 330 ALA B O 1
ATOM 5339 N N . ALA B 1 331 ? -14.82 -32.156 -1.048 1 66.69 331 ALA B N 1
ATOM 5340 C CA . ALA B 1 331 ? -14.492 -32.531 0.329 1 66.69 331 ALA B CA 1
ATOM 5341 C C . ALA B 1 331 ? -13.938 -33.938 0.402 1 66.69 331 ALA B C 1
ATOM 5343 O O . ALA B 1 331 ? -12.969 -34.219 1.124 1 66.69 331 ALA B O 1
ATOM 5344 N N . ARG B 1 332 ? -14.477 -34.812 -0.34 1 61.12 332 ARG B N 1
ATOM 5345 C CA . ARG B 1 332 ? -14.078 -36.219 -0.357 1 61.12 332 ARG B CA 1
ATOM 5346 C C . ARG B 1 332 ? -12.68 -36.375 -0.958 1 61.12 332 ARG B C 1
ATOM 5348 O O . ARG B 1 332 ? -11.867 -37.125 -0.443 1 61.12 332 ARG B O 1
ATOM 5355 N N . GLU B 1 333 ? -12.461 -35.688 -1.965 1 65.31 333 GLU B N 1
ATOM 5356 C CA . GLU B 1 333 ? -11.18 -35.812 -2.648 1 65.31 333 GLU B CA 1
ATOM 5357 C C . GLU B 1 333 ? -10.055 -35.156 -1.849 1 65.31 333 GLU B C 1
ATOM 5359 O O . GLU B 1 333 ? -8.898 -35.562 -1.92 1 65.31 333 GLU B O 1
ATOM 5364 N N . THR B 1 334 ? -10.43 -34.156 -1.209 1 60.03 334 THR B N 1
ATOM 5365 C CA . THR B 1 334 ? -9.461 -33.5 -0.343 1 60.03 334 THR B CA 1
ATOM 5366 C C . THR B 1 334 ? -9.086 -34.406 0.831 1 60.03 334 THR B C 1
ATOM 5368 O O . THR B 1 334 ? -7.91 -34.5 1.203 1 60.03 334 THR B O 1
ATOM 5371 N N . VAL B 1 335 ? -10.031 -35.062 1.465 1 52.94 335 VAL B N 1
ATOM 5372 C CA . VAL B 1 335 ? -9.82 -35.969 2.592 1 52.94 335 VAL B CA 1
ATOM 5373 C C . VAL B 1 335 ? -9.07 -37.219 2.123 1 52.94 335 VAL B C 1
ATOM 5375 O O . VAL B 1 335 ? -8.18 -37.719 2.822 1 52.94 335 VAL B O 1
ATOM 5378 N N . SER B 1 336 ? -9.422 -37.719 1.054 1 48.84 336 SER B N 1
ATOM 5379 C CA . SER B 1 336 ? -8.766 -38.938 0.547 1 48.84 336 SER B CA 1
ATOM 5380 C C . SER B 1 336 ? -7.309 -38.656 0.198 1 48.84 336 SER B C 1
ATOM 5382 O O . SER B 1 336 ? -6.461 -39.562 0.321 1 48.84 336 SER B O 1
ATOM 5384 N N . GLY B 1 337 ? -7.07 -37.531 -0.309 1 49.78 337 GLY B N 1
ATOM 5385 C CA . GLY B 1 337 ? -5.688 -37.188 -0.591 1 49.78 337 GLY B CA 1
ATOM 5386 C C . GLY B 1 337 ? -4.844 -37.062 0.66 1 49.78 337 GLY B C 1
ATOM 5387 O O . GLY B 1 337 ? -3.627 -37.25 0.618 1 49.78 337 GLY B O 1
ATOM 5388 N N . ASN B 1 338 ? -5.426 -36.625 1.779 1 45.47 338 ASN B N 1
ATOM 5389 C CA . ASN B 1 338 ? -4.688 -36.5 3.031 1 45.47 338 ASN B CA 1
ATOM 5390 C C . ASN B 1 338 ? -4.453 -37.875 3.684 1 45.47 338 ASN B C 1
ATOM 5392 O O . ASN B 1 338 ? -3.66 -37.969 4.621 1 45.47 338 ASN B O 1
ATOM 5396 N N . ARG B 1 339 ? -5.23 -39 3.443 1 43.66 339 ARG B N 1
ATOM 5397 C CA . ARG B 1 339 ? -5.098 -40.281 4.105 1 43.66 339 ARG B CA 1
ATOM 5398 C C . ARG B 1 339 ? -4.004 -41.125 3.453 1 43.66 339 ARG B C 1
ATOM 5400 O O . ARG B 1 339 ? -3.705 -42.219 3.916 1 43.66 339 ARG B O 1
ATOM 5407 N N . GLY B 1 340 ? -3.514 -40.75 2.377 1 37.06 340 GLY B N 1
ATOM 5408 C CA . GLY B 1 340 ? -2.418 -41.594 1.908 1 37.06 340 GLY B CA 1
ATOM 5409 C C . GLY B 1 340 ? -1.055 -41.062 2.33 1 37.06 340 GLY B C 1
ATOM 5410 O O . GLY B 1 340 ? -0.896 -39.875 2.617 1 37.06 340 GLY B O 1
#